Protein AF-A0A9D7QRZ8-F1 (afdb_monomer)

Sequence (439 aa):
MIDFINKTLSKLFGNKADRDLKELVPVVSQIKEAEVTITQLNDDQLREKTSEFKKRIQDYIVATVEERISINDQIEKNPTMEMGTKEDLYRRIDELQKEENSKIEEILNEILPEAFGVVRETARRFSANSEIRVKATQHDRDLSVKKSYIKISGDDAIYSNTWMAAGNSVTWNMIHYDVQLIGGSVLHQGKIAEMATGEGKTLVATLPIYLNALAGKGVHIVTVNDYLAKRDSEWNGTIFEFLGLTVDCIDKHQPNSDERKKAYLSDITYGTNNEFGFDYLRDNMARSPLDMVQRGHHFAIVDEVDSALIDDARTPLIISGPTPKGDSHEFFALKPRIENLVSTQRNYINTVIADAKKKIAEGKENEAGLPLLRAFRGLPRNKALIKFLSEQGVRALLQKPKITICRISNVKCIKLMLNFILLLMRRITLLNLQKKVSI

Nearest PDB structures (foldseek):
  5eul-assembly1_A  TM=9.173E-01  e=1.049E-13  Bacillus subtilis subsp. subtilis str. 168
  2fsi-assembly1_A  TM=9.180E-01  e=9.998E-14  Escherichia coli
  3jv2-assembly2_B  TM=8.687E-01  e=3.440E-14  Bacillus subtilis
  3iqm-assembly1_A-2  TM=8.598E-01  e=3.122E-14  Bacillus subtilis subsp. subtilis str. 168
  3jv2-assembly1_A  TM=9.123E-01  e=2.637E-13  Bacillus subtilis

Foldseek 3Di:
DVVVVVVVCCVVPNDPVVVLVVVCVVLLVLLVVLLVVLLPDALQRLLCVLVVLLVLLCVQLVVLVVLLVVLVVVCVVCVPDDPVVNVVSVVSNVVSVVVSLVSLLVSLSVCLSNLLSSLLSLLVPQQVDQKGKYFDDPLLVVVVVPFVQWDDDPRIIIGGQWGDFLRDIDGRNDGDDSLLSSQLVCQLVVHDRDDDPPNCPLSSVLSSLSSQLSNQQEEEEAEADPSCLRRSQVNSVSSSSSSVFFTDELSVDDQLDPVLLVQQSTSYYTYHPLSVVVLVVVCVVDPDVVSRRHRDCSYYDYDPCCCNVPVVVVDDRDDDDDDPPPPPPVCVVCVVVVVVVQVVLVVLLVVLVVVLVVCVVVVNLQVSQVSLLLSVPTPPNDPVSVVVCPDPPNVVSVVVVVVVVVVCVVDDPPPPDCVPRVCVVVVVVVVVVVVPPPD

Radius of gyration: 35.28 Å; Cα contacts (8 Å, |Δi|>4): 492; chains: 1; bounding box: 88×49×89 Å

Solvent-accessible surface area (backbone atoms only — not comparable to full-atom values): 24247 Å² total; per-residue (Å²): 108,68,68,58,51,51,56,48,50,34,70,74,66,44,50,71,65,58,45,56,48,59,67,42,53,60,53,56,51,45,20,56,57,37,30,68,59,54,73,70,47,53,67,53,56,54,34,47,46,46,58,53,51,34,46,54,51,46,68,73,41,42,70,50,52,51,52,42,50,53,52,51,51,52,52,69,77,39,82,84,57,55,67,69,61,53,52,52,51,53,52,50,41,57,50,38,53,52,51,43,53,53,52,49,53,56,52,46,64,70,45,42,29,52,50,41,26,48,50,39,50,49,33,41,49,35,42,74,32,71,61,48,73,32,72,50,49,71,67,54,57,65,43,35,79,78,35,90,38,37,46,78,60,88,68,28,30,36,39,45,25,49,43,68,27,76,88,38,83,45,67,50,74,53,64,77,48,73,71,32,54,47,38,16,53,36,45,62,71,76,44,85,60,91,71,64,92,86,71,42,68,78,63,24,47,52,40,35,49,54,54,56,23,51,73,68,61,23,30,40,40,31,27,91,38,57,67,58,16,47,25,48,40,44,56,57,29,54,65,40,43,68,42,74,43,45,66,30,37,41,80,80,37,59,86,90,34,73,63,29,26,50,22,48,69,20,30,31,24,22,20,26,59,66,59,59,52,50,49,54,57,48,40,76,66,44,93,45,83,83,64,38,42,76,83,76,86,73,44,74,50,62,51,63,47,62,55,56,67,55,62,49,59,74,56,81,92,77,92,82,77,86,61,98,54,75,83,66,57,63,61,71,72,45,45,64,59,51,50,50,50,49,49,54,35,42,55,50,36,52,51,29,46,50,51,19,53,52,27,47,75,72,69,38,50,87,68,15,13,54,35,41,42,50,36,71,72,41,59,67,83,54,68,70,56,58,58,52,48,70,42,88,70,48,52,59,39,38,48,58,48,52,51,53,51,58,61,47,70,77,53,92,63,72,79,70,78,50,62,68,65,59,42,54,74,51,42,62,68,46,58,69,56,63,77,63,79,82,120

Mean predicted aligned error: 11.56 Å

pLDDT: mean 87.03, std 16.07, range [33.66, 98.81]

Structure (mmCIF, N/CA/C/O backbone):
data_AF-A0A9D7QRZ8-F1
#
_entry.id   AF-A0A9D7QRZ8-F1
#
loop_
_atom_site.group_PDB
_atom_site.id
_atom_site.type_symbol
_atom_site.label_atom_id
_atom_site.label_alt_id
_atom_site.label_comp_id
_atom_site.label_asym_id
_atom_site.label_entity_id
_atom_site.label_seq_id
_atom_site.pdbx_PDB_ins_code
_atom_site.Cartn_x
_atom_site.Cartn_y
_atom_site.Cartn_z
_atom_site.occupancy
_atom_site.B_iso_or_equiv
_atom_site.auth_seq_id
_atom_site.auth_comp_id
_atom_site.auth_asym_id
_atom_site.auth_atom_id
_atom_site.pdbx_PDB_model_num
ATOM 1 N N . MET A 1 1 ? 43.562 -0.452 19.151 1.00 49.88 1 MET A N 1
ATOM 2 C CA . MET A 1 1 ? 43.448 1.023 19.260 1.00 49.88 1 MET A CA 1
ATOM 3 C C . MET A 1 1 ? 42.117 1.512 18.689 1.00 49.88 1 MET A C 1
ATOM 5 O O . MET A 1 1 ? 41.389 2.167 19.417 1.00 49.88 1 MET A O 1
ATOM 9 N N . ILE A 1 2 ? 41.737 1.097 17.472 1.00 54.72 2 ILE A N 1
ATOM 10 C CA . ILE A 1 2 ? 40.421 1.386 16.861 1.00 54.72 2 ILE A CA 1
ATOM 11 C C . ILE A 1 2 ? 39.247 0.830 17.693 1.00 54.72 2 ILE A C 1
ATOM 13 O O . ILE A 1 2 ? 38.326 1.575 17.995 1.00 54.72 2 ILE A O 1
ATOM 17 N N . ASP A 1 3 ? 39.323 -0.408 18.195 1.00 57.31 3 ASP A N 1
ATOM 18 C CA . ASP A 1 3 ? 38.268 -0.967 19.067 1.00 57.31 3 ASP A CA 1
ATOM 19 C C . ASP A 1 3 ? 38.146 -0.275 20.429 1.00 57.31 3 ASP A C 1
ATOM 21 O O . ASP A 1 3 ? 37.067 -0.221 21.017 1.00 57.31 3 ASP A O 1
ATOM 25 N N . PHE A 1 4 ? 39.251 0.276 20.939 1.00 62.41 4 PHE A N 1
ATOM 26 C CA . PHE A 1 4 ? 39.253 1.027 22.193 1.00 62.41 4 PHE A CA 1
ATOM 27 C C . PHE A 1 4 ? 38.623 2.410 21.996 1.00 62.41 4 PHE A C 1
ATOM 29 O O . PHE A 1 4 ? 37.826 2.834 22.828 1.00 62.41 4 PHE A O 1
ATOM 36 N N . ILE A 1 5 ? 38.913 3.062 20.863 1.00 59.03 5 ILE A N 1
ATOM 37 C CA . ILE A 1 5 ? 38.300 4.322 20.420 1.00 59.03 5 ILE A CA 1
ATOM 38 C C . ILE A 1 5 ? 36.802 4.122 20.140 1.00 59.03 5 ILE A C 1
ATOM 40 O O . ILE A 1 5 ? 35.990 4.894 20.636 1.00 59.03 5 ILE A O 1
ATOM 44 N N . ASN A 1 6 ? 36.406 3.036 19.469 1.00 57.19 6 ASN A N 1
ATOM 45 C CA . ASN A 1 6 ? 34.998 2.697 19.241 1.00 57.19 6 ASN A CA 1
ATOM 46 C C . ASN A 1 6 ? 34.245 2.418 20.550 1.00 57.19 6 ASN A C 1
ATOM 48 O O . ASN A 1 6 ? 33.148 2.934 20.725 1.00 57.19 6 ASN A O 1
ATOM 52 N N . LYS A 1 7 ? 34.837 1.678 21.502 1.00 62.00 7 LYS A N 1
ATOM 53 C CA . LYS A 1 7 ? 34.230 1.424 22.826 1.00 62.00 7 LYS A CA 1
ATOM 54 C C . LYS A 1 7 ? 34.138 2.665 23.718 1.00 62.00 7 LYS A C 1
ATOM 56 O O . LYS A 1 7 ? 33.252 2.735 24.567 1.00 62.00 7 LYS A O 1
ATOM 61 N N . THR A 1 8 ? 35.063 3.614 23.585 1.00 60.75 8 THR A N 1
ATOM 62 C CA . THR A 1 8 ? 35.040 4.872 24.354 1.00 60.75 8 THR A CA 1
ATOM 63 C C . THR A 1 8 ? 34.092 5.893 23.727 1.00 60.75 8 THR A C 1
ATOM 65 O O . THR A 1 8 ? 33.311 6.499 24.457 1.00 60.75 8 THR A O 1
ATOM 68 N N . LEU A 1 9 ? 34.045 6.002 22.394 1.00 54.31 9 LEU A N 1
ATOM 69 C CA . LEU A 1 9 ? 33.050 6.800 21.665 1.00 54.31 9 LEU A CA 1
ATOM 70 C C . LEU A 1 9 ? 31.625 6.263 21.848 1.00 54.31 9 LEU A C 1
ATOM 72 O O . LEU A 1 9 ? 30.719 7.052 22.097 1.00 54.31 9 LEU A O 1
ATOM 76 N N . SER A 1 10 ? 31.415 4.942 21.805 1.00 59.12 10 SER A N 1
ATOM 77 C CA . SER A 1 10 ? 30.096 4.338 22.051 1.00 59.12 10 SER A CA 1
ATOM 78 C C . SER A 1 10 ? 29.629 4.513 23.498 1.00 59.12 10 SER A C 1
ATOM 80 O O . SER A 1 10 ? 28.433 4.622 23.737 1.00 59.12 10 SER A O 1
ATOM 82 N N . LYS A 1 11 ? 30.549 4.576 24.473 1.00 61.84 11 LYS A N 1
ATOM 83 C CA . LYS A 1 11 ? 30.225 4.890 25.877 1.00 61.84 11 LYS A CA 1
ATOM 84 C C . LYS A 1 11 ? 29.908 6.370 26.113 1.00 61.84 11 LYS A C 1
ATOM 86 O O . LYS A 1 11 ? 29.128 6.665 27.009 1.00 61.84 11 LYS A O 1
ATOM 91 N N . LEU A 1 12 ? 30.505 7.283 25.342 1.00 57.53 12 LEU A N 1
ATOM 92 C CA . LEU A 1 12 ? 30.284 8.731 25.465 1.00 57.53 12 LEU A CA 1
ATOM 93 C C . LEU A 1 12 ? 29.065 9.230 24.668 1.00 57.53 12 LEU A C 1
ATOM 95 O O . LEU A 1 12 ? 28.397 10.155 25.117 1.00 57.53 12 LEU A O 1
ATOM 99 N N . PHE A 1 13 ? 28.749 8.615 23.522 1.00 59.28 13 PHE A N 1
ATOM 100 C CA . PHE A 1 13 ? 27.677 9.058 22.612 1.00 59.28 13 PHE A CA 1
ATOM 101 C C . PHE A 1 13 ? 26.525 8.054 22.435 1.00 59.28 13 PHE A C 1
ATOM 103 O O . PHE A 1 13 ? 25.577 8.341 21.702 1.00 59.28 13 PHE A O 1
ATOM 110 N N . GLY A 1 14 ? 26.581 6.891 23.093 1.00 66.00 14 GLY A N 1
ATOM 111 C CA . GLY A 1 14 ? 25.673 5.775 22.819 1.00 66.00 14 GLY A CA 1
ATOM 112 C C . GLY A 1 14 ? 25.933 5.142 21.448 1.00 66.00 14 GLY A C 1
ATOM 113 O O . GLY A 1 14 ? 26.560 5.736 20.552 1.00 66.00 14 GLY A O 1
ATOM 114 N N . ASN A 1 15 ? 25.458 3.915 21.256 1.00 79.06 15 ASN A N 1
ATOM 115 C CA . ASN A 1 15 ? 25.416 3.329 19.918 1.00 79.06 15 ASN A CA 1
ATOM 116 C C . ASN A 1 15 ? 24.326 4.041 19.071 1.00 79.06 15 ASN A C 1
ATOM 118 O O . ASN A 1 15 ? 23.598 4.905 19.565 1.00 79.06 15 ASN A O 1
ATOM 122 N N . LYS A 1 16 ? 24.252 3.753 17.764 1.00 77.25 16 LYS A N 1
ATOM 123 C CA . LYS A 1 16 ? 23.234 4.365 16.889 1.00 77.25 16 LYS A CA 1
ATOM 124 C C . LYS A 1 16 ? 21.811 4.049 17.375 1.00 77.25 16 LYS A C 1
ATOM 126 O O . LYS A 1 16 ? 20.995 4.955 17.433 1.00 77.25 16 LYS A O 1
ATOM 131 N N . ALA A 1 17 ? 21.557 2.812 17.801 1.00 75.19 17 ALA A N 1
ATOM 132 C CA . ALA A 1 17 ? 20.256 2.394 18.313 1.00 75.19 17 ALA A CA 1
ATOM 133 C C . ALA A 1 17 ? 19.849 3.156 19.589 1.00 75.19 17 ALA A C 1
ATOM 135 O O . ALA A 1 17 ? 18.695 3.541 19.717 1.00 75.19 17 ALA A O 1
ATOM 136 N N . ASP A 1 18 ? 20.785 3.463 20.493 1.00 77.62 18 ASP A N 1
ATOM 137 C CA . ASP A 1 18 ? 20.524 4.249 21.706 1.00 77.62 18 ASP A CA 1
ATOM 138 C C . ASP A 1 18 ? 20.130 5.694 21.366 1.00 77.62 18 ASP A C 1
ATOM 140 O O . ASP A 1 18 ? 19.349 6.319 22.085 1.00 77.62 18 ASP A O 1
ATOM 144 N N . ARG A 1 19 ? 20.698 6.250 20.288 1.00 78.56 19 ARG A N 1
ATOM 145 C CA . ARG A 1 19 ? 20.349 7.583 19.778 1.00 78.56 19 ARG A CA 1
ATOM 146 C C . ARG A 1 19 ? 18.992 7.573 19.085 1.00 78.56 19 ARG A C 1
ATOM 148 O O . ARG A 1 19 ? 18.148 8.382 19.452 1.00 78.56 19 ARG A O 1
ATOM 155 N N . ASP A 1 20 ? 18.765 6.616 18.192 1.00 77.50 20 ASP A N 1
ATOM 156 C CA . ASP A 1 20 ? 17.484 6.439 17.503 1.00 77.50 20 ASP A CA 1
ATOM 157 C C . ASP A 1 20 ? 16.350 6.205 18.525 1.00 77.50 20 ASP A C 1
ATOM 159 O O . ASP A 1 20 ? 15.280 6.801 18.430 1.00 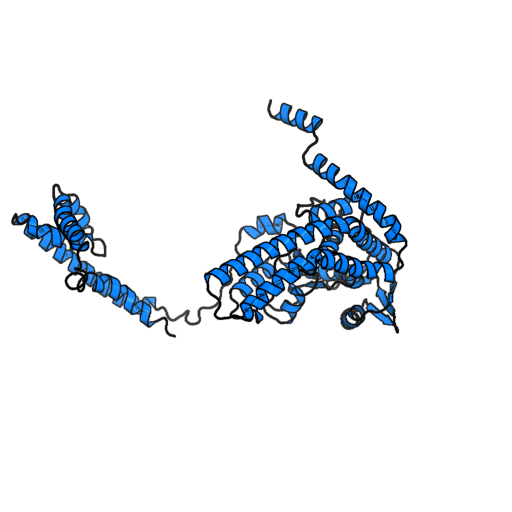77.50 20 ASP A O 1
ATOM 163 N N . LEU A 1 21 ? 16.595 5.423 19.584 1.00 79.81 21 LEU A N 1
ATOM 164 C CA . LEU A 1 21 ? 15.631 5.211 20.666 1.00 79.81 21 LEU A CA 1
ATOM 165 C C . LEU A 1 21 ? 15.331 6.504 21.435 1.00 79.81 21 LEU A C 1
ATOM 167 O O . LEU A 1 21 ? 14.174 6.769 21.757 1.00 79.81 21 LEU A O 1
ATOM 171 N N . LYS A 1 22 ? 16.346 7.335 21.712 1.00 82.56 22 LYS A N 1
ATOM 172 C CA . LYS A 1 22 ? 16.151 8.641 22.367 1.00 82.56 22 LYS A CA 1
ATOM 173 C C . LYS A 1 22 ? 15.291 9.591 21.538 1.00 82.56 22 LYS A C 1
ATOM 175 O O . LYS A 1 22 ? 14.561 10.376 22.133 1.00 82.56 22 LYS A O 1
ATOM 180 N N . GLU A 1 23 ? 15.353 9.517 20.212 1.00 81.75 23 GLU A N 1
ATOM 181 C CA . GLU A 1 23 ? 14.479 10.291 19.319 1.00 81.75 23 GLU A CA 1
ATOM 182 C C . GLU A 1 23 ? 13.026 9.789 19.343 1.00 81.75 23 GLU A C 1
ATOM 184 O O . GLU A 1 23 ? 12.099 10.571 19.144 1.00 81.75 23 GLU A O 1
ATOM 189 N N . LEU A 1 24 ? 12.806 8.507 19.652 1.00 82.12 24 LEU A N 1
ATOM 190 C CA . LEU A 1 24 ? 11.477 7.881 19.682 1.00 82.12 24 LEU A CA 1
ATOM 191 C C . LEU A 1 24 ? 10.769 8.003 21.043 1.00 82.12 24 LEU A C 1
ATOM 193 O O . LEU A 1 24 ? 9.540 7.969 21.101 1.00 82.12 24 LEU A O 1
ATOM 197 N N . VAL A 1 25 ? 11.507 8.189 22.143 1.00 81.19 25 VAL A N 1
ATOM 198 C CA . VAL A 1 25 ? 10.930 8.392 23.490 1.00 81.19 25 VAL A CA 1
ATOM 199 C C . VAL A 1 25 ? 9.961 9.593 23.554 1.00 81.19 25 VAL A C 1
ATOM 201 O O . VAL A 1 25 ? 8.872 9.438 24.124 1.00 81.19 25 VAL A O 1
ATOM 204 N N . PRO A 1 26 ? 10.279 10.766 22.967 1.00 88.44 26 PRO A N 1
ATOM 205 C CA . PRO A 1 26 ? 9.335 11.877 22.869 1.00 88.44 26 PRO A CA 1
ATOM 206 C C . PRO A 1 26 ? 8.051 11.510 22.118 1.00 88.44 26 PRO A C 1
ATOM 208 O O . PRO A 1 26 ? 6.970 11.869 22.574 1.00 88.44 26 PRO A O 1
ATOM 211 N N . VAL A 1 27 ? 8.151 10.736 21.032 1.00 87.06 27 VAL A N 1
ATOM 212 C CA . VAL A 1 27 ? 6.989 10.317 20.227 1.00 87.06 27 VAL A CA 1
ATOM 213 C C . VAL A 1 27 ? 6.033 9.454 21.052 1.00 87.06 27 VAL A C 1
ATOM 215 O O . VAL A 1 27 ? 4.829 9.693 21.060 1.00 87.06 27 VAL A O 1
ATOM 218 N N . VAL A 1 28 ? 6.554 8.496 21.825 1.00 90.81 28 VAL A N 1
ATOM 219 C CA . VAL A 1 28 ? 5.721 7.683 22.735 1.00 90.81 28 VAL A CA 1
ATOM 220 C C . VAL A 1 28 ? 5.051 8.546 23.801 1.00 90.81 28 VAL A C 1
ATOM 222 O O . VAL A 1 28 ? 3.898 8.306 24.155 1.00 90.81 28 VAL A O 1
ATOM 225 N N . SER A 1 29 ? 5.753 9.559 24.309 1.00 93.19 29 SER A N 1
ATOM 226 C CA . SER A 1 29 ? 5.186 10.493 25.289 1.00 93.19 29 SER A CA 1
ATOM 227 C C . SER A 1 29 ? 4.024 11.292 24.693 1.00 93.19 29 SER A C 1
ATOM 229 O O . SER A 1 29 ? 2.978 11.390 25.327 1.00 93.19 29 SER A O 1
ATOM 231 N N . GLN A 1 30 ? 4.168 11.774 23.456 1.00 95.38 30 GLN A N 1
ATOM 232 C CA . GLN A 1 30 ? 3.105 12.471 22.724 1.00 95.38 30 GLN A CA 1
ATOM 233 C C . GLN A 1 30 ? 1.898 11.565 22.455 1.00 95.38 30 GLN A C 1
ATOM 235 O O . GLN A 1 30 ? 0.763 12.000 22.625 1.00 95.38 30 GLN A O 1
ATOM 240 N N . ILE A 1 31 ? 2.120 10.296 22.083 1.00 95.50 31 ILE A N 1
ATOM 241 C CA . ILE A 1 31 ? 1.030 9.320 21.904 1.00 95.50 31 ILE A CA 1
ATOM 242 C C . ILE A 1 31 ? 0.253 9.158 23.216 1.00 95.50 31 ILE A C 1
ATOM 244 O O . ILE A 1 31 ? -0.971 9.261 23.228 1.00 95.50 31 ILE A O 1
ATOM 248 N N . LYS A 1 32 ? 0.954 8.969 24.339 1.00 94.25 32 LYS A N 1
ATOM 249 C CA . LYS A 1 32 ? 0.325 8.837 25.664 1.00 94.25 32 LYS A CA 1
ATOM 250 C C . LYS A 1 32 ? -0.429 10.092 26.097 1.00 94.25 32 LYS A C 1
ATOM 252 O O . LYS A 1 32 ? -1.440 9.990 26.784 1.00 94.25 32 LYS A O 1
ATOM 257 N N . GLU A 1 33 ? 0.055 11.269 25.719 1.00 96.12 33 GLU A N 1
ATOM 258 C CA . GLU A 1 33 ? -0.650 12.525 25.968 1.00 96.12 33 GLU A CA 1
ATOM 259 C C . GLU A 1 33 ? -1.946 12.600 25.150 1.00 96.12 33 GLU A C 1
ATOM 261 O O . GLU A 1 33 ? -3.006 12.884 25.706 1.00 96.12 33 GLU A O 1
ATOM 266 N N . ALA A 1 34 ? -1.898 12.243 23.862 1.00 95.50 34 ALA A N 1
ATOM 267 C CA . ALA A 1 34 ? -3.085 12.173 23.011 1.00 95.50 34 ALA A CA 1
ATOM 268 C C . ALA A 1 34 ? -4.111 11.138 23.519 1.00 95.50 34 ALA A C 1
ATOM 270 O O . ALA A 1 34 ? -5.321 11.382 23.469 1.00 95.50 34 ALA A O 1
ATOM 271 N N . GLU A 1 35 ? -3.652 10.010 24.073 1.00 94.00 35 GLU A N 1
ATOM 272 C CA . GLU A 1 35 ? -4.504 8.957 24.645 1.00 94.00 35 GLU A CA 1
ATOM 273 C C . GLU A 1 35 ? -5.428 9.457 25.763 1.00 94.00 35 GLU A C 1
ATOM 275 O O . GLU A 1 35 ? -6.544 8.947 25.901 1.00 94.00 35 GLU A O 1
ATOM 280 N N . VAL A 1 36 ? -5.024 10.477 26.529 1.00 94.94 36 VAL A N 1
ATOM 281 C CA . VAL A 1 36 ? -5.867 11.071 27.584 1.00 94.94 36 VAL A CA 1
ATOM 282 C C . VAL A 1 36 ? -7.197 11.562 27.014 1.00 94.94 36 VAL A C 1
ATOM 284 O O . VAL A 1 36 ? -8.238 11.404 27.652 1.00 94.94 36 VAL A O 1
ATOM 287 N N . THR A 1 37 ? -7.172 12.115 25.803 1.00 96.25 37 THR A N 1
ATOM 288 C CA . THR A 1 37 ? -8.359 12.615 25.105 1.00 96.25 37 THR A CA 1
ATOM 289 C C . 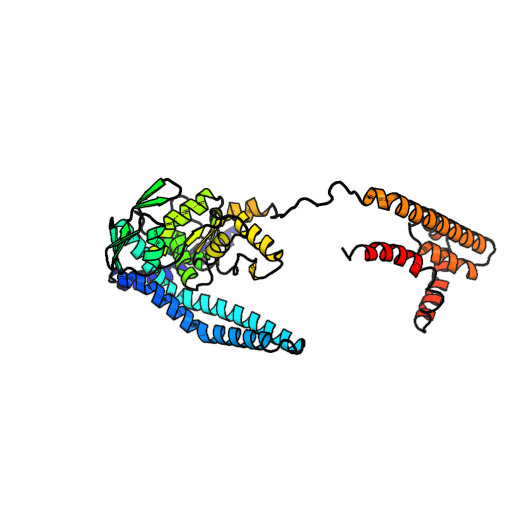THR A 1 37 ? -9.063 11.493 24.343 1.00 96.25 37 THR A C 1
ATOM 291 O O . THR A 1 37 ? -10.285 11.377 24.407 1.00 96.25 37 THR A O 1
ATOM 294 N N . ILE A 1 38 ? -8.308 10.622 23.661 1.00 97.62 38 ILE A N 1
ATOM 295 C CA . ILE A 1 38 ? -8.868 9.525 22.848 1.00 97.62 38 ILE A CA 1
ATOM 296 C C . ILE A 1 38 ? -9.668 8.525 23.696 1.00 97.62 38 ILE A C 1
ATOM 298 O O . ILE A 1 38 ? -10.736 8.074 23.282 1.00 97.62 38 ILE A O 1
ATOM 302 N N . THR A 1 39 ? -9.203 8.211 24.905 1.00 95.75 39 THR A N 1
ATOM 303 C CA . THR A 1 39 ? -9.886 7.271 25.813 1.00 95.75 39 THR A CA 1
ATOM 304 C C . THR A 1 39 ? -11.238 7.776 26.324 1.00 95.75 39 THR A C 1
ATOM 306 O O . THR A 1 39 ? -12.046 6.974 26.791 1.00 95.75 39 THR A O 1
ATOM 309 N N . GLN A 1 40 ? -11.511 9.081 26.221 1.00 97.25 40 GLN A N 1
ATOM 310 C CA . GLN A 1 40 ? -12.782 9.692 26.629 1.00 97.25 40 GLN A CA 1
ATOM 311 C C . GLN A 1 40 ? -13.846 9.659 25.525 1.00 97.25 40 GLN A C 1
ATOM 313 O O . GLN A 1 40 ? -15.020 9.904 25.803 1.00 97.25 40 GLN A O 1
ATOM 318 N N . LEU A 1 41 ? -13.456 9.371 24.280 1.00 98.06 41 LEU A N 1
ATOM 319 C CA . LEU A 1 41 ? -14.376 9.305 23.146 1.00 98.06 41 LEU A CA 1
ATOM 320 C C . LEU A 1 41 ? -15.305 8.095 23.279 1.00 98.06 41 LEU A C 1
ATOM 322 O O . LEU A 1 41 ? -14.877 7.024 23.703 1.00 98.06 41 LEU A O 1
ATOM 326 N N . ASN A 1 42 ? -16.561 8.212 22.856 1.00 97.94 42 ASN A N 1
ATOM 327 C CA . ASN A 1 42 ? -17.413 7.035 22.651 1.00 97.94 42 ASN A CA 1
ATOM 328 C C . ASN A 1 42 ? -17.041 6.292 21.347 1.00 97.94 42 ASN A C 1
ATOM 330 O O . ASN A 1 42 ? -16.096 6.675 20.656 1.00 97.94 42 ASN A O 1
ATOM 334 N N . ASP A 1 43 ? -17.707 5.177 21.034 1.00 97.81 43 ASP A N 1
ATOM 335 C CA . ASP A 1 43 ? -17.359 4.354 19.862 1.00 97.81 43 ASP A CA 1
ATOM 336 C C . ASP A 1 43 ? -17.581 5.085 18.532 1.00 97.81 43 ASP A C 1
ATOM 338 O O . ASP A 1 43 ? -16.748 4.983 17.633 1.00 97.81 43 ASP A O 1
ATOM 342 N N . ASP A 1 44 ? -18.642 5.884 18.425 1.00 97.94 44 ASP A N 1
ATOM 343 C CA . ASP A 1 44 ? -18.926 6.684 17.230 1.00 97.94 44 ASP A CA 1
ATOM 344 C C . ASP A 1 44 ? -17.892 7.801 17.035 1.00 97.94 44 ASP A C 1
ATOM 346 O O . ASP A 1 44 ? -17.345 7.967 15.946 1.00 97.94 44 ASP A O 1
ATOM 350 N N . GLN A 1 45 ? -17.559 8.517 18.109 1.00 98.25 45 GLN A N 1
ATOM 351 C CA . GLN A 1 45 ? -16.554 9.582 18.103 1.00 98.25 45 GLN A CA 1
ATOM 352 C C . GLN A 1 45 ? -15.156 9.050 17.773 1.00 98.25 45 GLN A C 1
ATOM 354 O O . GLN A 1 45 ? -14.395 9.711 17.069 1.00 98.25 45 GLN A O 1
ATOM 359 N N . LEU A 1 46 ? -14.814 7.848 18.252 1.00 98.19 46 LEU A N 1
ATOM 360 C CA . LEU A 1 46 ? -13.543 7.203 17.926 1.00 98.19 46 LEU A CA 1
ATOM 361 C C . LEU A 1 46 ? -13.436 6.922 16.420 1.00 98.19 46 LEU A C 1
ATOM 363 O O . LEU A 1 46 ? -12.391 7.177 15.826 1.00 98.19 46 LEU A O 1
ATOM 367 N N . ARG A 1 47 ? -14.522 6.451 15.791 1.00 96.50 47 ARG A N 1
ATOM 368 C CA . ARG A 1 47 ? -14.583 6.228 14.335 1.00 96.50 47 ARG A CA 1
ATOM 369 C C . ARG A 1 47 ? -14.542 7.534 13.545 1.00 96.50 47 ARG A C 1
ATOM 371 O O . ARG A 1 47 ? -13.926 7.596 12.482 1.00 96.50 47 ARG A O 1
ATOM 378 N N . GLU A 1 48 ? -15.177 8.586 14.055 1.00 97.56 48 GLU A N 1
ATOM 379 C CA . GLU A 1 48 ? -15.223 9.895 13.398 1.00 97.56 48 GLU A CA 1
ATOM 380 C C . GLU A 1 48 ? -13.829 10.528 13.247 1.00 97.56 48 GLU A C 1
ATOM 382 O O . GLU A 1 48 ? -13.583 11.236 12.263 1.00 97.56 48 GLU A O 1
ATOM 387 N N . LYS A 1 49 ? -12.873 10.179 14.125 1.00 98.50 49 LYS A N 1
ATOM 388 C CA . LYS A 1 49 ? -11.466 10.599 13.999 1.00 98.50 49 LYS A CA 1
ATOM 389 C C . LYS A 1 49 ? -10.860 10.248 12.639 1.00 98.50 49 LYS A C 1
ATOM 391 O O . LYS A 1 49 ? -10.104 11.055 12.109 1.00 98.50 49 LYS A O 1
ATOM 396 N N . THR A 1 50 ? -11.217 9.117 12.020 1.00 98.38 50 THR A N 1
ATOM 397 C CA . THR A 1 50 ? -10.742 8.778 10.665 1.00 98.38 50 THR A CA 1
ATOM 398 C C . THR A 1 50 ? -11.139 9.851 9.649 1.00 98.38 50 THR A C 1
ATOM 400 O O . THR A 1 50 ? -10.318 10.275 8.834 1.00 98.38 50 THR A O 1
ATOM 403 N N . SER A 1 51 ? -12.391 10.317 9.698 1.00 97.50 51 SER A N 1
ATOM 404 C CA . SER A 1 51 ? -12.899 11.345 8.780 1.00 97.50 51 SER A CA 1
ATOM 405 C C . SER A 1 51 ? -12.268 12.707 9.064 1.00 97.50 51 SER A C 1
ATOM 407 O O . SER A 1 51 ? -11.907 13.424 8.131 1.00 97.50 51 SER A O 1
ATOM 409 N N . GLU A 1 52 ? -12.073 13.037 10.342 1.00 98.44 52 GLU A N 1
ATOM 410 C CA . GLU A 1 52 ? -11.354 14.239 10.768 1.00 98.44 52 GLU A CA 1
ATOM 411 C C . GLU A 1 52 ? -9.913 14.255 10.232 1.00 98.44 52 GLU A C 1
ATOM 413 O O . GLU A 1 52 ? -9.495 15.240 9.623 1.00 98.44 52 GLU A O 1
ATOM 418 N N . PHE A 1 53 ? -9.165 13.158 10.392 1.00 98.75 53 PHE A N 1
ATOM 419 C CA . PHE A 1 53 ? -7.788 13.063 9.906 1.00 98.75 53 PHE A CA 1
ATOM 420 C C . PHE A 1 53 ? -7.712 13.133 8.381 1.00 98.75 53 PHE A C 1
ATOM 422 O O . PHE A 1 53 ? -6.908 13.900 7.851 1.00 98.75 53 PHE A O 1
ATOM 429 N N . LYS A 1 54 ? -8.579 12.400 7.665 1.00 98.56 54 LYS A N 1
ATOM 430 C CA . LYS A 1 54 ? -8.663 12.476 6.195 1.00 98.56 54 LYS A CA 1
ATOM 431 C C . LYS A 1 54 ? -8.918 13.914 5.735 1.00 98.56 54 LYS A C 1
ATOM 433 O O . LYS A 1 54 ? -8.275 14.369 4.792 1.00 98.56 54 LYS A O 1
ATOM 438 N N . LYS A 1 55 ? -9.796 14.649 6.426 1.00 98.44 55 LYS A N 1
ATOM 439 C CA . LYS A 1 55 ? -10.066 16.059 6.129 1.00 98.44 55 LYS A CA 1
ATOM 440 C C . LYS A 1 55 ? -8.849 16.951 6.388 1.00 98.44 55 LYS A C 1
ATOM 442 O O . LYS A 1 55 ? -8.487 17.715 5.503 1.00 98.44 55 LYS A O 1
ATOM 447 N N . ARG A 1 56 ? -8.181 16.823 7.542 1.00 98.62 56 ARG A N 1
ATOM 448 C CA . ARG A 1 56 ? -6.949 17.580 7.855 1.00 98.62 56 ARG A CA 1
ATOM 449 C C . ARG A 1 56 ? -5.881 17.390 6.778 1.00 98.62 56 ARG A C 1
ATOM 451 O O . ARG A 1 56 ? -5.286 18.367 6.337 1.00 98.62 56 ARG A O 1
ATOM 458 N N . ILE A 1 57 ? -5.681 16.152 6.322 1.00 98.50 57 ILE A N 1
ATOM 459 C CA . ILE A 1 57 ? -4.732 15.837 5.246 1.00 98.50 57 ILE A CA 1
ATOM 460 C C . ILE A 1 57 ? -5.163 16.501 3.935 1.00 98.50 57 ILE A C 1
ATOM 462 O O . ILE A 1 57 ? -4.344 17.150 3.291 1.00 98.50 57 ILE A O 1
ATOM 466 N N . GLN A 1 58 ? -6.437 16.371 3.546 1.00 97.75 58 GLN A N 1
ATOM 467 C CA . GLN A 1 58 ? -6.966 16.984 2.322 1.00 97.75 58 GLN A CA 1
ATOM 468 C C . GLN A 1 58 ? -6.812 18.505 2.331 1.00 97.75 58 GLN A C 1
ATOM 470 O O . GLN A 1 58 ? -6.280 19.055 1.370 1.00 97.75 58 GLN A O 1
ATOM 475 N N . ASP A 1 59 ? -7.205 19.162 3.421 1.00 98.19 59 ASP A N 1
ATOM 476 C CA . ASP A 1 59 ? -7.085 20.612 3.594 1.00 98.19 59 ASP A CA 1
ATOM 477 C C . ASP A 1 59 ? -5.614 21.061 3.506 1.00 98.19 59 ASP A C 1
ATOM 479 O O . ASP A 1 59 ? -5.317 22.113 2.940 1.00 98.19 59 ASP A O 1
ATOM 483 N N . TYR A 1 60 ? -4.676 20.245 4.000 1.00 98.06 60 TYR A N 1
ATOM 484 C CA . TYR A 1 60 ? -3.241 20.536 3.952 1.00 98.06 60 TYR A CA 1
ATOM 485 C C . TYR A 1 60 ? -2.645 20.451 2.534 1.00 98.06 60 TYR A C 1
ATOM 487 O O . TYR A 1 60 ? -1.750 21.223 2.181 1.00 98.06 60 TYR A O 1
ATOM 495 N N . ILE A 1 61 ? -3.148 19.539 1.694 1.00 97.56 61 ILE A N 1
ATOM 496 C CA . ILE A 1 61 ? -2.610 19.292 0.341 1.00 97.56 61 ILE A CA 1
ATOM 497 C C . ILE A 1 61 ? -3.432 19.924 -0.788 1.00 97.56 61 ILE A C 1
ATOM 499 O O . ILE A 1 61 ? -2.984 19.906 -1.938 1.00 97.56 61 ILE A O 1
ATOM 503 N N . VAL A 1 62 ? -4.614 20.479 -0.491 1.00 97.25 62 VAL A N 1
ATOM 504 C CA . VAL A 1 62 ? -5.612 20.900 -1.492 1.00 97.25 62 VAL A CA 1
ATOM 505 C C . VAL A 1 62 ? -5.025 21.810 -2.568 1.00 97.25 62 VAL A C 1
ATOM 507 O O . VAL A 1 62 ? -5.195 21.531 -3.750 1.00 97.25 62 VAL A O 1
ATOM 510 N N . ALA A 1 63 ? -4.236 22.818 -2.186 1.00 97.06 63 ALA A N 1
ATOM 511 C CA . ALA A 1 63 ? -3.651 23.769 -3.131 1.00 97.06 63 ALA A CA 1
ATOM 512 C C . ALA A 1 63 ? -2.709 23.091 -4.145 1.00 97.06 63 ALA A C 1
ATOM 514 O O . ALA A 1 63 ? -2.770 23.368 -5.342 1.00 97.06 63 ALA A O 1
ATOM 515 N N . THR A 1 64 ? -1.869 22.161 -3.681 1.00 96.75 64 THR A N 1
ATOM 516 C CA . THR A 1 64 ? -0.937 21.406 -4.536 1.00 96.75 64 THR A CA 1
ATOM 517 C C . THR A 1 64 ? -1.696 20.459 -5.468 1.00 96.75 64 THR A C 1
ATOM 519 O O . THR A 1 64 ? -1.355 20.318 -6.646 1.00 96.75 64 THR A O 1
ATOM 522 N N . VAL A 1 65 ? -2.756 19.822 -4.962 1.00 95.12 65 VAL A N 1
ATOM 523 C CA . VAL A 1 65 ? -3.597 18.909 -5.745 1.00 95.12 65 VAL A CA 1
ATOM 524 C C . VAL A 1 65 ? -4.383 19.661 -6.821 1.00 95.12 65 VAL A C 1
ATOM 526 O O . VAL A 1 65 ? -4.404 19.212 -7.969 1.00 95.12 65 VAL A O 1
ATOM 529 N N . GLU A 1 66 ? -4.989 20.800 -6.485 1.00 96.88 66 GLU A N 1
ATOM 530 C CA . GLU A 1 66 ? -5.740 21.644 -7.421 1.00 96.88 66 GLU A CA 1
ATOM 531 C C . GLU A 1 66 ? -4.849 22.204 -8.533 1.00 96.88 66 GLU A C 1
ATOM 533 O O . GLU A 1 66 ? -5.247 22.178 -9.700 1.00 96.88 66 GLU A O 1
ATOM 538 N N . GLU A 1 67 ? -3.622 22.635 -8.214 1.00 97.06 67 GLU A N 1
ATOM 539 C CA . GLU A 1 67 ? -2.661 23.079 -9.230 1.00 97.06 67 GLU A CA 1
ATOM 540 C C . GLU A 1 67 ? -2.343 21.947 -10.216 1.00 97.06 67 GLU A C 1
ATOM 542 O O . GLU A 1 67 ? -2.412 22.138 -11.433 1.00 97.06 67 GLU A O 1
ATOM 547 N N . ARG A 1 68 ? -2.075 20.735 -9.714 1.00 95.88 68 ARG A N 1
ATOM 548 C CA . ARG A 1 68 ? -1.793 19.577 -10.573 1.00 95.88 68 ARG A CA 1
ATOM 549 C C . ARG A 1 68 ? -2.983 19.221 -11.466 1.00 95.88 68 ARG A C 1
ATOM 551 O O . ARG A 1 68 ? -2.789 18.935 -12.647 1.00 95.88 68 ARG A O 1
ATOM 558 N N . ILE A 1 69 ? -4.199 19.215 -10.916 1.00 95.00 69 ILE A N 1
ATOM 559 C CA . ILE A 1 69 ? -5.423 18.936 -11.685 1.00 95.00 69 ILE A CA 1
ATOM 560 C C . ILE A 1 69 ? -5.606 19.995 -12.775 1.00 95.00 69 ILE A C 1
ATOM 562 O O . ILE A 1 69 ? -5.838 19.643 -13.928 1.00 95.00 69 ILE A O 1
ATOM 566 N N . SER A 1 70 ? -5.414 21.274 -12.443 1.00 96.25 70 SER A N 1
ATOM 567 C CA . SER A 1 70 ? -5.489 22.377 -13.405 1.00 96.25 70 SER A CA 1
ATOM 568 C C . SER A 1 70 ? -4.499 22.211 -14.561 1.00 96.25 70 SER A C 1
ATOM 570 O O . SER A 1 70 ? -4.860 22.433 -15.717 1.00 96.25 70 SER A O 1
ATOM 572 N N . ILE A 1 71 ? -3.263 21.785 -14.284 1.00 94.69 71 ILE A N 1
ATOM 573 C CA . ILE A 1 71 ? -2.260 21.549 -15.331 1.00 94.69 71 ILE A CA 1
ATOM 574 C C . ILE A 1 71 ? -2.651 20.359 -16.221 1.00 94.69 71 ILE A C 1
ATOM 576 O O . ILE A 1 71 ? -2.562 20.467 -17.445 1.00 94.69 71 ILE A O 1
ATOM 580 N N . ASN A 1 72 ? -3.129 19.252 -15.644 1.00 92.12 72 ASN A N 1
ATOM 581 C CA . ASN A 1 72 ? -3.625 18.114 -16.429 1.00 92.12 72 ASN A CA 1
ATOM 582 C C . ASN A 1 72 ? -4.784 18.524 -17.350 1.00 92.12 72 ASN A C 1
ATOM 584 O O . ASN A 1 72 ? -4.753 18.242 -18.548 1.00 92.12 72 ASN A O 1
ATOM 588 N N . ASP A 1 73 ? -5.747 19.279 -16.822 1.00 93.62 73 ASP A N 1
ATOM 589 C CA . ASP A 1 73 ? -6.869 19.827 -17.584 1.00 93.62 73 ASP A CA 1
ATOM 590 C C . ASP A 1 73 ? -6.403 20.701 -18.760 1.00 93.62 73 ASP A C 1
ATOM 592 O O . ASP A 1 73 ? -6.989 20.656 -19.845 1.00 93.62 73 ASP A O 1
ATOM 596 N N . GLN A 1 74 ? -5.350 21.503 -18.568 1.00 92.69 74 GLN A N 1
ATOM 597 C CA . GLN A 1 74 ? -4.768 22.331 -19.631 1.00 92.69 74 GLN A CA 1
ATOM 598 C C . GLN A 1 74 ? -4.159 21.480 -20.752 1.00 92.69 74 GLN A C 1
ATOM 600 O O . GLN A 1 74 ? -4.311 21.821 -21.929 1.00 92.69 74 GLN A O 1
ATOM 605 N N . ILE A 1 75 ? -3.496 20.374 -20.404 1.00 90.81 75 ILE A N 1
ATOM 606 C CA . ILE A 1 75 ? -2.899 19.446 -21.373 1.00 90.81 75 ILE A CA 1
ATOM 607 C C . ILE A 1 75 ? -3.992 18.713 -22.162 1.00 90.81 75 ILE A C 1
ATOM 609 O O . ILE A 1 75 ? -3.896 18.608 -23.387 1.00 90.81 75 ILE A O 1
ATOM 613 N N . GLU A 1 76 ? -5.036 18.228 -21.489 1.00 89.62 76 GLU A N 1
ATOM 614 C CA . GLU A 1 76 ? -6.132 17.488 -22.128 1.00 89.62 76 GLU A CA 1
ATOM 615 C C . GLU A 1 76 ? -6.977 18.374 -23.051 1.00 89.62 76 GLU A C 1
ATOM 617 O O . GLU A 1 76 ? -7.319 17.969 -24.166 1.00 89.62 76 GLU A O 1
ATOM 622 N N . LYS A 1 77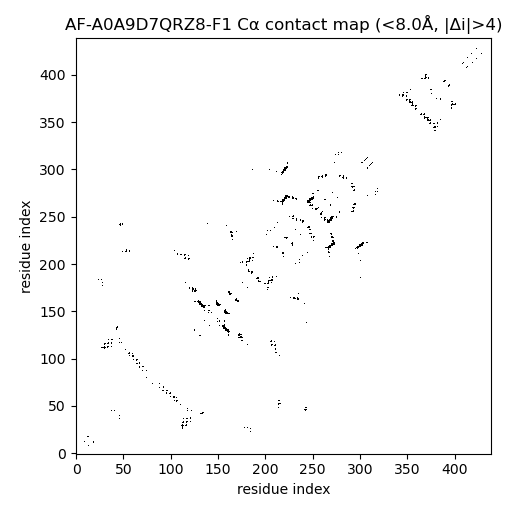 ? -7.275 19.611 -22.631 1.00 93.00 77 LYS A N 1
ATOM 623 C CA . LYS A 1 77 ? -8.094 20.557 -23.412 1.00 93.00 77 LYS A CA 1
ATOM 624 C C . LYS A 1 77 ? -7.357 21.163 -24.606 1.00 93.00 77 LYS A C 1
ATOM 626 O O . LYS A 1 77 ? -8.011 21.721 -25.487 1.00 93.00 77 LYS A O 1
ATOM 631 N N . ASN A 1 78 ? -6.028 21.050 -24.679 1.00 90.38 78 ASN A N 1
ATOM 632 C CA . ASN A 1 78 ? -5.238 21.560 -25.801 1.00 90.38 78 ASN A CA 1
ATOM 633 C C . ASN A 1 78 ? -4.318 20.485 -26.422 1.00 90.38 78 ASN A C 1
ATOM 635 O O . ASN A 1 78 ? -3.098 20.512 -26.234 1.00 90.38 78 ASN A O 1
ATOM 639 N N . PRO A 1 79 ? -4.867 19.571 -27.246 1.00 82.00 79 PRO A N 1
ATOM 640 C CA . PRO A 1 79 ? -4.088 18.510 -27.891 1.00 82.00 79 PRO A CA 1
ATOM 641 C C . PRO A 1 79 ? -3.014 19.017 -28.866 1.00 82.00 79 PRO A C 1
ATOM 643 O O . PRO A 1 79 ? -2.068 18.291 -29.167 1.00 82.00 79 PRO A O 1
ATOM 646 N N . THR A 1 80 ? -3.157 20.247 -29.369 1.00 87.75 80 THR A N 1
ATOM 647 C CA . THR A 1 80 ? -2.246 20.897 -30.328 1.00 87.75 80 THR A CA 1
ATOM 648 C C . THR A 1 80 ? -1.168 21.760 -29.666 1.00 87.75 80 THR A C 1
ATOM 650 O O . THR A 1 80 ? -0.479 22.505 -30.362 1.00 87.75 80 THR A O 1
ATOM 653 N N . MET A 1 81 ? -1.036 21.695 -28.337 1.00 87.56 81 MET A N 1
ATOM 654 C CA . MET A 1 81 ? -0.034 22.443 -27.575 1.00 87.56 81 MET A CA 1
ATOM 655 C C . MET A 1 81 ? 1.388 22.186 -28.096 1.00 87.56 81 MET A C 1
ATOM 657 O O . MET A 1 81 ? 1.736 21.062 -28.469 1.00 87.56 81 MET A O 1
ATOM 661 N N . GLU A 1 82 ? 2.217 23.234 -28.105 1.00 91.00 82 GLU A N 1
ATOM 662 C CA . GLU A 1 82 ? 3.628 23.125 -28.469 1.00 91.00 82 GLU A CA 1
ATOM 663 C C . GLU A 1 82 ? 4.342 22.111 -27.562 1.00 91.00 82 GLU A C 1
ATOM 665 O O . GLU A 1 82 ? 4.165 22.118 -26.343 1.00 91.00 82 GLU A O 1
ATOM 670 N N . MET A 1 83 ? 5.173 21.250 -28.160 1.00 86.81 83 MET A N 1
ATOM 671 C CA . MET A 1 83 ? 5.873 20.190 -27.426 1.00 86.81 83 MET A CA 1
ATOM 672 C C . MET A 1 83 ? 6.715 20.729 -26.262 1.00 86.81 83 MET A C 1
ATOM 674 O O . MET A 1 83 ? 6.670 20.139 -25.191 1.00 86.81 83 MET A O 1
ATOM 678 N N . GLY A 1 84 ? 7.412 21.861 -26.429 1.00 89.44 84 GLY A N 1
ATOM 679 C CA . GLY A 1 84 ? 8.219 22.456 -25.355 1.00 89.44 84 GLY A CA 1
ATOM 680 C C . GLY A 1 84 ? 7.378 22.872 -24.144 1.00 89.44 84 GLY A C 1
ATOM 681 O O . GLY A 1 84 ? 7.683 22.498 -23.017 1.00 89.44 84 GLY A O 1
ATOM 682 N N . THR A 1 85 ? 6.252 23.552 -24.377 1.00 90.06 85 THR A N 1
ATOM 683 C CA . THR A 1 85 ? 5.311 23.917 -23.305 1.00 90.06 85 THR A CA 1
ATOM 684 C C . THR A 1 85 ? 4.724 22.681 -22.628 1.00 90.06 85 THR A C 1
ATOM 686 O O . THR A 1 85 ? 4.593 22.642 -21.409 1.00 90.06 85 THR A O 1
ATOM 689 N N . LYS A 1 86 ? 4.400 21.642 -23.404 1.00 90.31 86 LYS A N 1
ATOM 690 C CA . LYS A 1 86 ? 3.873 20.385 -22.866 1.00 90.31 86 LYS A CA 1
ATOM 691 C C . LYS A 1 86 ? 4.895 19.668 -21.976 1.00 90.31 86 LYS A C 1
ATOM 693 O O . LYS A 1 86 ? 4.522 19.154 -20.925 1.00 90.31 86 LYS A O 1
ATOM 698 N N . GLU A 1 87 ? 6.168 19.657 -22.367 1.00 92.25 87 GLU A N 1
ATOM 699 C CA . GLU A 1 87 ? 7.268 19.132 -21.547 1.00 92.25 87 GLU A CA 1
ATOM 700 C C . GLU A 1 87 ? 7.425 19.914 -20.232 1.00 92.25 87 GLU A C 1
ATOM 702 O O . GLU A 1 87 ? 7.580 19.303 -19.173 1.00 92.25 87 GLU A O 1
ATOM 707 N N . ASP A 1 88 ? 7.320 21.245 -20.267 1.00 94.50 88 ASP A N 1
ATOM 708 C CA . ASP A 1 88 ? 7.376 22.088 -19.065 1.00 94.50 88 ASP A CA 1
ATOM 709 C C . ASP A 1 88 ? 6.220 21.814 -18.095 1.00 94.50 88 ASP A C 1
ATOM 711 O O . ASP A 1 88 ? 6.439 21.714 -16.885 1.00 94.50 88 ASP A O 1
ATOM 715 N N . LEU A 1 89 ? 5.002 21.629 -18.608 1.00 94.38 89 LEU A N 1
ATOM 716 C CA . LEU A 1 89 ? 3.839 21.298 -17.783 1.00 94.38 89 LEU A CA 1
ATOM 717 C C . LEU A 1 89 ? 3.964 19.915 -17.132 1.00 94.38 89 LEU A C 1
ATOM 719 O O . LEU A 1 89 ? 3.672 19.778 -15.944 1.00 94.38 89 LEU A O 1
ATOM 723 N N . TYR A 1 90 ? 4.446 18.901 -17.859 1.00 93.69 90 TYR A N 1
ATOM 724 C CA . TYR A 1 90 ? 4.704 17.584 -17.263 1.00 93.69 90 TYR A CA 1
ATOM 725 C C . TYR A 1 90 ? 5.786 17.639 -16.185 1.00 93.69 90 TYR A C 1
ATOM 727 O O . TYR A 1 90 ? 5.624 17.041 -15.125 1.00 93.69 90 TYR A O 1
ATOM 735 N N . ARG A 1 91 ? 6.846 18.425 -16.398 1.00 95.69 91 ARG A N 1
ATOM 736 C CA . ARG A 1 91 ? 7.873 18.658 -15.374 1.00 95.69 91 ARG A CA 1
ATOM 737 C C . ARG A 1 91 ? 7.274 19.268 -14.105 1.00 95.69 91 ARG A C 1
ATOM 739 O O . ARG A 1 91 ? 7.597 18.826 -13.005 1.00 95.69 91 ARG A O 1
ATOM 746 N N . ARG A 1 92 ? 6.372 20.246 -14.249 1.00 96.62 92 ARG A N 1
ATOM 747 C CA . ARG A 1 92 ? 5.673 20.856 -13.111 1.00 96.62 92 ARG A CA 1
ATOM 748 C C . ARG A 1 92 ? 4.755 19.859 -12.400 1.00 96.62 92 ARG A C 1
ATOM 750 O O . ARG A 1 92 ? 4.699 19.874 -11.175 1.00 96.62 92 ARG A O 1
ATOM 757 N N . ILE A 1 93 ? 4.075 18.972 -13.131 1.00 95.88 93 ILE A N 1
ATOM 758 C CA . ILE A 1 93 ? 3.282 17.882 -12.534 1.00 95.88 93 ILE A CA 1
ATOM 759 C C . ILE A 1 93 ? 4.166 16.982 -11.662 1.00 95.88 93 ILE A C 1
ATOM 761 O O . ILE A 1 93 ? 3.782 16.683 -10.530 1.00 95.88 93 ILE A O 1
ATOM 765 N N . ASP A 1 94 ? 5.345 16.591 -12.147 1.00 95.44 94 ASP A N 1
ATOM 766 C CA . ASP A 1 94 ? 6.280 15.749 -11.388 1.00 95.44 94 ASP A CA 1
ATOM 767 C C . ASP A 1 94 ? 6.799 16.457 -10.122 1.00 95.44 94 ASP A C 1
ATOM 769 O O . ASP A 1 94 ? 6.964 15.833 -9.071 1.00 95.44 94 ASP A O 1
ATOM 773 N N . GLU A 1 95 ? 7.053 17.767 -10.195 1.00 97.12 95 GLU A N 1
ATOM 774 C CA . GLU A 1 95 ? 7.421 18.590 -9.034 1.00 97.12 95 GLU A CA 1
ATOM 775 C C . GLU A 1 95 ? 6.288 18.661 -8.005 1.00 97.12 95 GLU A C 1
ATOM 777 O O . GLU A 1 95 ? 6.523 18.422 -6.821 1.00 97.12 95 GLU A O 1
ATOM 782 N N . LEU A 1 96 ? 5.055 18.914 -8.452 1.00 97.44 96 LEU A N 1
ATOM 783 C CA . LEU A 1 96 ? 3.871 18.969 -7.591 1.00 97.44 96 LEU A CA 1
ATOM 784 C C . LEU A 1 96 ? 3.568 17.623 -6.933 1.00 97.44 96 LEU A C 1
ATOM 786 O O . LEU A 1 96 ? 3.150 17.585 -5.782 1.00 97.44 96 LEU A O 1
ATOM 790 N N . GLN A 1 97 ? 3.798 16.508 -7.629 1.00 95.12 97 GLN A N 1
ATOM 791 C CA . GLN A 1 97 ? 3.669 15.173 -7.038 1.00 95.12 97 GLN A CA 1
ATOM 792 C C . GLN A 1 97 ? 4.670 14.951 -5.899 1.00 95.12 97 GLN A C 1
ATOM 794 O O . GLN A 1 97 ? 4.314 14.368 -4.876 1.00 95.12 97 GLN A O 1
ATOM 799 N N . LYS A 1 98 ? 5.915 15.419 -6.052 1.00 96.12 98 LYS A N 1
ATOM 800 C CA . LYS A 1 98 ? 6.918 15.352 -4.979 1.00 96.12 98 LYS A CA 1
ATOM 801 C C . LYS A 1 98 ? 6.540 16.256 -3.811 1.00 96.12 98 LYS A C 1
ATOM 803 O O . LYS A 1 98 ? 6.616 15.809 -2.673 1.00 96.12 98 LYS A O 1
ATOM 808 N N . GLU A 1 99 ? 6.095 17.478 -4.096 1.00 97.38 99 GLU A N 1
ATOM 809 C CA . GLU A 1 99 ? 5.621 18.420 -3.078 1.00 97.38 99 GLU A CA 1
ATOM 810 C C . GLU A 1 99 ? 4.429 17.851 -2.295 1.00 97.38 99 GLU A C 1
ATOM 812 O O . GLU A 1 99 ? 4.418 17.917 -1.069 1.00 97.38 99 GLU A O 1
ATOM 817 N N . GLU A 1 100 ? 3.457 17.237 -2.977 1.00 96.94 100 GLU A N 1
ATOM 818 C CA . GLU A 1 100 ? 2.323 16.571 -2.329 1.00 96.94 100 GLU A CA 1
ATOM 819 C C . GLU A 1 100 ? 2.794 15.452 -1.398 1.00 96.94 100 GLU A C 1
ATOM 821 O O . GLU A 1 100 ? 2.348 15.397 -0.258 1.00 96.94 100 GLU A O 1
ATOM 826 N N . ASN A 1 101 ? 3.710 14.587 -1.845 1.00 95.50 101 ASN A N 1
ATOM 827 C CA . ASN A 1 101 ? 4.222 13.501 -1.006 1.00 95.50 101 ASN A CA 1
ATOM 828 C C . ASN A 1 101 ? 4.941 14.030 0.244 1.00 95.50 101 ASN A C 1
ATOM 830 O O . ASN A 1 101 ? 4.708 13.508 1.331 1.00 95.50 101 ASN A O 1
ATOM 834 N N . SER A 1 102 ? 5.759 15.080 0.114 1.00 97.06 102 SER A N 1
ATOM 835 C CA . SER A 1 102 ? 6.415 15.715 1.265 1.00 97.06 102 SER A CA 1
ATOM 836 C C . SER A 1 102 ? 5.405 16.337 2.228 1.00 97.06 102 SER A C 1
ATOM 838 O O . SER A 1 102 ? 5.497 16.122 3.432 1.00 97.06 102 SER A O 1
ATOM 840 N N . LYS A 1 103 ? 4.385 17.034 1.714 1.00 98.06 103 LYS A N 1
ATOM 841 C CA . LYS A 1 103 ? 3.311 17.588 2.550 1.00 98.06 103 LYS A CA 1
ATOM 842 C C . LYS A 1 103 ? 2.507 16.506 3.264 1.00 98.06 103 LYS A C 1
ATOM 844 O O . LYS A 1 103 ? 2.151 16.694 4.421 1.00 98.06 103 LYS A O 1
ATOM 849 N N . ILE A 1 104 ? 2.230 15.382 2.596 1.00 98.06 104 ILE A N 1
ATOM 850 C CA . ILE A 1 104 ? 1.584 14.216 3.213 1.00 98.06 104 ILE A CA 1
ATOM 851 C C . ILE A 1 104 ? 2.444 13.696 4.370 1.00 98.06 104 ILE A C 1
ATOM 853 O O . ILE A 1 104 ? 1.921 13.478 5.456 1.00 98.06 104 ILE A O 1
ATOM 857 N N . GLU A 1 105 ? 3.751 13.530 4.177 1.00 97.00 105 GLU A N 1
ATOM 858 C CA . GLU A 1 105 ? 4.654 13.079 5.242 1.00 97.00 105 GLU A CA 1
ATOM 859 C C . GLU A 1 105 ? 4.665 14.043 6.442 1.00 97.00 105 GLU A C 1
ATOM 861 O O . GLU A 1 105 ? 4.586 13.605 7.591 1.00 97.00 105 GLU A O 1
ATOM 866 N N . GLU A 1 106 ? 4.696 15.355 6.200 1.00 97.94 106 GLU A N 1
ATOM 867 C CA . GLU A 1 106 ? 4.649 16.377 7.255 1.00 97.94 106 GLU A CA 1
ATOM 868 C C . GLU A 1 106 ? 3.364 16.283 8.093 1.00 97.94 106 GLU A C 1
ATOM 870 O O . GLU A 1 106 ? 3.433 16.173 9.321 1.00 97.94 106 GLU A O 1
ATOM 875 N N . ILE A 1 107 ? 2.191 16.254 7.449 1.00 98.38 107 ILE A N 1
ATOM 876 C CA . ILE A 1 107 ? 0.909 16.192 8.168 1.00 98.38 107 ILE A CA 1
ATOM 877 C C . ILE A 1 107 ? 0.675 14.829 8.835 1.00 98.38 107 ILE A C 1
ATOM 879 O O . ILE A 1 107 ? 0.072 14.764 9.907 1.00 98.38 107 ILE A O 1
ATOM 883 N N . LEU A 1 108 ? 1.171 13.730 8.255 1.00 98.25 108 LEU A N 1
ATOM 884 C CA . LEU A 1 108 ? 1.088 12.413 8.890 1.00 98.25 108 LEU A CA 1
ATOM 885 C C . LEU A 1 108 ? 1.911 12.364 10.182 1.00 98.25 108 LEU A C 1
ATOM 887 O O . LEU A 1 108 ? 1.432 11.808 11.167 1.00 98.25 108 LEU A O 1
ATOM 891 N N . ASN A 1 109 ? 3.088 12.996 10.222 1.00 97.00 109 ASN A N 1
ATOM 892 C CA . ASN A 1 109 ? 3.877 13.104 11.452 1.00 97.00 109 ASN A CA 1
ATOM 893 C C . ASN A 1 109 ? 3.159 13.924 12.537 1.00 97.00 109 ASN A C 1
ATOM 895 O O . ASN A 1 109 ? 3.247 13.583 13.716 1.00 97.00 109 ASN A O 1
ATOM 899 N N . GLU A 1 110 ? 2.422 14.972 12.156 1.00 97.25 110 GLU A N 1
ATOM 900 C CA . GLU A 1 110 ? 1.598 15.754 13.089 1.00 97.25 110 GLU A CA 1
ATOM 901 C C . GLU A 1 110 ? 0.428 14.928 13.653 1.00 97.25 110 GLU A C 1
ATOM 903 O O . GLU A 1 110 ? 0.143 14.980 14.849 1.00 97.25 110 GLU A O 1
ATOM 908 N N . ILE A 1 111 ? -0.239 14.141 12.804 1.00 98.06 111 ILE A N 1
ATOM 909 C CA . ILE A 1 111 ? -1.403 13.315 13.169 1.00 98.06 111 ILE A CA 1
ATOM 910 C C . ILE A 1 111 ? -0.999 12.042 13.933 1.00 98.06 111 ILE A C 1
ATOM 912 O O . ILE A 1 111 ? -1.814 11.484 14.676 1.00 98.06 111 ILE A O 1
ATOM 916 N N . LEU A 1 112 ? 0.242 11.573 13.773 1.00 98.25 112 LEU A N 1
ATOM 917 C CA . LEU A 1 112 ? 0.731 10.289 14.284 1.00 98.25 112 LEU A CA 1
ATOM 918 C C . LEU A 1 112 ? 0.356 10.016 15.749 1.00 98.25 112 LEU A C 1
ATOM 920 O O . LEU A 1 112 ? -0.176 8.929 15.999 1.00 98.25 112 LEU A O 1
ATOM 924 N N . PRO A 1 113 ? 0.558 10.941 16.714 1.00 97.94 113 PRO A N 1
ATOM 925 C CA . PRO A 1 113 ? 0.226 10.678 18.111 1.00 97.94 113 PRO A CA 1
ATOM 926 C C . PRO A 1 113 ? -1.250 10.330 18.331 1.00 97.94 113 PRO A C 1
ATOM 928 O O . PRO A 1 113 ? -1.569 9.356 19.016 1.00 97.94 113 PRO A O 1
ATOM 931 N N . GLU A 1 114 ? -2.152 11.085 17.702 1.00 98.38 114 GLU A N 1
ATOM 932 C CA . GLU A 1 114 ? -3.594 10.861 17.802 1.00 98.38 114 GLU A CA 1
ATOM 933 C C . GLU A 1 114 ? -4.014 9.586 17.064 1.00 98.38 114 GLU A C 1
ATOM 935 O O . GLU A 1 114 ? -4.788 8.789 17.596 1.00 98.38 114 GLU A O 1
ATOM 940 N N . ALA A 1 115 ? -3.491 9.358 15.856 1.00 98.56 115 ALA A N 1
ATOM 941 C CA . ALA A 1 115 ? -3.827 8.187 15.050 1.00 98.56 115 ALA A CA 1
ATOM 942 C C . ALA A 1 115 ? -3.388 6.875 15.714 1.00 98.56 115 ALA A C 1
ATOM 944 O O . ALA A 1 115 ? -4.146 5.903 15.718 1.00 98.56 115 ALA A O 1
ATOM 945 N N . PHE A 1 116 ? -2.199 6.842 16.321 1.00 98.56 116 PHE A N 1
ATOM 946 C CA . PHE A 1 116 ? -1.735 5.671 17.071 1.00 98.56 116 PHE A CA 1
ATOM 947 C C . PHE A 1 116 ? -2.593 5.445 18.319 1.00 98.56 116 PHE A C 1
ATOM 949 O O . PHE A 1 116 ? -2.964 4.302 18.600 1.00 98.56 116 PHE A O 1
ATOM 956 N N . GLY A 1 117 ? -2.979 6.522 19.013 1.00 98.19 117 GLY A N 1
ATOM 957 C CA . GLY A 1 117 ? -3.936 6.462 20.116 1.00 98.19 117 GLY A CA 1
ATOM 958 C C . GLY A 1 117 ? -5.277 5.851 19.695 1.00 98.19 117 GLY A C 1
ATOM 959 O O . GLY A 1 117 ? -5.787 4.971 20.385 1.00 98.19 117 GLY A O 1
ATOM 960 N N . VAL A 1 118 ? -5.821 6.239 18.533 1.00 98.69 118 VAL A N 1
ATOM 961 C CA . VAL A 1 118 ? -7.079 5.689 17.986 1.00 98.69 118 VAL A CA 1
ATOM 962 C C . VAL A 1 118 ? -6.979 4.185 17.725 1.00 98.69 118 VAL A C 1
ATOM 964 O O . VAL A 1 118 ? -7.871 3.429 18.116 1.00 98.69 118 VAL A O 1
ATOM 967 N N . VAL A 1 119 ? -5.892 3.723 17.103 1.00 98.44 119 VAL A N 1
ATOM 968 C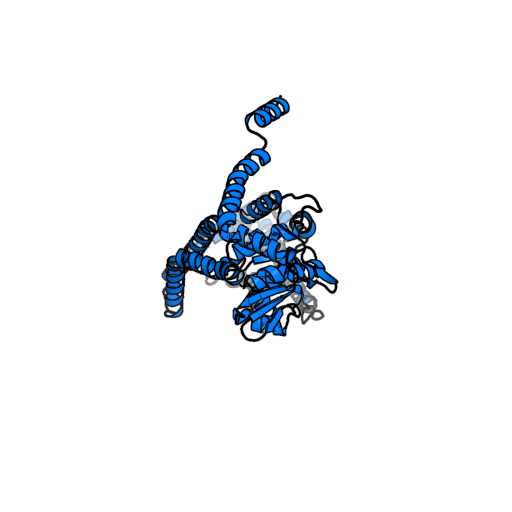 CA . VAL A 1 119 ? -5.686 2.291 16.819 1.00 98.44 119 VAL A CA 1
ATOM 969 C C . VAL A 1 119 ? -5.526 1.490 18.109 1.00 98.44 119 VAL A C 1
ATOM 971 O O . VAL A 1 119 ? -6.154 0.439 18.259 1.00 98.44 119 VAL A O 1
ATOM 974 N N . ARG A 1 120 ? -4.728 1.986 19.062 1.00 98.06 120 ARG A N 1
ATOM 975 C CA . ARG A 1 120 ? -4.528 1.323 20.357 1.00 98.06 120 ARG A CA 1
ATOM 976 C C . ARG A 1 120 ? -5.828 1.246 21.153 1.00 98.06 120 ARG A C 1
ATOM 978 O O . ARG A 1 120 ? -6.144 0.199 21.718 1.00 98.06 120 ARG A O 1
ATOM 985 N N . GLU A 1 121 ? -6.594 2.331 21.176 1.00 98.31 121 GLU A N 1
ATOM 986 C CA . GLU A 1 121 ? -7.889 2.389 21.848 1.00 98.31 121 GLU A CA 1
ATOM 987 C C . GLU A 1 121 ? -8.904 1.443 21.194 1.00 98.31 121 GLU A C 1
ATOM 989 O O . GLU A 1 121 ? -9.604 0.712 21.893 1.00 98.31 121 GLU A O 1
ATOM 994 N N . THR A 1 122 ? -8.923 1.366 19.862 1.00 98.31 122 THR A N 1
ATOM 995 C CA . THR A 1 122 ? -9.743 0.393 19.123 1.00 98.31 122 THR A CA 1
ATOM 996 C C . THR A 1 122 ? -9.381 -1.037 19.523 1.00 98.31 122 THR A C 1
ATOM 998 O O . THR A 1 122 ? -10.257 -1.815 19.907 1.00 98.31 122 THR A O 1
ATOM 1001 N N . ALA A 1 123 ? -8.087 -1.373 19.531 1.00 97.88 123 ALA A N 1
ATOM 1002 C CA . ALA A 1 123 ? -7.605 -2.686 19.953 1.00 97.88 123 ALA A CA 1
ATOM 1003 C C . ALA A 1 123 ? -8.021 -3.016 21.400 1.00 97.88 123 ALA A C 1
ATOM 1005 O O . ALA A 1 123 ? -8.489 -4.124 21.682 1.00 97.88 123 ALA A O 1
ATOM 1006 N N . ARG A 1 124 ? -7.939 -2.036 22.311 1.00 97.94 124 ARG A N 1
ATOM 1007 C CA . ARG A 1 124 ? -8.404 -2.167 23.700 1.00 97.94 124 ARG A CA 1
ATOM 1008 C C . ARG A 1 124 ? -9.901 -2.448 23.787 1.00 97.94 124 ARG A C 1
ATOM 1010 O O . ARG A 1 124 ? -10.297 -3.326 24.553 1.00 97.94 124 ARG A O 1
ATOM 1017 N N . ARG A 1 125 ? -10.738 -1.751 23.014 1.00 98.06 125 ARG A N 1
ATOM 1018 C CA . ARG A 1 125 ? -12.199 -1.948 23.033 1.00 98.06 125 ARG A CA 1
ATOM 1019 C C . ARG A 1 125 ? -12.608 -3.315 22.511 1.00 98.06 125 ARG A C 1
ATOM 1021 O O . ARG A 1 125 ? -13.433 -3.961 23.155 1.00 98.06 125 ARG A O 1
ATOM 1028 N N . PHE A 1 126 ? -11.995 -3.781 21.426 1.00 97.81 126 PHE A N 1
ATOM 1029 C CA . PHE A 1 126 ? -12.215 -5.135 20.905 1.00 97.81 126 PHE A CA 1
ATOM 1030 C C . PHE A 1 126 ? -11.738 -6.216 21.885 1.00 97.81 126 PHE A C 1
ATOM 1032 O O . PHE A 1 126 ? -12.370 -7.262 22.010 1.00 97.81 126 PHE A O 1
ATOM 1039 N N . SER A 1 127 ? -10.656 -5.957 22.626 1.00 97.38 127 SER A N 1
ATOM 1040 C CA . SER A 1 127 ? -10.171 -6.884 23.653 1.00 97.38 127 SER A CA 1
ATOM 1041 C C . SER A 1 127 ? -11.053 -6.920 24.904 1.00 97.38 127 SER A C 1
ATOM 1043 O O . SER A 1 127 ? -11.078 -7.941 25.589 1.00 97.38 127 SER A O 1
ATOM 1045 N N . ALA A 1 128 ? -11.721 -5.816 25.247 1.00 97.19 128 ALA A N 1
ATOM 1046 C CA . ALA A 1 128 ? -12.508 -5.694 26.473 1.00 97.19 128 ALA A CA 1
ATOM 1047 C C . ALA A 1 128 ? -13.988 -6.071 26.297 1.00 97.19 128 ALA A C 1
ATOM 1049 O O . ALA A 1 128 ? -14.642 -6.423 27.277 1.00 97.19 128 ALA A O 1
ATOM 1050 N N . ASN A 1 129 ? -14.518 -5.999 25.073 1.00 97.31 129 ASN A N 1
ATOM 1051 C CA . ASN A 1 129 ? -15.937 -6.199 24.786 1.00 97.31 129 ASN A CA 1
ATOM 1052 C C . ASN A 1 129 ? -16.133 -7.306 23.747 1.00 97.31 129 ASN A C 1
ATOM 1054 O O . ASN A 1 129 ? -15.400 -7.374 22.767 1.00 97.31 129 ASN A O 1
ATOM 1058 N N . SER A 1 130 ? -17.156 -8.147 23.926 1.00 96.62 130 SER A N 1
ATOM 1059 C CA . SER A 1 130 ? -17.518 -9.182 22.945 1.00 96.62 130 SER A CA 1
ATOM 1060 C C . SER A 1 130 ? -18.175 -8.611 21.687 1.00 96.62 130 SER A C 1
ATOM 1062 O O . SER A 1 130 ? -18.075 -9.190 20.605 1.00 96.62 130 SER A O 1
ATOM 1064 N N . GLU A 1 131 ? -18.871 -7.486 21.844 1.00 97.12 131 GLU A N 1
ATOM 1065 C CA . GLU A 1 131 ? -19.535 -6.754 20.775 1.00 97.12 131 GLU A CA 1
ATOM 1066 C C . GLU A 1 131 ? -19.366 -5.249 21.002 1.00 97.12 131 GLU A C 1
ATOM 1068 O O . GLU A 1 131 ? -19.404 -4.780 22.141 1.00 97.12 131 GLU A O 1
ATOM 1073 N N . ILE A 1 132 ? -19.202 -4.498 19.917 1.00 97.69 132 ILE A N 1
ATOM 1074 C CA . ILE A 1 132 ? -19.130 -3.035 19.907 1.00 97.69 132 ILE A CA 1
ATOM 1075 C C . ILE A 1 132 ? -20.274 -2.522 19.038 1.00 97.69 132 ILE A C 1
ATOM 1077 O O . ILE A 1 132 ? -20.475 -3.008 17.923 1.00 97.69 132 ILE A O 1
ATOM 1081 N N . ARG A 1 133 ? -21.040 -1.555 19.547 1.00 97.69 133 ARG A N 1
ATOM 1082 C CA . ARG A 1 133 ? -22.213 -0.993 18.868 1.00 97.69 133 ARG A CA 1
ATOM 1083 C C . ARG A 1 133 ? -21.943 0.454 18.480 1.00 97.69 133 ARG A C 1
ATOM 1085 O O . ARG A 1 133 ? -21.637 1.271 19.337 1.00 97.69 133 ARG A O 1
ATOM 1092 N N . VAL A 1 134 ? -22.124 0.752 17.202 1.00 97.62 134 VAL A N 1
ATOM 1093 C CA . VAL A 1 134 ? -21.894 2.070 16.593 1.00 97.62 134 VAL A CA 1
ATOM 1094 C C . VAL A 1 134 ? -23.015 2.401 15.622 1.00 97.62 134 VAL A C 1
ATOM 1096 O O . VAL A 1 134 ? -23.759 1.515 15.203 1.00 97.62 134 VAL A O 1
ATOM 1099 N N . LYS A 1 135 ? -23.143 3.660 15.220 1.00 97.75 135 LYS A N 1
ATOM 1100 C CA . LYS A 1 135 ? -24.048 4.076 14.152 1.00 97.75 135 LYS A CA 1
ATOM 1101 C C . LYS A 1 135 ? -23.615 3.488 12.816 1.00 97.75 135 LYS A C 1
ATOM 1103 O O . LYS A 1 135 ? -22.448 3.544 12.433 1.00 97.75 135 LYS A O 1
ATOM 1108 N N . ALA A 1 136 ? -24.579 2.898 12.113 1.00 97.38 136 ALA A N 1
ATOM 1109 C CA . ALA A 1 136 ? -24.346 2.238 10.840 1.00 97.38 136 ALA A CA 1
ATOM 1110 C C . ALA A 1 136 ? -24.115 3.266 9.728 1.00 97.38 136 ALA A C 1
ATOM 1112 O O . ALA A 1 136 ? -25.019 4.008 9.335 1.00 97.38 136 ALA A O 1
ATOM 1113 N N . THR A 1 137 ? -22.915 3.246 9.166 1.00 96.25 137 THR A N 1
ATOM 1114 C CA . THR A 1 137 ? -22.547 3.954 7.938 1.00 96.25 137 THR A CA 1
ATOM 1115 C C . THR A 1 137 ? -22.892 3.116 6.701 1.00 96.25 137 THR A C 1
ATOM 1117 O O . THR A 1 137 ? -23.214 1.930 6.804 1.00 96.25 137 THR A O 1
ATOM 1120 N N . GLN A 1 138 ? -22.805 3.703 5.501 1.00 95.56 138 GLN A N 1
ATOM 1121 C CA . GLN A 1 138 ? -22.955 2.926 4.263 1.00 95.56 138 GLN A CA 1
ATOM 1122 C C . GLN A 1 138 ? -21.869 1.845 4.137 1.00 95.56 138 GLN A C 1
ATOM 1124 O O . GLN A 1 138 ? -22.167 0.725 3.735 1.00 95.56 138 GLN A O 1
ATOM 1129 N N . HIS A 1 139 ? -20.644 2.153 4.572 1.00 95.25 139 HIS A N 1
ATOM 1130 C CA . HIS A 1 139 ? -19.533 1.204 4.610 1.00 95.25 139 HIS A CA 1
ATOM 1131 C C . HIS A 1 139 ? -19.867 -0.039 5.450 1.00 95.25 139 HIS A C 1
ATOM 1133 O O . HIS A 1 139 ? -19.671 -1.164 4.994 1.00 95.25 139 HIS A O 1
ATOM 1139 N N . ASP A 1 140 ? -20.467 0.150 6.630 1.00 96.94 140 ASP A N 1
ATOM 1140 C CA . ASP A 1 140 ? -20.888 -0.961 7.496 1.00 96.94 140 ASP A CA 1
ATOM 1141 C C . ASP A 1 140 ? -21.942 -1.843 6.817 1.00 96.94 140 ASP A C 1
ATOM 1143 O O . ASP A 1 140 ? -21.896 -3.072 6.905 1.00 96.94 140 ASP A O 1
ATOM 1147 N N . ARG A 1 141 ? -22.896 -1.219 6.115 1.00 96.56 141 ARG A N 1
ATOM 1148 C CA . ARG A 1 141 ? -23.954 -1.932 5.386 1.00 96.56 141 ARG A CA 1
ATOM 1149 C C . ARG A 1 141 ? -23.358 -2.771 4.261 1.00 96.56 141 ARG A C 1
ATOM 1151 O O . ARG A 1 141 ? -23.691 -3.951 4.162 1.00 96.56 141 ARG A O 1
ATOM 1158 N N . ASP A 1 142 ? -22.436 -2.208 3.487 1.00 95.75 142 ASP A N 1
ATOM 1159 C CA . ASP A 1 142 ? -21.767 -2.905 2.385 1.00 95.75 142 ASP A CA 1
ATOM 1160 C C . ASP A 1 142 ? -20.920 -4.085 2.888 1.00 95.75 142 ASP A C 1
ATOM 1162 O O . ASP A 1 142 ? -20.938 -5.171 2.296 1.00 95.75 142 ASP A O 1
ATOM 1166 N N . LEU A 1 143 ? -20.210 -3.904 4.006 1.00 95.62 143 LEU A N 1
ATOM 1167 C CA . LEU A 1 143 ? -19.413 -4.966 4.615 1.00 95.62 143 LEU A CA 1
ATOM 1168 C C . LEU A 1 143 ? -20.275 -6.061 5.245 1.00 95.62 143 LEU A C 1
ATOM 1170 O O . LEU A 1 143 ? -19.935 -7.235 5.103 1.00 95.62 143 LEU A O 1
ATOM 1174 N N . SER A 1 144 ? -21.406 -5.723 5.871 1.00 96.19 144 SER A N 1
ATOM 1175 C CA . SER A 1 144 ? -22.291 -6.698 6.535 1.00 96.19 144 SER A CA 1
ATOM 1176 C C . SER A 1 144 ? -22.830 -7.788 5.600 1.00 96.19 144 SER A C 1
ATOM 1178 O O . SER A 1 144 ? -23.143 -8.890 6.044 1.00 96.19 144 SER A O 1
ATOM 1180 N N . VAL A 1 145 ? -22.878 -7.521 4.289 1.00 95.69 145 VAL A N 1
ATOM 1181 C CA . VAL A 1 145 ? -23.259 -8.513 3.269 1.00 95.69 145 VAL A CA 1
ATOM 1182 C C . VAL A 1 145 ? -22.192 -9.601 3.112 1.00 95.69 145 VAL A C 1
ATOM 1184 O O . VAL A 1 145 ? -22.510 -10.748 2.804 1.00 95.69 145 VAL A O 1
ATOM 1187 N N . LYS A 1 146 ? -20.918 -9.247 3.302 1.00 91.94 146 LYS A N 1
ATOM 1188 C CA . LYS A 1 146 ? -19.762 -10.118 3.039 1.00 91.94 146 LYS A CA 1
ATOM 1189 C C . LYS A 1 146 ? -19.113 -10.652 4.315 1.00 91.94 146 LYS A C 1
ATOM 1191 O O . LYS A 1 146 ? -18.430 -11.672 4.266 1.00 91.94 146 LYS A O 1
ATOM 1196 N N . LYS A 1 147 ? -19.273 -9.951 5.438 1.00 93.81 147 LYS A N 1
ATOM 1197 C CA . LYS A 1 147 ? -18.526 -10.165 6.680 1.00 93.81 147 LYS A CA 1
ATOM 1198 C C . LYS A 1 147 ? -19.477 -10.531 7.815 1.00 93.81 147 LYS A C 1
ATOM 1200 O O . LYS A 1 147 ? -20.235 -9.701 8.304 1.00 93.81 147 LYS A O 1
ATOM 1205 N N . SER A 1 148 ? -19.403 -11.775 8.280 1.00 92.62 148 SER A N 1
ATOM 1206 C CA . SER A 1 148 ? -20.324 -12.318 9.291 1.00 92.62 148 SER A CA 1
ATOM 1207 C C . SER A 1 148 ? -20.180 -11.707 10.691 1.00 92.62 148 SER A C 1
ATOM 1209 O O . SER A 1 148 ? -21.064 -11.892 11.526 1.00 92.62 148 SER A O 1
ATOM 1211 N N . TYR A 1 149 ? -19.072 -11.015 10.971 1.00 94.25 149 TYR A N 1
ATOM 1212 C CA . TYR A 1 149 ? -18.821 -10.342 12.250 1.00 94.25 149 TYR A CA 1
ATOM 1213 C C . TYR A 1 149 ? -19.473 -8.960 12.356 1.00 94.25 149 TYR A C 1
ATOM 1215 O O . TYR A 1 149 ? -19.404 -8.354 13.422 1.00 94.25 149 TYR A O 1
ATOM 1223 N N . ILE A 1 150 ? -20.120 -8.479 11.290 1.00 96.94 150 ILE A N 1
ATOM 1224 C CA . ILE A 1 150 ? -20.854 -7.213 11.275 1.00 96.94 150 ILE A CA 1
ATOM 1225 C C . ILE A 1 150 ? -22.337 -7.526 11.112 1.00 96.94 150 ILE A C 1
ATOM 1227 O O . ILE A 1 150 ? -22.751 -8.152 10.137 1.00 96.94 150 ILE A O 1
ATOM 1231 N N . LYS A 1 151 ? -23.156 -7.069 12.058 1.00 97.38 151 LYS A N 1
ATOM 1232 C CA . LYS A 1 151 ? -24.617 -7.189 11.994 1.00 97.38 151 LYS A CA 1
ATOM 1233 C C . LYS A 1 151 ? -25.251 -5.809 12.012 1.00 97.38 151 LYS A C 1
ATOM 1235 O O . LYS A 1 151 ? -24.927 -4.993 12.868 1.00 97.38 151 LYS A O 1
ATOM 1240 N N . ILE A 1 152 ? -26.193 -5.569 11.106 1.00 97.81 152 ILE A N 1
ATOM 1241 C CA . ILE A 1 152 ? -26.980 -4.333 11.089 1.00 97.81 152 ILE A CA 1
ATOM 1242 C C . ILE A 1 152 ? -28.277 -4.553 11.869 1.00 97.81 152 ILE A C 1
ATOM 1244 O O . ILE A 1 152 ? -29.034 -5.480 11.579 1.00 97.81 152 ILE A O 1
ATOM 1248 N N . SER A 1 153 ? -28.535 -3.696 12.855 1.00 96.19 153 SER A N 1
ATOM 1249 C CA . SER A 1 153 ? -29.733 -3.714 13.698 1.00 96.19 153 SER A CA 1
ATOM 1250 C C . SER A 1 153 ? -30.362 -2.322 13.722 1.00 96.19 153 SER A C 1
ATOM 1252 O O . SER A 1 153 ? -30.053 -1.507 14.590 1.00 96.19 153 SER A O 1
ATOM 1254 N N . GLY A 1 154 ? -31.270 -2.056 12.779 1.00 94.75 154 GLY A N 1
ATOM 1255 C CA . GLY A 1 154 ? -31.867 -0.730 12.600 1.00 94.75 154 GLY A CA 1
ATOM 1256 C C . GLY A 1 154 ? -30.832 0.279 12.096 1.00 94.75 154 GLY A C 1
ATOM 1257 O O . GLY A 1 154 ? -30.271 0.100 11.011 1.00 94.75 154 GLY A O 1
ATOM 1258 N N . ASP A 1 155 ? -30.574 1.310 12.901 1.00 95.50 155 ASP A N 1
ATOM 1259 C CA . ASP A 1 155 ? -29.593 2.366 12.613 1.00 95.50 155 ASP A CA 1
ATOM 1260 C C . ASP A 1 155 ? -28.200 2.086 13.190 1.00 95.50 155 ASP A C 1
ATOM 1262 O O . ASP A 1 155 ? -27.288 2.895 13.020 1.00 95.50 155 ASP A O 1
ATOM 1266 N N . ASP A 1 156 ? -28.020 0.944 13.856 1.00 97.75 156 ASP A N 1
ATOM 1267 C CA . ASP A 1 156 ? -26.751 0.566 14.467 1.00 97.75 156 ASP A CA 1
ATOM 1268 C C . ASP A 1 156 ? -26.074 -0.579 13.695 1.00 97.75 156 ASP A C 1
ATOM 1270 O O . ASP A 1 156 ? -26.730 -1.492 13.180 1.00 97.75 156 ASP A O 1
ATOM 1274 N N . ALA A 1 157 ? -24.745 -0.551 13.661 1.00 97.81 157 ALA A N 1
ATOM 1275 C CA . ALA A 1 157 ? -23.879 -1.655 13.282 1.00 97.81 157 ALA A CA 1
ATOM 1276 C C . ALA A 1 157 ? -23.249 -2.256 14.546 1.00 97.81 157 ALA A C 1
ATOM 1278 O O . ALA A 1 157 ? -22.774 -1.541 15.430 1.00 97.81 157 ALA A O 1
ATOM 1279 N N . ILE A 1 158 ? -23.268 -3.582 14.633 1.00 98.00 158 ILE A N 1
ATOM 1280 C CA . ILE A 1 158 ? -22.737 -4.354 15.755 1.00 98.00 158 ILE A CA 1
ATOM 1281 C C . ILE A 1 158 ? -21.552 -5.162 15.238 1.00 98.00 158 ILE A C 1
ATOM 1283 O O . ILE A 1 158 ? -21.726 -6.037 14.387 1.00 98.00 158 ILE A O 1
ATOM 1287 N N . TYR A 1 159 ? -20.368 -4.861 15.758 1.00 97.94 159 TYR A N 1
ATOM 1288 C CA . TYR A 1 159 ? -19.116 -5.543 15.450 1.00 97.94 159 TYR A CA 1
ATOM 1289 C C . TYR A 1 159 ? -18.812 -6.580 16.526 1.00 97.94 159 TYR A C 1
ATOM 1291 O O . TYR A 1 159 ? -18.725 -6.235 17.701 1.00 97.94 159 TYR A O 1
ATOM 1299 N N . SER A 1 160 ? -18.627 -7.841 16.140 1.00 97.50 160 SER A N 1
ATOM 1300 C CA . SER A 1 160 ? -18.151 -8.884 17.052 1.00 97.50 160 SER A CA 1
ATOM 1301 C C . SER A 1 160 ? -16.635 -8.827 17.205 1.00 97.50 160 SER A C 1
ATOM 1303 O O . SER A 1 160 ? -15.915 -8.589 16.235 1.00 97.50 160 SER A O 1
ATOM 1305 N N . ASN A 1 161 ? -16.135 -9.128 18.403 1.00 97.31 161 ASN A N 1
ATOM 1306 C CA . ASN A 1 161 ? -14.701 -9.282 18.631 1.00 97.31 161 ASN A CA 1
ATOM 1307 C C . ASN A 1 161 ? -14.127 -10.633 18.175 1.00 97.31 161 ASN A C 1
ATOM 1309 O O . ASN A 1 161 ? -12.937 -10.886 18.364 1.00 97.31 161 ASN A O 1
ATOM 1313 N N . THR A 1 162 ? -14.968 -11.511 17.626 1.00 97.56 162 THR A N 1
ATOM 1314 C CA . THR A 1 162 ? -14.579 -12.840 17.159 1.00 97.56 162 THR A CA 1
ATOM 1315 C C . THR A 1 162 ? -15.014 -13.043 15.713 1.00 97.56 162 THR A C 1
ATOM 1317 O O . THR A 1 162 ? -16.168 -12.799 15.359 1.00 97.56 162 THR A O 1
ATOM 1320 N N . TRP A 1 163 ? -14.096 -13.504 14.865 1.00 96.25 163 TRP A N 1
ATOM 1321 C CA . TRP A 1 163 ? -14.351 -13.747 13.444 1.00 96.25 163 TRP A CA 1
ATOM 1322 C C . TRP A 1 163 ? -13.465 -14.851 12.875 1.00 96.25 163 TRP A C 1
ATOM 1324 O O . TRP A 1 163 ? -12.559 -15.354 13.532 1.00 96.25 163 TRP A O 1
ATOM 1334 N N . MET A 1 164 ? -13.744 -15.244 11.634 1.00 95.31 164 MET A N 1
ATOM 1335 C CA . MET A 1 164 ? -12.928 -16.206 10.900 1.00 95.31 164 MET A CA 1
ATOM 1336 C C . MET A 1 164 ? -11.782 -15.486 10.182 1.00 95.31 164 MET A C 1
ATOM 1338 O O . MET A 1 164 ? -12.037 -14.555 9.421 1.00 95.31 164 MET A O 1
ATOM 1342 N N . ALA A 1 165 ? -10.549 -15.949 10.381 1.00 93.69 165 ALA A N 1
ATOM 1343 C CA . ALA A 1 165 ? -9.364 -15.531 9.636 1.00 93.69 165 ALA A CA 1
ATOM 1344 C C . ALA A 1 165 ? -8.626 -16.767 9.099 1.00 93.69 165 ALA A C 1
ATOM 1346 O O . ALA A 1 165 ? -8.246 -17.663 9.858 1.00 93.69 165 ALA A O 1
ATOM 1347 N N . ALA A 1 166 ? -8.473 -16.845 7.777 1.00 91.06 166 ALA A N 1
ATOM 1348 C CA . ALA A 1 166 ? -7.921 -17.981 7.039 1.00 91.06 166 ALA A CA 1
ATOM 1349 C C . ALA A 1 166 ? -8.493 -19.345 7.481 1.00 91.06 166 ALA A C 1
ATOM 1351 O O . ALA A 1 166 ? -7.772 -20.333 7.610 1.00 91.06 166 ALA A O 1
ATOM 1352 N N . GLY A 1 167 ? -9.805 -19.393 7.740 1.00 91.19 167 GLY A N 1
ATOM 1353 C CA . GLY A 1 167 ? -10.512 -20.614 8.140 1.00 91.19 167 GLY A CA 1
ATOM 1354 C C . GLY A 1 167 ? -10.439 -20.963 9.630 1.00 91.19 167 GLY A C 1
ATOM 1355 O O . GLY A 1 167 ? -11.045 -21.954 10.030 1.00 91.19 167 GLY A O 1
ATOM 1356 N N . ASN A 1 168 ? -9.788 -20.146 10.463 1.00 93.62 168 ASN A N 1
ATOM 1357 C CA . ASN A 1 168 ? -9.749 -20.325 11.915 1.00 93.62 168 ASN A CA 1
ATOM 1358 C C . ASN A 1 168 ? -10.544 -19.232 12.631 1.00 93.62 168 ASN A C 1
ATOM 1360 O O . ASN A 1 168 ? -10.491 -18.071 12.237 1.00 93.62 168 ASN A O 1
ATOM 1364 N N . SER A 1 169 ? -11.252 -19.594 13.702 1.00 95.75 169 SER A N 1
ATOM 1365 C CA . SER A 1 169 ? -11.903 -18.609 14.569 1.00 95.75 169 SER A CA 1
ATOM 1366 C C . SER A 1 169 ? -10.850 -17.901 15.416 1.00 95.75 169 SER A C 1
ATOM 1368 O O . SER A 1 169 ? -10.091 -18.552 16.134 1.00 95.75 169 SER A O 1
ATOM 1370 N N . VAL A 1 170 ? -10.832 -16.575 15.357 1.00 95.75 170 VAL A N 1
ATOM 1371 C CA . VAL A 1 170 ? -9.919 -15.712 16.104 1.00 95.75 170 VAL A CA 1
ATOM 1372 C C . VAL A 1 170 ? -10.738 -14.731 16.927 1.00 95.75 170 VAL A C 1
ATOM 1374 O O . VAL A 1 170 ? -11.637 -14.078 16.404 1.00 95.75 170 VAL A O 1
ATOM 1377 N N . THR A 1 171 ? -10.418 -14.628 18.214 1.00 97.00 171 THR A N 1
ATOM 1378 C CA . THR A 1 171 ? -10.959 -13.607 19.118 1.00 97.00 171 THR A CA 1
ATOM 1379 C C . THR A 1 171 ? -9.882 -12.563 19.361 1.00 97.00 171 THR A C 1
ATOM 1381 O O . THR A 1 171 ? -8.770 -12.906 19.763 1.00 97.00 171 THR A O 1
ATOM 1384 N N . TRP A 1 172 ? -10.196 -11.292 19.125 1.00 97.25 172 TRP A N 1
ATOM 1385 C CA . TRP A 1 172 ? -9.265 -10.203 19.393 1.00 97.25 172 TRP A CA 1
ATOM 1386 C C . TRP A 1 172 ? -9.058 -10.026 20.898 1.00 97.25 172 TRP A C 1
ATOM 1388 O O . TRP A 1 172 ? -9.996 -9.741 21.637 1.00 97.25 172 TRP A O 1
ATOM 1398 N N . ASN A 1 173 ? -7.817 -10.178 21.354 1.00 95.88 173 ASN A N 1
ATOM 1399 C CA . ASN A 1 173 ? -7.433 -10.094 22.765 1.00 95.88 173 ASN A CA 1
ATOM 1400 C C . ASN A 1 173 ? -6.081 -9.382 22.957 1.00 95.88 173 ASN A C 1
ATOM 1402 O O . ASN A 1 173 ? -5.317 -9.708 23.865 1.00 95.88 173 ASN A O 1
ATOM 1406 N N . MET A 1 174 ? -5.763 -8.448 22.058 1.00 95.38 174 MET A N 1
ATOM 1407 C CA . MET A 1 174 ? -4.459 -7.793 21.984 1.00 95.38 174 MET A CA 1
ATOM 1408 C C . MET A 1 174 ? -4.574 -6.284 22.210 1.00 95.38 174 MET A C 1
ATOM 1410 O O . MET A 1 174 ? -5.507 -5.643 21.725 1.00 95.38 174 MET A O 1
ATOM 1414 N N . ILE A 1 175 ? -3.593 -5.715 22.914 1.00 96.19 175 ILE A N 1
ATOM 1415 C CA . ILE A 1 175 ? -3.448 -4.276 23.174 1.00 96.19 175 ILE A CA 1
ATOM 1416 C C . ILE A 1 175 ? -1.982 -3.915 22.963 1.00 96.19 175 ILE A C 1
ATOM 1418 O O . ILE A 1 175 ? -1.106 -4.645 23.427 1.00 96.19 175 ILE A O 1
ATOM 1422 N N . HIS A 1 176 ? -1.708 -2.790 22.297 1.00 97.31 176 HIS A N 1
ATOM 1423 C CA . HIS A 1 176 ? -0.330 -2.389 22.033 1.00 97.31 176 HIS A CA 1
ATOM 1424 C C . HIS A 1 176 ? 0.442 -2.038 23.316 1.00 97.31 176 HIS A C 1
ATOM 1426 O O . HIS A 1 176 ? -0.012 -1.235 24.142 1.00 97.31 176 HIS A O 1
ATOM 1432 N N . TYR A 1 177 ? 1.645 -2.593 23.447 1.00 95.25 177 TYR A N 1
ATOM 1433 C CA . TYR A 1 177 ? 2.662 -2.187 24.416 1.00 95.25 177 TYR A CA 1
ATOM 1434 C C . TYR A 1 177 ? 3.446 -0.968 23.923 1.00 95.25 177 TYR A C 1
ATOM 1436 O O . TYR A 1 177 ? 3.537 -0.704 22.726 1.00 95.25 177 TYR A O 1
ATOM 1444 N N . ASP A 1 178 ? 4.101 -0.260 24.839 1.00 93.25 178 ASP A N 1
ATOM 1445 C CA . ASP A 1 178 ? 4.878 0.937 24.497 1.00 93.25 178 ASP A CA 1
ATOM 1446 C C . ASP A 1 178 ? 6.013 0.640 23.501 1.00 93.25 178 ASP A C 1
ATOM 1448 O O . ASP A 1 178 ? 6.260 1.423 22.588 1.00 93.25 178 ASP A O 1
ATOM 1452 N N . VAL A 1 179 ? 6.659 -0.527 23.611 1.00 91.88 179 VAL A N 1
ATOM 1453 C CA . VAL A 1 179 ? 7.687 -0.969 22.649 1.00 91.88 179 VAL A CA 1
ATOM 1454 C C . VAL A 1 179 ? 7.121 -1.181 21.242 1.00 91.88 179 VAL A C 1
ATOM 1456 O O . VAL A 1 179 ? 7.822 -0.980 20.253 1.00 91.88 179 VAL A O 1
ATOM 1459 N N . GLN A 1 180 ? 5.837 -1.526 21.137 1.00 95.56 180 GLN A N 1
ATOM 1460 C CA . GLN A 1 180 ? 5.155 -1.690 19.857 1.00 95.56 180 GLN A CA 1
ATOM 1461 C C . GLN A 1 180 ? 4.789 -0.334 19.245 1.00 95.56 180 GLN A C 1
ATOM 1463 O O . GLN A 1 180 ? 4.861 -0.190 18.029 1.00 95.56 180 GLN A O 1
ATOM 1468 N N . LEU A 1 181 ? 4.488 0.681 20.068 1.00 95.62 181 LEU A N 1
ATOM 1469 C CA . LEU A 1 181 ? 4.340 2.064 19.598 1.00 95.62 181 LEU A CA 1
ATOM 1470 C C . LEU A 1 181 ? 5.652 2.581 18.990 1.00 95.62 181 LEU A C 1
ATOM 1472 O O . LEU A 1 181 ? 5.637 3.177 17.917 1.00 95.62 181 LEU A O 1
ATOM 1476 N N . ILE A 1 182 ? 6.790 2.281 19.628 1.00 93.12 182 ILE A N 1
ATOM 1477 C CA . ILE A 1 182 ? 8.124 2.593 19.088 1.00 93.12 182 ILE A CA 1
ATOM 1478 C C . ILE A 1 182 ? 8.322 1.899 17.737 1.00 93.12 182 ILE A C 1
ATOM 1480 O O . ILE A 1 182 ? 8.679 2.560 16.763 1.00 93.12 182 ILE A O 1
ATOM 1484 N N . GLY A 1 183 ? 8.052 0.591 17.659 1.00 94.69 183 GLY A N 1
ATOM 1485 C CA . GLY A 1 183 ? 8.160 -0.172 16.412 1.00 94.69 183 GLY A CA 1
ATOM 1486 C C . GLY A 1 183 ? 7.293 0.402 15.287 1.00 94.69 183 GLY A C 1
ATOM 1487 O O . GLY A 1 183 ? 7.769 0.562 14.164 1.00 94.69 183 GLY A O 1
ATOM 1488 N N . GLY A 1 184 ? 6.056 0.799 15.595 1.00 96.56 184 GLY A N 1
ATOM 1489 C CA . GLY A 1 184 ? 5.151 1.438 14.638 1.00 96.56 184 GLY A CA 1
ATOM 1490 C C . GLY A 1 184 ? 5.692 2.769 14.111 1.00 96.56 184 GLY A C 1
ATOM 1491 O O . GLY A 1 184 ? 5.650 3.013 12.904 1.00 96.56 184 GLY A O 1
ATOM 1492 N N . SER A 1 185 ? 6.264 3.601 14.986 1.00 95.38 185 SER A N 1
ATOM 1493 C CA . SER A 1 185 ? 6.879 4.878 14.598 1.00 95.38 185 SER A CA 1
ATOM 1494 C C . SER A 1 185 ? 8.122 4.677 13.728 1.00 95.38 185 SER A C 1
ATOM 1496 O O . SER A 1 185 ? 8.323 5.414 12.766 1.00 95.38 185 SER A O 1
ATOM 1498 N N . VAL A 1 186 ? 8.935 3.653 14.011 1.00 94.94 186 VAL A N 1
ATOM 1499 C CA . VAL A 1 186 ? 10.095 3.284 13.176 1.00 94.94 186 VAL A CA 1
ATOM 1500 C C . VAL A 1 186 ? 9.654 2.881 11.768 1.00 94.94 186 VAL A C 1
ATOM 1502 O O . VAL A 1 186 ? 10.244 3.342 10.791 1.00 94.94 186 VAL A O 1
ATOM 1505 N N . LEU A 1 187 ? 8.601 2.067 11.652 1.00 96.56 187 LEU A N 1
ATOM 1506 C CA . LEU A 1 187 ? 8.052 1.661 10.356 1.00 96.56 187 LEU A CA 1
ATOM 1507 C C . LEU A 1 187 ? 7.494 2.855 9.570 1.00 96.56 187 LEU A C 1
ATOM 1509 O O . LEU A 1 187 ? 7.736 2.949 8.369 1.00 96.56 187 LEU A O 1
ATOM 1513 N N . HIS A 1 188 ? 6.796 3.789 10.227 1.00 96.69 188 HIS A N 1
ATOM 1514 C CA . HIS A 1 188 ? 6.313 5.011 9.570 1.00 96.69 188 HIS A CA 1
ATOM 1515 C C . HIS A 1 188 ? 7.463 5.863 9.008 1.00 96.69 188 HIS A C 1
ATOM 1517 O O . HIS A 1 188 ? 7.355 6.370 7.899 1.00 96.69 188 HIS A O 1
ATOM 1523 N N . GLN A 1 189 ? 8.604 5.927 9.703 1.00 94.00 189 GLN A N 1
ATOM 1524 C CA . GLN A 1 189 ? 9.818 6.617 9.237 1.00 94.00 189 GLN A CA 1
ATOM 1525 C C . GLN A 1 189 ? 10.539 5.912 8.066 1.00 94.00 189 GLN A C 1
ATOM 1527 O O . GLN A 1 189 ? 11.654 6.301 7.712 1.00 94.00 189 GLN A O 1
ATOM 1532 N N . GLY A 1 190 ? 9.979 4.834 7.505 1.00 94.38 190 GLY A N 1
ATOM 1533 C CA . GLY A 1 190 ? 10.602 4.070 6.420 1.00 94.38 190 GLY A CA 1
ATOM 1534 C C . GLY A 1 190 ? 11.847 3.285 6.851 1.00 94.38 190 GLY A C 1
ATOM 1535 O O . GLY A 1 190 ? 12.710 2.980 6.024 1.00 94.38 190 GLY A O 1
ATOM 1536 N N . LYS A 1 191 ? 11.976 2.978 8.147 1.00 94.00 191 LYS A N 1
ATOM 1537 C CA . LYS A 1 191 ? 13.094 2.213 8.719 1.00 94.00 191 LYS A CA 1
ATOM 1538 C C . LYS A 1 191 ? 12.677 0.768 9.014 1.00 94.00 191 LYS A C 1
ATOM 1540 O O . LYS A 1 191 ? 11.497 0.439 9.098 1.00 94.00 191 LYS A O 1
ATOM 1545 N N . ILE A 1 192 ? 13.670 -0.098 9.219 1.00 94.19 192 ILE A N 1
ATOM 1546 C CA . ILE A 1 192 ? 13.457 -1.490 9.638 1.00 94.19 192 ILE A CA 1
ATOM 1547 C C . ILE A 1 192 ? 13.298 -1.528 11.161 1.00 94.19 192 ILE A C 1
ATOM 1549 O O . ILE A 1 192 ? 14.206 -1.124 11.888 1.00 94.19 192 ILE A O 1
ATOM 1553 N N . ALA A 1 193 ? 12.161 -2.035 11.636 1.00 92.88 193 ALA A N 1
ATOM 1554 C CA . ALA A 1 193 ? 11.932 -2.315 13.048 1.00 92.88 193 ALA A CA 1
ATOM 1555 C C . ALA A 1 193 ? 12.320 -3.770 13.362 1.00 92.88 193 ALA A C 1
ATOM 1557 O O . ALA A 1 193 ? 11.579 -4.701 13.051 1.00 92.88 193 ALA A O 1
ATOM 1558 N N . GLU A 1 194 ? 13.491 -3.973 13.971 1.00 91.44 194 GLU A N 1
ATOM 1559 C CA . GLU A 1 194 ? 13.917 -5.295 14.440 1.00 91.44 194 GLU A CA 1
ATOM 1560 C C . GLU A 1 194 ? 13.193 -5.640 15.748 1.00 91.44 194 GLU A C 1
ATOM 1562 O O . GLU A 1 194 ? 13.371 -4.978 16.771 1.00 91.44 194 GLU A O 1
ATOM 1567 N N . MET A 1 195 ? 12.358 -6.678 15.710 1.00 89.56 195 MET A N 1
ATOM 1568 C CA . MET A 1 195 ? 11.585 -7.151 16.858 1.00 89.56 195 MET A CA 1
ATOM 1569 C C . MET A 1 195 ? 11.689 -8.670 16.951 1.00 89.56 195 MET A C 1
ATOM 1571 O O . MET A 1 195 ? 11.583 -9.367 15.937 1.00 89.56 195 MET A O 1
ATOM 1575 N N . ALA A 1 196 ? 11.877 -9.186 18.165 1.00 88.69 196 ALA A N 1
ATOM 1576 C CA . ALA A 1 196 ? 11.957 -10.622 18.390 1.00 88.69 196 ALA A CA 1
ATOM 1577 C C . ALA A 1 196 ? 10.625 -11.320 18.053 1.00 88.69 196 ALA A C 1
ATOM 1579 O O . ALA A 1 196 ? 9.539 -10.738 18.138 1.00 88.69 196 ALA A O 1
ATOM 1580 N N . THR A 1 197 ? 10.694 -12.594 17.668 1.00 85.50 197 THR A N 1
ATOM 1581 C CA . THR A 1 197 ? 9.495 -13.406 17.435 1.00 85.50 197 THR A CA 1
ATOM 1582 C C . THR A 1 197 ? 8.651 -13.466 18.706 1.00 85.50 197 THR A C 1
ATOM 1584 O O . THR A 1 197 ? 9.161 -13.779 19.777 1.00 85.50 197 THR A O 1
ATOM 1587 N N . GLY A 1 198 ? 7.354 -13.186 18.580 1.00 85.31 198 GLY A N 1
ATOM 1588 C CA . GLY A 1 198 ? 6.432 -13.115 19.718 1.00 85.31 198 GLY A CA 1
ATOM 1589 C C . GLY A 1 198 ? 6.178 -11.699 20.244 1.00 85.31 198 GLY A C 1
ATOM 1590 O O . GLY A 1 198 ? 5.175 -11.498 20.917 1.00 85.31 198 GLY A O 1
ATOM 1591 N N . GLU A 1 199 ? 6.968 -10.697 19.843 1.00 89.56 199 GLU A N 1
ATOM 1592 C CA . GLU A 1 199 ? 6.748 -9.282 20.209 1.00 89.56 199 GLU A CA 1
ATOM 1593 C C . GLU A 1 199 ? 5.555 -8.633 19.475 1.00 89.56 199 GLU A C 1
ATOM 1595 O O . GLU A 1 199 ? 5.288 -7.443 19.623 1.00 89.56 199 GLU A O 1
ATOM 1600 N N . GLY A 1 200 ? 4.819 -9.400 18.663 1.00 90.75 200 GLY A N 1
ATOM 1601 C CA . GLY A 1 200 ? 3.603 -8.942 17.991 1.00 90.75 200 GLY A CA 1
ATOM 1602 C C . GLY A 1 200 ? 3.837 -8.075 16.750 1.00 90.75 200 GLY A C 1
ATOM 1603 O O . GLY A 1 200 ? 3.114 -7.101 16.571 1.00 90.75 200 GLY A O 1
ATOM 1604 N N . LYS A 1 201 ? 4.789 -8.432 15.868 1.00 92.12 201 LYS A N 1
ATOM 1605 C CA . LYS A 1 201 ? 5.061 -7.730 14.587 1.00 92.12 201 LYS A CA 1
ATOM 1606 C C . LYS A 1 201 ? 3.777 -7.393 13.803 1.00 92.12 201 LYS A C 1
ATOM 1608 O O . LYS A 1 201 ? 3.579 -6.258 13.379 1.00 92.12 201 LYS A O 1
ATOM 1613 N N . THR A 1 202 ? 2.868 -8.362 13.687 1.00 91.75 202 THR A N 1
ATOM 1614 C CA . THR A 1 202 ? 1.578 -8.217 12.993 1.00 91.75 202 THR A CA 1
ATOM 1615 C C . THR A 1 202 ? 0.675 -7.156 13.630 1.00 91.75 202 THR A C 1
ATOM 1617 O O . THR A 1 202 ? -0.014 -6.437 12.913 1.00 91.75 202 THR A O 1
ATOM 1620 N N . LEU A 1 203 ? 0.694 -7.023 14.961 1.00 95.50 203 LEU A N 1
ATOM 1621 C CA . LEU A 1 203 ? -0.046 -5.992 15.696 1.00 95.50 203 LEU A CA 1
ATOM 1622 C C . LEU A 1 203 ? 0.647 -4.627 15.592 1.00 95.50 203 LEU A C 1
ATOM 1624 O O . LEU A 1 203 ? -0.012 -3.609 15.424 1.00 95.50 203 LEU A O 1
ATOM 1628 N N . VAL A 1 204 ? 1.978 -4.593 15.658 1.00 96.88 204 VAL A N 1
ATOM 1629 C CA . VAL A 1 204 ? 2.781 -3.367 15.513 1.00 96.88 204 VAL A CA 1
ATOM 1630 C C . VAL A 1 204 ? 2.496 -2.691 14.180 1.00 96.88 204 VAL A C 1
ATOM 1632 O O . VAL A 1 204 ? 2.293 -1.480 14.140 1.00 96.88 204 VAL A O 1
ATOM 1635 N N . ALA A 1 205 ? 2.430 -3.478 13.103 1.00 97.00 205 ALA A N 1
ATOM 1636 C CA . ALA A 1 205 ? 2.168 -2.972 11.765 1.00 97.00 205 ALA A CA 1
ATOM 1637 C C . ALA A 1 205 ? 0.826 -2.228 11.672 1.00 97.00 205 ALA A C 1
ATOM 1639 O O . ALA A 1 205 ? 0.706 -1.317 10.859 1.00 97.00 205 ALA A O 1
ATOM 1640 N N . THR A 1 206 ? -0.171 -2.527 12.514 1.00 98.25 206 THR A N 1
ATOM 1641 C CA . THR A 1 206 ? -1.486 -1.878 12.397 1.00 98.25 206 THR A CA 1
ATOM 1642 C C . THR A 1 206 ? -1.436 -0.367 12.610 1.00 98.25 206 THR A C 1
ATOM 1644 O O . THR A 1 206 ? -2.239 0.356 12.025 1.00 98.25 206 THR A O 1
ATOM 1647 N N . LEU A 1 207 ? -0.472 0.117 13.396 1.00 98.50 207 LEU A N 1
ATOM 1648 C CA . LEU A 1 207 ? -0.279 1.537 13.689 1.00 98.50 207 LEU A CA 1
ATOM 1649 C C . LEU A 1 207 ? 0.129 2.337 12.430 1.00 98.50 207 LEU A C 1
ATOM 1651 O O . LEU A 1 207 ? -0.644 3.200 12.002 1.00 98.50 207 LEU A O 1
ATOM 1655 N N . PRO A 1 208 ? 1.277 2.054 11.773 1.00 98.31 208 PRO A N 1
ATOM 1656 C CA . PRO A 1 208 ? 1.673 2.753 10.554 1.00 98.31 208 PRO A CA 1
ATOM 1657 C C . PRO A 1 208 ? 0.772 2.421 9.361 1.00 98.31 208 PRO A C 1
ATOM 1659 O O . PRO A 1 208 ? 0.649 3.260 8.471 1.00 98.31 208 PRO A O 1
ATOM 1662 N N . ILE A 1 209 ? 0.135 1.240 9.320 1.00 98.62 209 ILE A N 1
ATOM 1663 C CA . ILE A 1 209 ? -0.842 0.912 8.270 1.00 98.62 209 ILE A CA 1
ATOM 1664 C C . ILE A 1 209 ? -1.995 1.907 8.308 1.00 98.62 209 ILE A C 1
ATOM 1666 O O . ILE A 1 209 ? -2.274 2.551 7.300 1.00 98.62 209 ILE A O 1
ATOM 1670 N N . TYR A 1 210 ? -2.639 2.044 9.472 1.00 98.81 210 TYR A N 1
ATOM 1671 C CA . TYR A 1 210 ? -3.760 2.960 9.640 1.00 98.81 210 TYR A CA 1
ATOM 1672 C C . TYR A 1 210 ? -3.346 4.389 9.297 1.00 98.81 210 TYR A C 1
ATOM 1674 O O . TYR A 1 210 ? -3.988 5.010 8.458 1.00 98.81 210 TYR A O 1
ATOM 1682 N N . LEU A 1 211 ? -2.241 4.876 9.877 1.00 98.75 211 LEU A N 1
ATOM 1683 C CA . LEU A 1 211 ? -1.759 6.240 9.661 1.00 98.75 211 LEU A CA 1
ATOM 1684 C C . LEU A 1 211 ? -1.550 6.553 8.172 1.00 98.75 211 LEU A C 1
ATOM 1686 O O . LEU A 1 211 ? -2.120 7.513 7.661 1.00 98.75 211 LEU A O 1
ATOM 1690 N N . ASN A 1 212 ? -0.781 5.729 7.456 1.00 98.62 212 ASN A N 1
ATOM 1691 C CA . ASN A 1 212 ? -0.470 5.988 6.047 1.00 98.62 212 ASN A CA 1
ATOM 1692 C C . ASN A 1 212 ? -1.679 5.763 5.120 1.00 98.62 212 ASN A C 1
ATOM 1694 O O . ASN A 1 212 ? -1.781 6.396 4.069 1.00 98.62 212 ASN A O 1
ATOM 1698 N N . ALA A 1 213 ? -2.634 4.913 5.507 1.00 98.56 213 ALA A N 1
ATOM 1699 C CA . ALA A 1 213 ? -3.870 4.719 4.753 1.00 98.56 213 ALA A CA 1
ATOM 1700 C C . ALA A 1 213 ? -4.765 5.974 4.748 1.00 98.56 213 ALA A C 1
ATOM 1702 O O . ALA A 1 213 ? -5.519 6.186 3.794 1.00 98.56 213 ALA A O 1
ATOM 1703 N N . LEU A 1 214 ? -4.645 6.857 5.750 1.00 98.56 214 LEU A N 1
ATOM 1704 C CA . LEU A 1 214 ? -5.401 8.117 5.820 1.00 98.56 214 LEU A CA 1
ATOM 1705 C C . LEU A 1 214 ? -5.088 9.070 4.657 1.00 98.56 214 LEU A C 1
ATOM 1707 O O . LEU A 1 214 ? -5.941 9.879 4.297 1.00 98.56 214 LEU A O 1
ATOM 1711 N N . ALA A 1 215 ? -3.921 8.942 4.015 1.00 97.31 215 ALA A N 1
ATOM 1712 C CA . ALA A 1 215 ? -3.571 9.725 2.830 1.00 97.31 215 ALA A CA 1
ATOM 1713 C C . ALA A 1 215 ? -4.407 9.362 1.584 1.00 97.31 215 ALA A C 1
ATOM 1715 O O . ALA A 1 215 ? -4.398 10.094 0.593 1.00 97.31 215 ALA A O 1
ATOM 1716 N N . GLY A 1 216 ? -5.114 8.222 1.590 1.00 96.44 216 GLY A N 1
ATOM 1717 C CA . GLY A 1 216 ? -5.959 7.782 0.473 1.00 96.44 216 GLY A CA 1
ATOM 1718 C C . GLY A 1 216 ? -5.185 7.364 -0.785 1.00 96.44 216 GLY A C 1
ATOM 1719 O O . GLY A 1 216 ? -5.773 7.226 -1.857 1.00 96.44 216 GLY A O 1
ATOM 1720 N N . LYS A 1 217 ? -3.867 7.163 -0.672 1.00 96.25 217 LYS A N 1
ATOM 1721 C CA . LYS A 1 217 ? -2.984 6.727 -1.770 1.00 96.25 217 LYS A CA 1
ATOM 1722 C C . LYS A 1 217 ? -2.764 5.210 -1.823 1.00 96.25 217 LYS A C 1
ATOM 1724 O O . LYS A 1 217 ? -2.183 4.722 -2.788 1.00 96.25 217 LYS A O 1
ATOM 1729 N N . GLY A 1 218 ? -3.268 4.481 -0.827 1.00 96.94 218 GLY A N 1
ATOM 1730 C CA . GLY A 1 218 ? -3.105 3.036 -0.683 1.00 96.94 218 GLY A CA 1
ATOM 1731 C C . GLY A 1 218 ? -1.842 2.648 0.087 1.00 96.94 218 GLY A C 1
ATOM 1732 O O . GLY A 1 218 ? -0.799 3.293 -0.038 1.00 96.94 218 GLY A O 1
ATOM 1733 N N . VAL A 1 219 ? -1.940 1.572 0.868 1.00 98.38 219 VAL A N 1
ATOM 1734 C CA . VAL A 1 219 ? -0.814 0.956 1.584 1.00 98.38 219 VAL A CA 1
ATOM 1735 C C . VAL A 1 219 ? -0.682 -0.507 1.175 1.00 98.38 219 VAL A C 1
ATOM 1737 O O . VAL A 1 219 ? -1.656 -1.256 1.242 1.00 98.38 219 VAL A O 1
ATOM 1740 N N . HIS A 1 220 ? 0.520 -0.929 0.781 1.00 98.56 220 HIS A N 1
ATOM 1741 C CA . HIS A 1 220 ? 0.805 -2.310 0.388 1.00 98.56 220 HIS A CA 1
ATOM 1742 C C . HIS A 1 220 ? 1.472 -3.088 1.526 1.00 98.56 220 HIS A C 1
ATOM 1744 O O . HIS A 1 220 ? 2.550 -2.718 1.989 1.00 98.56 220 HIS A O 1
ATOM 1750 N N . ILE A 1 221 ? 0.860 -4.188 1.963 1.00 97.94 221 ILE A N 1
ATOM 1751 C CA . ILE A 1 221 ? 1.445 -5.091 2.961 1.00 97.94 221 ILE A CA 1
ATOM 1752 C C . ILE A 1 221 ? 1.950 -6.327 2.253 1.00 97.94 221 ILE A C 1
ATOM 1754 O O . ILE A 1 221 ? 1.161 -7.121 1.739 1.00 97.94 221 ILE A O 1
ATOM 1758 N N . VAL A 1 222 ? 3.270 -6.454 2.213 1.00 97.25 222 VAL A N 1
ATOM 1759 C CA . VAL A 1 222 ? 3.966 -7.535 1.530 1.00 97.25 222 VAL A CA 1
ATOM 1760 C C . VAL A 1 222 ? 4.278 -8.623 2.543 1.00 97.25 222 VAL A C 1
ATOM 1762 O O . VAL A 1 222 ? 4.993 -8.377 3.511 1.00 97.25 222 VAL A O 1
ATOM 1765 N N . THR A 1 223 ? 3.757 -9.821 2.314 1.00 94.88 223 THR A N 1
ATOM 1766 C CA . THR A 1 223 ? 4.077 -11.013 3.106 1.00 94.88 223 THR A CA 1
ATOM 1767 C C . THR A 1 223 ? 4.817 -12.042 2.251 1.00 94.88 223 THR A C 1
ATOM 1769 O O . THR A 1 223 ? 4.885 -11.939 1.023 1.00 94.88 223 THR A O 1
ATOM 1772 N N . VAL A 1 224 ? 5.373 -13.065 2.903 1.00 89.38 224 VAL A N 1
ATOM 1773 C CA . VAL A 1 224 ? 6.154 -14.118 2.232 1.00 89.38 224 VAL A CA 1
ATOM 1774 C C . VAL A 1 224 ? 5.301 -15.167 1.512 1.00 89.38 224 VAL A C 1
ATOM 1776 O O . VAL A 1 224 ? 5.805 -15.878 0.649 1.00 89.38 224 VAL A O 1
ATOM 1779 N N . ASN A 1 225 ? 4.021 -15.319 1.868 1.00 92.94 225 ASN A N 1
ATOM 1780 C CA . ASN A 1 225 ? 3.128 -16.278 1.213 1.00 92.94 225 ASN A CA 1
ATOM 1781 C C . ASN A 1 225 ? 1.653 -15.864 1.279 1.00 92.94 225 ASN A C 1
ATOM 1783 O O . ASN A 1 225 ? 1.238 -15.045 2.105 1.00 92.94 225 ASN A O 1
ATOM 1787 N N . ASP A 1 226 ? 0.858 -16.471 0.400 1.00 94.12 226 ASP A N 1
ATOM 1788 C CA . ASP A 1 226 ? -0.545 -16.126 0.193 1.00 94.12 226 ASP A CA 1
ATOM 1789 C C . ASP A 1 226 ? -1.419 -16.443 1.416 1.00 94.12 226 ASP A C 1
ATOM 1791 O O . ASP A 1 226 ? -2.346 -15.694 1.721 1.00 94.12 226 ASP A O 1
ATOM 1795 N N . TYR A 1 227 ? -1.114 -17.515 2.153 1.00 94.75 227 TYR A N 1
ATOM 1796 C CA . TYR A 1 227 ? -1.804 -17.853 3.395 1.00 94.75 227 TYR A CA 1
ATOM 1797 C C . TYR A 1 227 ? -1.643 -16.747 4.440 1.00 94.75 227 TYR A C 1
ATOM 1799 O O . TYR A 1 227 ? -2.641 -16.315 5.015 1.00 94.75 227 TYR A O 1
ATOM 1807 N N . LEU A 1 228 ? -0.421 -16.253 4.663 1.00 94.50 228 LEU A N 1
ATOM 1808 C CA . LEU A 1 228 ? -0.155 -15.156 5.596 1.00 94.50 228 LEU A CA 1
ATOM 1809 C C . LEU A 1 228 ? -0.809 -13.857 5.121 1.00 94.50 228 LEU A C 1
ATOM 1811 O O . LEU A 1 228 ? -1.443 -13.184 5.928 1.00 94.50 228 LEU A O 1
ATOM 1815 N N . ALA A 1 229 ? -0.745 -13.546 3.819 1.00 95.75 229 ALA A N 1
ATOM 1816 C CA . ALA A 1 229 ? -1.436 -12.380 3.257 1.00 95.75 229 ALA A CA 1
ATOM 1817 C C . ALA A 1 229 ? -2.948 -12.434 3.536 1.00 95.75 229 ALA A C 1
ATOM 1819 O O . ALA A 1 229 ? -3.531 -11.478 4.052 1.00 95.75 229 ALA A O 1
ATOM 1820 N N . LYS A 1 230 ? -3.586 -13.576 3.251 1.00 95.88 230 LYS A N 1
ATOM 1821 C CA . LYS A 1 230 ? -5.023 -13.790 3.471 1.00 95.88 230 LYS A CA 1
ATOM 1822 C C . LYS A 1 230 ? -5.367 -13.735 4.956 1.00 95.88 230 LYS A C 1
ATOM 1824 O O . LYS A 1 230 ? -6.263 -12.978 5.328 1.00 95.88 230 LYS A O 1
ATOM 1829 N N . ARG A 1 231 ? -4.630 -14.471 5.794 1.00 95.88 231 ARG A N 1
ATOM 1830 C CA . ARG A 1 231 ? -4.812 -14.513 7.250 1.00 95.88 231 ARG A CA 1
ATOM 1831 C C . ARG A 1 231 ? -4.725 -13.122 7.853 1.00 95.88 231 ARG A C 1
ATOM 1833 O O . ARG A 1 231 ? -5.641 -12.733 8.564 1.00 95.88 231 ARG A O 1
ATOM 1840 N N . ASP A 1 232 ? -3.674 -12.369 7.555 1.00 95.62 232 ASP A N 1
ATOM 1841 C CA . ASP A 1 232 ? -3.436 -11.075 8.195 1.00 95.62 232 ASP A CA 1
ATOM 1842 C C . ASP A 1 232 ? -4.392 -10.001 7.665 1.00 95.62 232 ASP A C 1
ATOM 1844 O O . ASP A 1 232 ? -4.864 -9.177 8.449 1.00 95.62 232 ASP A O 1
ATOM 1848 N N . SER A 1 233 ? -4.782 -10.075 6.383 1.00 96.19 233 SER A N 1
ATOM 1849 C CA . SER A 1 233 ? -5.839 -9.221 5.820 1.00 96.19 233 SER A CA 1
ATOM 1850 C C . SER A 1 233 ? -7.196 -9.427 6.495 1.00 96.19 233 SER A C 1
ATOM 1852 O O . SER A 1 233 ? -7.968 -8.485 6.623 1.00 96.19 233 SER A O 1
ATOM 1854 N N . GLU A 1 234 ? -7.507 -10.650 6.930 1.00 95.50 234 GLU A N 1
ATOM 1855 C CA . GLU A 1 234 ? -8.772 -10.983 7.597 1.00 95.50 234 GLU A CA 1
ATOM 1856 C C . GLU A 1 234 ? -8.690 -10.772 9.104 1.00 95.50 234 GLU A C 1
ATOM 1858 O O . GLU A 1 234 ? -9.666 -10.373 9.731 1.00 95.50 234 GLU A O 1
ATOM 1863 N N . TRP A 1 235 ? -7.525 -11.020 9.693 1.00 95.44 235 TRP A N 1
ATOM 1864 C CA . TRP A 1 235 ? -7.305 -10.846 11.115 1.00 95.44 235 TRP A CA 1
ATOM 1865 C C . TRP A 1 235 ? -7.233 -9.363 11.476 1.00 95.44 235 TRP A C 1
ATOM 1867 O O . TRP A 1 235 ? -8.064 -8.887 12.236 1.00 95.44 235 TRP A O 1
ATOM 1877 N N . ASN A 1 236 ? -6.313 -8.600 10.893 1.00 94.94 236 ASN A N 1
ATOM 1878 C CA . ASN A 1 236 ? -6.190 -7.174 11.197 1.00 94.94 236 ASN A CA 1
ATOM 1879 C C . ASN A 1 236 ? -7.176 -6.310 10.400 1.00 94.94 236 ASN A C 1
ATOM 1881 O O . ASN A 1 236 ? -7.434 -5.175 10.786 1.00 94.94 236 ASN A O 1
ATOM 1885 N N . GLY A 1 237 ? -7.754 -6.825 9.311 1.00 95.31 237 GLY A N 1
ATOM 1886 C CA . GLY A 1 237 ? -8.712 -6.081 8.489 1.00 95.31 237 GLY A CA 1
ATOM 1887 C C . GLY A 1 237 ? -9.874 -5.499 9.286 1.00 95.31 237 GLY A C 1
ATOM 1888 O O . GLY A 1 237 ? -10.236 -4.342 9.094 1.00 95.31 237 GLY A O 1
ATOM 1889 N N . THR A 1 238 ? -10.397 -6.266 10.243 1.00 94.31 238 THR A N 1
ATOM 1890 C CA . THR A 1 238 ? -11.576 -5.903 11.038 1.00 94.31 238 THR A CA 1
ATOM 1891 C C . THR A 1 238 ? -11.402 -4.604 11.824 1.00 94.31 238 THR A C 1
ATOM 1893 O O . THR A 1 238 ? -12.343 -3.816 11.900 1.00 94.31 238 THR A O 1
ATOM 1896 N N . ILE A 1 239 ? -10.215 -4.336 12.383 1.00 96.25 239 ILE A N 1
ATOM 1897 C CA . ILE A 1 239 ? -9.985 -3.086 13.128 1.00 96.25 239 ILE A CA 1
ATOM 1898 C C . ILE A 1 239 ? -9.936 -1.869 12.194 1.00 96.25 239 ILE A C 1
ATOM 1900 O O . ILE A 1 239 ? -10.392 -0.792 12.570 1.00 96.25 239 ILE A O 1
ATOM 1904 N N . PHE A 1 240 ? -9.440 -2.033 10.965 1.00 98.31 240 PHE A N 1
ATOM 1905 C CA . PHE A 1 240 ? -9.414 -0.966 9.965 1.00 98.31 240 PHE A CA 1
ATOM 1906 C C . PHE A 1 240 ? -10.809 -0.704 9.393 1.00 98.31 240 PHE A C 1
ATOM 1908 O O . PHE A 1 240 ? -11.211 0.449 9.276 1.00 98.31 240 PHE A O 1
ATOM 1915 N N . GLU A 1 241 ? -11.561 -1.766 9.105 1.00 97.88 241 GLU A N 1
ATOM 1916 C CA . GLU A 1 241 ? -12.956 -1.702 8.657 1.00 97.88 241 GLU A CA 1
ATOM 1917 C C . GLU A 1 241 ? -13.854 -1.036 9.709 1.00 97.88 241 GLU A C 1
ATOM 1919 O O . GLU A 1 241 ? -14.639 -0.145 9.385 1.00 97.88 241 GLU A O 1
ATOM 1924 N N . PHE A 1 242 ? -13.668 -1.368 10.993 1.00 98.12 242 PHE A N 1
ATOM 1925 C CA . PHE A 1 242 ? -14.335 -0.660 12.088 1.00 98.12 242 PHE A CA 1
ATOM 1926 C C . PHE A 1 242 ? -14.028 0.844 12.056 1.00 98.12 242 PHE A C 1
ATOM 1928 O O . PHE A 1 242 ? -14.935 1.668 12.171 1.00 98.12 242 PHE A O 1
ATOM 1935 N N . LEU A 1 243 ? -12.768 1.216 11.817 1.00 98.25 243 LEU A N 1
ATOM 1936 C CA . LEU A 1 243 ? -12.332 2.606 11.658 1.00 98.25 243 LEU A CA 1
ATOM 1937 C C . LEU A 1 243 ? -12.710 3.227 10.299 1.00 98.25 243 LEU A C 1
ATOM 1939 O O . LEU A 1 243 ? -12.361 4.377 10.044 1.00 98.25 243 LEU A O 1
ATOM 1943 N N . GLY A 1 244 ? -13.450 2.523 9.438 1.00 97.12 244 GLY A N 1
ATOM 1944 C CA . GLY A 1 244 ? -13.971 3.052 8.175 1.00 97.12 244 GLY A CA 1
ATOM 1945 C C . GLY A 1 244 ? -12.984 3.010 7.006 1.00 97.12 244 GLY A C 1
ATOM 1946 O O . GLY A 1 244 ? -13.156 3.752 6.036 1.00 97.12 244 GLY A O 1
ATOM 1947 N N . LEU A 1 245 ? -11.940 2.184 7.094 1.00 98.31 245 LEU A N 1
ATOM 1948 C CA . LEU A 1 245 ? -11.011 1.910 5.999 1.00 98.31 245 LEU A CA 1
ATOM 1949 C C . LEU A 1 245 ? -11.364 0.602 5.287 1.00 98.31 245 LEU A C 1
ATOM 1951 O O . LEU A 1 245 ? -11.840 -0.360 5.880 1.00 98.31 245 LEU A O 1
ATOM 1955 N N . THR A 1 246 ? -11.074 0.546 3.997 1.00 97.88 246 THR A N 1
ATOM 1956 C CA . THR A 1 246 ? -11.259 -0.645 3.165 1.00 97.88 246 THR A CA 1
ATOM 1957 C C . THR A 1 246 ? -9.988 -1.487 3.112 1.00 97.88 246 THR A C 1
ATOM 1959 O O . THR A 1 246 ? -8.883 -0.965 2.949 1.00 97.88 246 THR A O 1
ATOM 1962 N N . VAL A 1 247 ? -10.146 -2.807 3.231 1.00 98.12 247 VAL A N 1
ATOM 1963 C CA . VAL A 1 247 ? -9.040 -3.772 3.238 1.00 98.12 247 VAL A CA 1
ATOM 1964 C C . VAL A 1 247 ? -9.336 -4.889 2.254 1.00 98.12 247 VAL A C 1
ATOM 1966 O O . VAL A 1 247 ? -10.433 -5.449 2.256 1.00 98.12 247 VAL A O 1
ATOM 1969 N N . ASP A 1 248 ? -8.358 -5.242 1.427 1.00 97.50 248 ASP A N 1
ATOM 1970 C CA . ASP A 1 248 ? -8.455 -6.418 0.565 1.00 97.50 248 ASP A CA 1
ATOM 1971 C C . ASP A 1 248 ? -7.096 -7.109 0.390 1.00 97.50 248 ASP A C 1
ATOM 1973 O O . ASP A 1 248 ? -6.049 -6.571 0.755 1.00 97.50 248 ASP A O 1
ATOM 1977 N N . CYS A 1 249 ? -7.113 -8.326 -0.149 1.00 97.62 249 CYS A N 1
ATOM 1978 C CA . CYS A 1 249 ? -5.927 -9.118 -0.435 1.00 97.62 249 CYS A CA 1
ATOM 1979 C C . CYS A 1 249 ? -5.911 -9.536 -1.903 1.00 97.62 249 CYS A C 1
ATOM 1981 O O . CYS A 1 249 ? -6.825 -10.211 -2.379 1.00 97.62 249 CYS A O 1
ATOM 1983 N N . ILE A 1 250 ? -4.851 -9.166 -2.618 1.00 97.81 250 ILE A N 1
ATOM 1984 C CA . ILE A 1 250 ? -4.745 -9.413 -4.057 1.00 97.81 250 ILE A CA 1
ATOM 1985 C C . ILE A 1 250 ? -4.667 -10.906 -4.386 1.00 97.81 250 ILE A C 1
ATOM 1987 O O . ILE A 1 250 ? -5.270 -11.331 -5.370 1.00 97.81 250 ILE A O 1
ATOM 1991 N N . ASP A 1 251 ? -4.055 -11.723 -3.523 1.00 96.31 251 ASP A N 1
ATOM 1992 C CA . ASP A 1 251 ? -3.967 -13.186 -3.663 1.00 96.31 251 ASP A CA 1
ATOM 1993 C C . ASP A 1 251 ? -5.333 -13.910 -3.586 1.00 96.31 251 ASP A C 1
ATOM 1995 O O . ASP A 1 251 ? -5.403 -15.134 -3.745 1.00 96.31 251 ASP A O 1
ATOM 1999 N N . LYS A 1 252 ? -6.435 -13.193 -3.315 1.00 94.81 252 LYS A N 1
ATOM 2000 C CA . LYS A 1 252 ? -7.814 -13.716 -3.404 1.00 94.81 252 LYS A CA 1
ATOM 2001 C C . LYS A 1 252 ? -8.407 -13.594 -4.809 1.00 94.81 252 LYS A C 1
ATOM 2003 O O . LYS A 1 252 ? -9.408 -14.248 -5.098 1.00 94.81 252 LYS A O 1
ATOM 2008 N N . HIS A 1 253 ? -7.797 -12.785 -5.672 1.00 96.62 253 HIS A N 1
ATOM 2009 C CA . HIS A 1 253 ? -8.375 -12.352 -6.941 1.00 96.62 253 HIS A CA 1
ATOM 2010 C C . HIS A 1 253 ? -7.506 -12.763 -8.122 1.00 96.62 253 HIS A C 1
ATOM 2012 O O . HIS A 1 253 ? -6.278 -12.786 -8.038 1.00 96.62 253 HIS A O 1
ATOM 2018 N N . GLN A 1 254 ? -8.147 -13.057 -9.253 1.00 95.38 254 GLN A N 1
ATOM 2019 C CA . GLN A 1 254 ? -7.419 -13.422 -10.464 1.00 95.38 254 GLN A CA 1
ATOM 2020 C C . GLN A 1 254 ? -6.618 -12.225 -11.014 1.00 95.38 254 GLN A C 1
ATOM 2022 O O . GLN A 1 254 ? -7.128 -11.102 -11.019 1.00 95.38 254 GLN A O 1
ATOM 2027 N N . PRO A 1 255 ? -5.397 -12.448 -11.530 1.00 93.38 255 PRO A N 1
ATOM 2028 C CA . PRO A 1 255 ? -4.629 -11.452 -12.278 1.00 93.38 255 PRO A CA 1
ATOM 2029 C C . PRO A 1 255 ? -5.449 -10.711 -13.349 1.00 93.38 255 PRO A C 1
ATOM 2031 O O . PRO A 1 255 ? -6.210 -11.342 -14.079 1.00 93.38 255 PRO A O 1
ATOM 2034 N N . ASN A 1 256 ? -5.256 -9.391 -13.483 1.00 89.56 256 ASN A N 1
ATOM 2035 C CA . ASN A 1 256 ? -5.930 -8.521 -14.470 1.00 89.56 256 ASN A CA 1
ATOM 2036 C C . ASN A 1 256 ? -7.477 -8.527 -14.417 1.00 89.56 256 ASN A C 1
ATOM 2038 O O . ASN A 1 256 ? -8.123 -8.199 -15.409 1.00 89.56 256 ASN A O 1
ATOM 2042 N N . SER A 1 257 ? -8.080 -8.915 -13.290 1.00 94.75 257 SER A N 1
ATOM 2043 C CA . SER A 1 257 ? -9.535 -8.855 -13.093 1.00 94.75 257 SER A CA 1
ATOM 2044 C C . SER A 1 257 ? -9.992 -7.513 -12.510 1.00 94.75 257 SER A C 1
ATOM 2046 O O . SER A 1 257 ? -9.213 -6.786 -11.885 1.00 94.75 257 SER A O 1
ATOM 2048 N N . ASP A 1 258 ? -11.283 -7.204 -12.650 1.00 95.25 258 ASP A N 1
ATOM 2049 C CA . ASP A 1 258 ? -11.887 -6.031 -12.009 1.00 95.25 258 ASP A CA 1
ATOM 2050 C C . ASP A 1 258 ? -11.827 -6.130 -10.478 1.00 95.25 258 ASP A C 1
ATOM 2052 O O . ASP A 1 258 ? -11.679 -5.121 -9.788 1.00 95.25 258 ASP A O 1
ATOM 2056 N N . GLU A 1 259 ? -11.910 -7.340 -9.926 1.00 96.19 259 GLU A N 1
ATOM 2057 C CA . GLU A 1 259 ? -11.736 -7.604 -8.498 1.00 96.19 259 GLU A CA 1
ATOM 2058 C C . GLU A 1 259 ? -10.312 -7.273 -8.042 1.00 96.19 259 GLU A C 1
ATOM 2060 O O . GLU A 1 259 ? -10.136 -6.614 -7.018 1.00 96.19 259 GLU A O 1
ATOM 2065 N N . ARG A 1 260 ? -9.295 -7.636 -8.836 1.00 97.06 260 ARG A N 1
ATOM 2066 C CA . ARG A 1 260 ? -7.891 -7.281 -8.571 1.00 97.06 260 ARG A CA 1
ATOM 2067 C C . ARG A 1 260 ? -7.694 -5.769 -8.545 1.00 97.06 260 ARG A C 1
ATOM 2069 O O . ARG A 1 260 ? -7.044 -5.247 -7.643 1.00 97.06 260 ARG A O 1
ATOM 2076 N N . LYS A 1 261 ? -8.302 -5.057 -9.495 1.00 96.62 261 LYS A N 1
ATOM 2077 C CA . LYS A 1 261 ? -8.281 -3.590 -9.536 1.00 96.62 261 LYS A CA 1
ATOM 2078 C C . LYS A 1 261 ? -8.980 -2.979 -8.320 1.00 96.62 261 LYS A C 1
ATOM 2080 O O . LYS A 1 261 ? -8.448 -2.057 -7.710 1.00 96.62 261 LYS A O 1
ATOM 2085 N N . LYS A 1 262 ? -10.135 -3.517 -7.913 1.00 96.31 262 LYS A N 1
ATOM 2086 C CA . LYS A 1 262 ? -10.831 -3.099 -6.681 1.00 96.31 262 LYS A CA 1
ATOM 2087 C C . LYS A 1 262 ? -9.973 -3.324 -5.435 1.00 96.31 262 LYS A C 1
ATOM 2089 O O . LYS A 1 262 ? -9.943 -2.443 -4.584 1.00 96.31 262 LYS A O 1
ATOM 2094 N N . ALA A 1 263 ? -9.231 -4.428 -5.361 1.00 97.69 263 ALA A N 1
ATOM 2095 C CA . ALA A 1 263 ? -8.339 -4.707 -4.238 1.00 97.69 263 ALA A CA 1
ATOM 2096 C C . ALA A 1 263 ? -7.209 -3.672 -4.096 1.00 97.69 263 ALA A C 1
ATOM 2098 O O . ALA A 1 263 ? -6.862 -3.294 -2.979 1.00 97.69 263 ALA A O 1
ATOM 2099 N N . TYR A 1 264 ? -6.671 -3.166 -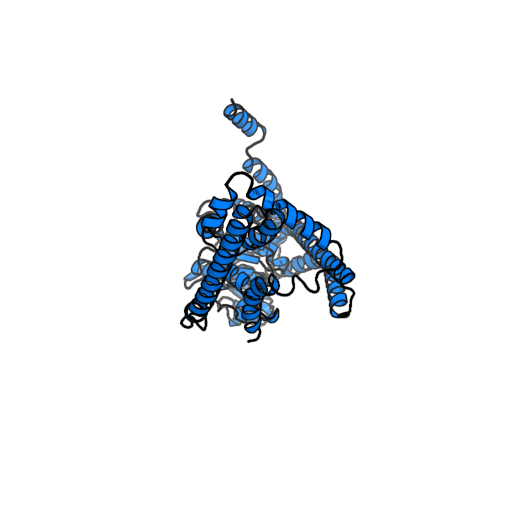5.211 1.00 98.06 264 TYR A N 1
ATOM 2100 C CA . TYR A 1 264 ? -5.718 -2.048 -5.210 1.00 98.06 264 TYR A CA 1
ATOM 2101 C C . TYR A 1 264 ? -6.357 -0.688 -4.910 1.00 98.06 264 TYR A C 1
ATOM 2103 O O . TYR A 1 264 ? -5.669 0.220 -4.444 1.00 98.06 264 TYR A O 1
ATOM 2111 N N . LEU A 1 265 ? -7.656 -0.521 -5.181 1.00 97.19 265 LEU A N 1
ATOM 2112 C CA . LEU A 1 265 ? -8.400 0.696 -4.843 1.00 97.19 265 LEU A CA 1
ATOM 2113 C C . LEU A 1 265 ? -8.736 0.790 -3.347 1.00 97.19 265 LEU A C 1
ATOM 2115 O O . LEU A 1 265 ? -8.962 1.903 -2.863 1.00 97.19 265 LEU A O 1
ATOM 2119 N N . SER A 1 266 ? -8.717 -0.330 -2.618 1.00 97.88 266 SER A N 1
ATOM 2120 C CA . SER A 1 266 ? -8.852 -0.359 -1.158 1.00 97.88 266 SER A CA 1
ATOM 2121 C C . SER A 1 266 ? -7.770 0.472 -0.467 1.00 97.88 266 SER A C 1
ATOM 2123 O O . SER A 1 266 ? -6.637 0.533 -0.940 1.00 97.88 266 SER A O 1
ATOM 2125 N N . ASP A 1 267 ? -8.092 1.109 0.661 1.00 98.38 267 ASP A N 1
ATOM 2126 C CA . ASP A 1 267 ? -7.138 1.905 1.450 1.00 98.38 267 ASP A CA 1
ATOM 2127 C C . ASP A 1 267 ? -5.902 1.067 1.840 1.00 98.38 267 ASP A C 1
ATOM 2129 O O . ASP A 1 267 ? -4.780 1.578 1.852 1.00 98.38 267 ASP A O 1
ATOM 2133 N N . ILE A 1 268 ? -6.102 -0.229 2.111 1.00 98.69 268 ILE A N 1
ATOM 2134 C CA . ILE A 1 268 ? -5.058 -1.185 2.489 1.00 98.69 268 ILE A CA 1
ATOM 2135 C C . ILE A 1 268 ? -5.147 -2.431 1.602 1.00 98.69 268 ILE A C 1
ATOM 2137 O O . ILE A 1 268 ? -6.203 -3.059 1.479 1.00 98.69 268 ILE A O 1
ATOM 2141 N N . THR A 1 269 ? -4.012 -2.827 1.034 1.00 98.62 269 THR A N 1
ATOM 2142 C CA . THR A 1 269 ? -3.894 -3.967 0.126 1.00 98.62 269 THR A CA 1
ATOM 2143 C C . THR A 1 269 ? -2.828 -4.931 0.639 1.00 98.62 269 THR A C 1
ATOM 2145 O O . THR A 1 269 ? -1.644 -4.602 0.681 1.00 98.62 269 THR A O 1
ATOM 2148 N N . TYR A 1 270 ? -3.233 -6.141 1.011 1.00 98.56 270 TYR A N 1
ATOM 2149 C CA . TYR A 1 270 ? -2.324 -7.231 1.373 1.00 98.56 270 TYR A CA 1
ATOM 2150 C C . TYR A 1 270 ? -1.949 -8.057 0.146 1.00 98.56 270 TYR A C 1
ATOM 2152 O O . TYR A 1 270 ? -2.797 -8.306 -0.713 1.00 98.56 270 TYR A O 1
ATOM 2160 N N . GLY A 1 271 ? -0.723 -8.564 0.101 1.00 97.75 271 GLY A N 1
ATOM 2161 C CA . GLY A 1 271 ? -0.340 -9.554 -0.893 1.00 97.75 271 GLY A CA 1
ATOM 2162 C C . GLY A 1 271 ? 1.083 -10.064 -0.768 1.00 97.75 271 GLY A C 1
ATOM 2163 O O . GLY A 1 271 ? 1.838 -9.645 0.107 1.00 97.75 271 GLY A O 1
ATOM 2164 N N . THR A 1 272 ? 1.462 -10.962 -1.668 1.00 96.25 272 THR A N 1
ATOM 2165 C CA . THR A 1 272 ? 2.842 -11.458 -1.755 1.00 96.25 272 THR A CA 1
ATOM 2166 C C . THR A 1 272 ? 3.730 -10.570 -2.624 1.00 96.25 272 THR A C 1
ATOM 2168 O O . THR A 1 272 ? 3.262 -9.884 -3.538 1.00 96.25 272 THR A O 1
ATOM 2171 N N . ASN A 1 273 ? 5.042 -10.603 -2.368 1.00 93.75 273 ASN A N 1
ATOM 2172 C CA . ASN A 1 273 ? 6.055 -9.894 -3.167 1.00 93.75 273 ASN A CA 1
ATOM 2173 C C . ASN A 1 273 ? 5.932 -10.201 -4.672 1.00 93.75 273 ASN A C 1
ATOM 2175 O O . ASN A 1 273 ? 5.962 -9.289 -5.502 1.00 93.75 273 ASN A O 1
ATOM 2179 N N . ASN A 1 274 ? 5.737 -11.477 -5.007 1.00 92.56 274 ASN A N 1
ATOM 2180 C CA . ASN A 1 274 ? 5.568 -11.961 -6.371 1.00 92.56 274 ASN A CA 1
ATOM 2181 C C . ASN A 1 274 ? 4.336 -11.346 -7.035 1.00 92.56 274 ASN A C 1
ATOM 2183 O O . ASN A 1 274 ? 4.432 -10.840 -8.151 1.00 92.56 274 ASN A O 1
ATOM 2187 N N . GLU A 1 275 ? 3.194 -11.349 -6.351 1.00 96.12 275 GLU A N 1
ATOM 2188 C CA . GLU A 1 275 ? 1.935 -10.851 -6.900 1.00 96.12 275 GLU A CA 1
ATOM 2189 C C . GLU A 1 275 ? 1.979 -9.339 -7.168 1.00 96.12 275 GLU A C 1
ATOM 2191 O O . GLU A 1 275 ? 1.622 -8.915 -8.272 1.00 96.12 275 GLU A O 1
ATOM 2196 N N . PHE A 1 276 ? 2.511 -8.536 -6.236 1.00 97.19 276 PHE A N 1
ATOM 2197 C CA . PHE A 1 276 ? 2.729 -7.100 -6.465 1.00 97.19 276 PHE A CA 1
ATOM 2198 C C . PHE A 1 276 ? 3.672 -6.838 -7.645 1.00 97.19 276 PHE A C 1
ATOM 2200 O O . PHE A 1 276 ? 3.395 -5.984 -8.491 1.00 97.19 276 PHE A O 1
ATOM 2207 N N . GLY A 1 277 ? 4.786 -7.569 -7.725 1.00 95.62 277 GLY A N 1
ATOM 2208 C CA . GLY A 1 277 ? 5.762 -7.385 -8.794 1.00 95.62 277 GLY A CA 1
ATOM 2209 C C . GLY A 1 277 ? 5.248 -7.834 -10.166 1.00 95.62 277 GLY A C 1
ATOM 2210 O O . GLY A 1 277 ? 5.490 -7.159 -11.167 1.00 95.62 277 GLY A O 1
ATOM 2211 N N . PHE A 1 278 ? 4.490 -8.931 -10.239 1.00 95.94 278 PHE A N 1
ATOM 2212 C CA . PHE A 1 278 ? 3.884 -9.383 -11.492 1.00 95.94 278 PHE A CA 1
ATOM 2213 C C . PHE A 1 278 ? 2.760 -8.468 -11.970 1.00 95.94 278 PHE A C 1
ATOM 2215 O O . PHE A 1 278 ? 2.642 -8.282 -13.181 1.00 95.94 278 PHE A O 1
ATOM 2222 N N . ASP A 1 279 ? 1.954 -7.895 -11.073 1.00 97.06 279 ASP A N 1
ATOM 2223 C CA . ASP A 1 279 ? 0.985 -6.858 -11.448 1.00 97.06 279 ASP A CA 1
ATOM 2224 C C . ASP A 1 279 ? 1.696 -5.634 -12.032 1.00 97.06 279 ASP A C 1
ATOM 2226 O O . ASP A 1 279 ? 1.332 -5.192 -13.117 1.00 97.06 279 ASP A O 1
ATOM 2230 N N . TYR A 1 280 ? 2.780 -5.166 -11.404 1.00 96.75 280 TYR A N 1
ATOM 2231 C CA . TYR A 1 280 ? 3.577 -4.059 -11.941 1.00 96.75 280 TYR A CA 1
ATOM 2232 C C . TYR A 1 280 ? 4.105 -4.362 -13.353 1.00 96.75 280 TYR A C 1
ATOM 2234 O O . TYR A 1 280 ? 3.981 -3.546 -14.269 1.00 96.75 280 TYR A O 1
ATOM 2242 N N . LEU A 1 281 ? 4.673 -5.552 -13.570 1.00 96.00 281 LEU A N 1
ATOM 2243 C CA . LEU A 1 281 ? 5.158 -5.953 -14.892 1.00 96.00 281 LEU A CA 1
ATOM 2244 C C . LEU A 1 281 ? 4.018 -6.071 -15.918 1.00 96.00 281 LEU A C 1
ATOM 2246 O O . LEU A 1 281 ? 4.206 -5.689 -17.074 1.00 96.00 281 LEU A O 1
ATOM 2250 N N . ARG A 1 282 ? 2.847 -6.586 -15.520 1.00 95.19 282 ARG A N 1
ATOM 2251 C CA . ARG A 1 282 ? 1.662 -6.690 -16.387 1.00 95.19 282 ARG A CA 1
ATOM 2252 C C . ARG A 1 282 ? 1.106 -5.320 -16.760 1.00 95.19 282 ARG A C 1
ATOM 2254 O O . ARG A 1 282 ? 0.831 -5.112 -17.940 1.00 95.19 282 ARG A O 1
ATOM 2261 N N . ASP A 1 283 ? 1.041 -4.386 -15.818 1.00 95.44 283 ASP A N 1
ATOM 2262 C CA . ASP A 1 283 ? 0.597 -3.010 -16.061 1.00 95.44 283 ASP A CA 1
ATOM 2263 C C . ASP A 1 283 ? 1.519 -2.294 -17.061 1.00 95.44 283 ASP A C 1
ATOM 2265 O O . ASP A 1 283 ? 1.046 -1.619 -17.972 1.00 95.44 283 ASP A O 1
ATOM 2269 N N . ASN A 1 284 ? 2.834 -2.536 -17.002 1.00 94.12 284 ASN A N 1
ATOM 2270 C CA . ASN A 1 284 ? 3.793 -1.996 -17.979 1.00 94.12 284 ASN A CA 1
ATOM 2271 C C . ASN A 1 284 ? 3.736 -2.669 -19.368 1.00 94.12 284 ASN A C 1
ATOM 2273 O O . ASN A 1 284 ? 4.388 -2.210 -20.308 1.00 94.12 284 ASN A O 1
ATOM 2277 N N . MET A 1 285 ? 2.968 -3.750 -19.520 1.00 91.62 285 MET A N 1
ATOM 2278 C CA . MET A 1 285 ? 2.662 -4.383 -20.810 1.00 91.62 285 MET A CA 1
ATOM 2279 C C . MET A 1 285 ? 1.218 -4.128 -21.267 1.00 91.62 285 MET A C 1
ATOM 2281 O O . MET A 1 285 ? 0.827 -4.596 -22.344 1.00 91.62 285 MET A O 1
ATOM 2285 N N . ALA A 1 286 ? 0.421 -3.417 -20.465 1.00 91.88 286 ALA A N 1
ATOM 2286 C CA . ALA A 1 286 ? -0.956 -3.083 -20.787 1.00 91.88 286 ALA A CA 1
ATOM 2287 C C . ALA A 1 286 ? -1.026 -2.196 -22.039 1.00 91.88 286 ALA A C 1
ATOM 2289 O O . ALA A 1 286 ? -0.172 -1.344 -22.287 1.00 91.88 286 ALA A O 1
ATOM 2290 N N . ARG A 1 287 ? -2.065 -2.401 -22.857 1.00 91.06 287 ARG A N 1
ATOM 2291 C CA . ARG A 1 287 ? -2.284 -1.604 -24.079 1.00 91.06 287 ARG A CA 1
ATOM 2292 C C . ARG A 1 287 ? -3.052 -0.319 -23.805 1.00 91.06 287 ARG A C 1
ATOM 2294 O O . ARG A 1 287 ? -2.958 0.620 -24.591 1.00 91.06 287 ARG A O 1
ATOM 2301 N N . SER A 1 288 ? -3.831 -0.306 -22.729 1.00 90.62 288 SER A N 1
ATOM 2302 C CA . SER A 1 288 ? -4.667 0.808 -22.313 1.00 90.62 288 SER A CA 1
ATOM 2303 C C . SER A 1 288 ? -4.456 1.091 -20.825 1.00 90.62 288 SER A C 1
ATOM 2305 O O . SER A 1 288 ? -4.351 0.143 -20.047 1.00 90.62 288 SER A O 1
ATOM 2307 N N . PRO A 1 289 ? -4.490 2.364 -20.392 1.00 88.38 289 PRO A N 1
ATOM 2308 C CA . PRO A 1 289 ? -4.496 2.710 -18.971 1.00 88.38 289 PRO A CA 1
ATOM 2309 C C . PRO A 1 289 ? -5.657 2.084 -18.185 1.00 88.38 289 PRO A C 1
ATOM 2311 O O . PRO A 1 289 ? -5.560 1.894 -16.977 1.00 88.38 289 PRO A O 1
ATOM 2314 N N . LEU A 1 290 ? -6.765 1.756 -18.861 1.00 89.62 290 LEU A N 1
ATOM 2315 C CA . LEU A 1 290 ? -7.919 1.110 -18.231 1.00 89.62 290 LEU A CA 1
ATOM 2316 C C . LEU A 1 290 ? -7.633 -0.334 -17.808 1.00 89.62 290 LEU A C 1
ATOM 2318 O O . LEU A 1 290 ? -8.241 -0.792 -16.842 1.00 89.62 290 LEU A O 1
ATOM 2322 N N . ASP A 1 291 ? -6.694 -1.003 -18.480 1.00 91.06 291 ASP A N 1
ATOM 2323 C CA . ASP A 1 291 ? -6.320 -2.392 -18.199 1.00 91.06 291 ASP A CA 1
ATOM 2324 C C . ASP A 1 291 ? -5.345 -2.499 -17.014 1.00 91.06 291 ASP A C 1
ATOM 2326 O O . ASP A 1 291 ? -5.092 -3.601 -16.533 1.00 91.06 291 ASP A O 1
ATOM 2330 N N . MET A 1 292 ? -4.796 -1.370 -16.545 1.00 94.56 292 MET A N 1
ATOM 2331 C CA . MET A 1 292 ? -3.915 -1.347 -15.380 1.00 94.56 292 MET A CA 1
ATOM 2332 C C . MET A 1 292 ? -4.703 -1.613 -14.096 1.00 94.56 292 MET A C 1
ATOM 2334 O O . MET A 1 292 ? -5.814 -1.085 -13.911 1.00 94.56 292 MET A O 1
ATOM 2338 N N . VAL A 1 293 ? -4.112 -2.407 -13.202 1.00 96.44 293 VAL A N 1
ATOM 2339 C CA . VAL A 1 293 ? -4.714 -2.760 -11.909 1.00 96.44 293 VAL A CA 1
ATOM 2340 C C . VAL A 1 293 ? -4.149 -1.946 -10.748 1.00 96.44 293 VAL A C 1
ATOM 2342 O O . VAL A 1 293 ? -4.902 -1.645 -9.822 1.00 96.44 293 VAL A O 1
ATOM 2345 N N . GLN A 1 294 ? -2.872 -1.558 -10.783 1.00 96.69 294 GLN A N 1
ATOM 2346 C CA . GLN A 1 294 ? -2.246 -0.757 -9.730 1.00 96.69 294 GLN A CA 1
ATOM 2347 C C . GLN A 1 294 ? -2.539 0.739 -9.900 1.00 96.69 294 GLN A C 1
ATOM 2349 O O . GLN A 1 294 ? -2.885 1.223 -10.978 1.00 96.69 294 GLN A O 1
ATOM 2354 N N . ARG A 1 295 ? -2.372 1.501 -8.812 1.00 92.56 295 ARG A N 1
ATOM 2355 C CA . ARG A 1 295 ? -2.598 2.960 -8.776 1.00 92.56 295 ARG A CA 1
ATOM 2356 C C . ARG A 1 295 ? -1.398 3.786 -8.290 1.00 92.56 295 ARG A C 1
ATOM 2358 O O . ARG A 1 295 ? -1.552 4.971 -8.009 1.00 92.56 295 ARG A O 1
ATOM 2365 N N . GLY A 1 296 ? -0.219 3.171 -8.183 1.00 91.44 296 GLY A N 1
ATOM 2366 C CA . GLY A 1 296 ? 1.015 3.785 -7.676 1.00 91.44 296 GLY A CA 1
ATOM 2367 C C . GLY A 1 296 ? 1.653 2.994 -6.528 1.00 91.44 296 GLY A C 1
ATOM 2368 O O . GLY A 1 296 ? 1.138 1.961 -6.111 1.00 91.44 296 GLY A O 1
ATOM 2369 N N . HIS A 1 297 ? 2.784 3.492 -6.018 1.00 95.75 297 HIS A N 1
ATOM 2370 C CA . HIS A 1 297 ? 3.561 2.858 -4.944 1.00 95.75 297 HIS A CA 1
ATOM 2371 C C . HIS A 1 297 ? 3.842 3.882 -3.838 1.00 95.75 297 HIS A C 1
ATOM 2373 O O . HIS A 1 297 ? 4.917 4.476 -3.798 1.00 95.75 297 HIS A O 1
ATOM 2379 N N . HIS A 1 298 ? 2.841 4.156 -2.998 1.00 95.56 298 HIS A N 1
ATOM 2380 C CA . HIS A 1 298 ? 2.929 5.214 -1.988 1.00 95.56 298 HIS A CA 1
ATOM 2381 C C . HIS A 1 298 ? 3.668 4.763 -0.725 1.00 95.56 298 HIS A C 1
ATOM 2383 O O . HIS A 1 298 ? 4.675 5.357 -0.355 1.00 95.56 298 HIS A O 1
ATOM 2389 N N . PHE A 1 299 ? 3.193 3.692 -0.089 1.00 98.00 299 PHE A N 1
ATOM 2390 C CA . PHE A 1 299 ? 3.802 3.148 1.119 1.00 98.00 299 PHE A CA 1
ATOM 2391 C C . PHE A 1 299 ? 3.687 1.625 1.128 1.00 98.00 299 PHE A C 1
ATOM 2393 O O . PHE A 1 299 ? 2.631 1.077 0.799 1.00 98.00 299 PHE A O 1
ATOM 2400 N N . ALA A 1 300 ? 4.773 0.943 1.492 1.00 97.88 300 ALA A N 1
ATOM 2401 C CA . ALA A 1 300 ? 4.808 -0.508 1.585 1.00 97.88 300 ALA A CA 1
ATOM 2402 C C . ALA A 1 300 ? 5.498 -0.956 2.874 1.00 97.88 300 ALA A C 1
ATOM 2404 O O . ALA A 1 300 ? 6.593 -0.490 3.189 1.00 97.88 300 ALA A O 1
ATOM 2405 N N . ILE A 1 301 ? 4.872 -1.887 3.590 1.00 97.75 301 ILE A N 1
ATOM 2406 C CA . ILE A 1 301 ? 5.490 -2.591 4.716 1.00 97.75 301 ILE A CA 1
ATOM 2407 C C . ILE A 1 301 ? 5.785 -4.010 4.253 1.00 97.75 301 ILE A C 1
ATOM 2409 O O . ILE A 1 301 ? 4.888 -4.707 3.780 1.00 97.75 301 ILE A O 1
ATOM 2413 N N . VAL A 1 302 ? 7.040 -4.425 4.393 1.00 96.81 302 VAL A N 1
ATOM 2414 C CA . VAL A 1 302 ? 7.492 -5.771 4.042 1.00 96.81 302 VAL A CA 1
ATOM 2415 C C . VAL A 1 302 ? 7.687 -6.570 5.322 1.00 96.81 302 VAL A C 1
ATOM 2417 O O . VAL A 1 302 ? 8.585 -6.265 6.108 1.00 96.81 302 VAL A O 1
ATOM 2420 N N . ASP A 1 303 ? 6.833 -7.567 5.532 1.00 94.00 303 ASP A N 1
ATOM 2421 C CA . ASP A 1 303 ? 7.013 -8.558 6.589 1.00 94.00 303 ASP A CA 1
ATOM 2422 C C . ASP A 1 303 ? 8.088 -9.574 6.184 1.00 94.00 303 ASP A C 1
ATOM 2424 O O . ASP A 1 303 ? 8.215 -9.914 5.006 1.00 94.00 303 ASP A O 1
ATOM 2428 N N . GLU A 1 304 ? 8.879 -10.025 7.159 1.00 90.75 304 GLU A N 1
ATOM 2429 C CA . GLU A 1 304 ? 10.090 -10.841 6.954 1.00 90.75 304 GLU A CA 1
ATOM 2430 C C . GLU A 1 304 ? 10.987 -10.287 5.823 1.00 90.75 304 GLU A C 1
ATOM 2432 O O . GLU A 1 304 ? 11.251 -10.911 4.790 1.00 90.75 304 GLU A O 1
ATOM 2437 N N . VAL A 1 305 ? 11.430 -9.040 6.023 1.00 92.44 305 VAL A N 1
ATOM 2438 C CA . VAL A 1 305 ? 12.193 -8.237 5.053 1.00 92.44 305 VAL A CA 1
ATOM 2439 C C . VAL A 1 305 ? 13.483 -8.903 4.566 1.00 92.44 305 VAL A C 1
ATOM 2441 O O . VAL A 1 305 ? 13.906 -8.668 3.436 1.00 92.44 305 VAL A O 1
ATOM 2444 N N . ASP A 1 306 ? 14.112 -9.733 5.392 1.00 92.31 306 ASP A N 1
ATOM 2445 C CA . ASP A 1 306 ? 15.294 -10.513 5.033 1.00 92.31 306 ASP A CA 1
ATOM 2446 C C . ASP A 1 306 ? 14.960 -11.559 3.962 1.00 92.31 306 ASP A C 1
ATOM 2448 O O . ASP A 1 306 ? 15.619 -11.620 2.923 1.00 92.31 306 ASP A O 1
ATOM 2452 N N . SER A 1 307 ? 13.870 -12.295 4.149 1.00 89.12 307 SER A N 1
ATOM 2453 C CA . SER A 1 307 ? 13.388 -13.274 3.176 1.00 89.12 307 SER A CA 1
ATOM 2454 C C . SER A 1 307 ? 13.036 -12.592 1.848 1.00 89.12 307 SER A C 1
ATOM 2456 O O . SER A 1 307 ? 13.497 -13.006 0.785 1.00 89.12 307 SER A O 1
ATOM 2458 N N . ALA A 1 308 ? 12.289 -11.485 1.897 1.00 88.50 308 ALA A N 1
ATOM 2459 C CA . ALA A 1 308 ? 11.803 -10.817 0.690 1.00 88.50 308 ALA A CA 1
ATOM 2460 C C . ALA A 1 308 ? 12.880 -10.000 -0.056 1.00 88.50 308 ALA A C 1
ATOM 2462 O O . ALA A 1 308 ? 12.970 -10.069 -1.283 1.00 88.50 308 ALA A O 1
ATOM 2463 N N . LEU A 1 309 ? 13.684 -9.196 0.651 1.00 92.44 309 LEU A N 1
ATOM 2464 C CA . LEU A 1 309 ? 14.621 -8.243 0.033 1.00 92.44 309 LEU A CA 1
ATOM 2465 C C . LEU A 1 309 ? 16.065 -8.753 -0.054 1.00 92.44 309 LEU A C 1
ATOM 2467 O O . LEU A 1 309 ? 16.881 -8.112 -0.720 1.00 92.44 309 LEU A O 1
ATOM 2471 N N . ILE A 1 310 ? 16.396 -9.881 0.581 1.00 92.69 310 ILE A N 1
ATOM 2472 C CA . ILE A 1 310 ? 17.729 -10.498 0.493 1.00 92.69 310 ILE A CA 1
ATOM 2473 C C . ILE A 1 310 ? 17.641 -11.844 -0.220 1.00 92.69 310 ILE A C 1
ATOM 2475 O O . ILE A 1 310 ? 18.306 -12.031 -1.243 1.00 92.69 310 ILE A O 1
ATOM 2479 N N . ASP A 1 311 ? 16.834 -12.776 0.287 1.00 90.69 311 ASP A N 1
ATOM 2480 C CA . ASP A 1 311 ? 16.812 -14.140 -0.245 1.00 90.69 311 ASP A CA 1
ATOM 2481 C C . ASP A 1 311 ? 16.094 -14.242 -1.592 1.00 90.69 311 ASP A C 1
ATOM 2483 O O . ASP A 1 311 ? 16.687 -14.756 -2.552 1.00 90.69 311 ASP A O 1
ATOM 2487 N N . ASP A 1 312 ? 14.868 -13.727 -1.678 1.00 88.38 312 ASP A N 1
ATOM 2488 C CA . ASP A 1 312 ? 14.038 -13.767 -2.888 1.00 88.38 312 ASP A CA 1
ATOM 2489 C C . ASP A 1 312 ? 14.546 -12.808 -3.970 1.00 88.38 312 ASP A C 1
ATOM 2491 O O . ASP A 1 312 ? 14.518 -13.131 -5.160 1.00 88.38 312 ASP A O 1
ATOM 2495 N N . ALA A 1 313 ? 15.122 -11.670 -3.569 1.00 90.81 313 ALA A N 1
ATOM 2496 C CA . ALA A 1 313 ? 15.663 -10.654 -4.475 1.00 90.81 313 ALA A CA 1
ATOM 2497 C C . ALA A 1 313 ? 16.806 -11.157 -5.384 1.00 90.81 313 ALA A C 1
ATOM 2499 O O . ALA A 1 313 ? 17.193 -10.480 -6.340 1.00 90.81 313 ALA A O 1
ATOM 2500 N N . ARG A 1 314 ? 17.346 -12.357 -5.125 1.00 93.06 314 ARG A N 1
ATOM 2501 C CA . ARG A 1 314 ? 18.337 -13.018 -5.992 1.00 93.06 314 ARG A CA 1
ATOM 2502 C C . ARG A 1 314 ? 17.758 -13.481 -7.327 1.00 93.06 314 ARG A C 1
ATOM 2504 O O . ARG A 1 314 ? 18.521 -13.646 -8.280 1.00 93.06 314 ARG A O 1
ATOM 2511 N N . THR A 1 315 ? 16.447 -13.709 -7.401 1.00 89.12 315 THR A N 1
ATOM 2512 C CA . THR A 1 315 ? 15.779 -14.203 -8.609 1.00 89.12 315 THR A CA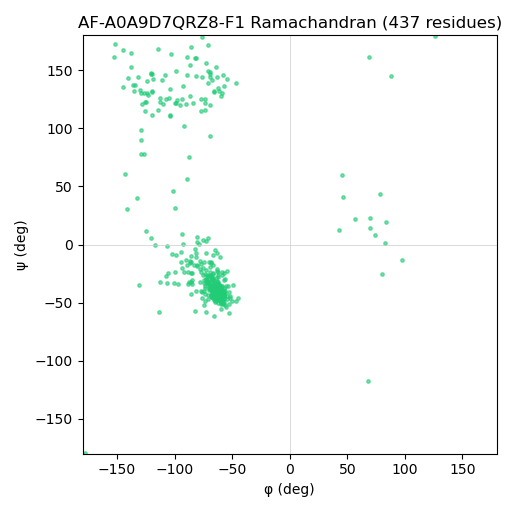 1
ATOM 2513 C C . THR A 1 315 ? 14.906 -13.098 -9.201 1.00 89.12 315 THR A C 1
ATOM 2515 O O . THR A 1 315 ? 13.997 -12.620 -8.529 1.00 89.12 315 THR A O 1
ATOM 2518 N N . PRO A 1 316 ? 15.138 -12.669 -10.454 1.00 93.06 316 PRO A N 1
ATOM 2519 C CA . PRO A 1 316 ? 14.293 -11.657 -11.073 1.00 93.06 316 PRO A CA 1
ATOM 2520 C C . PRO A 1 316 ? 12.893 -12.210 -11.367 1.00 93.06 316 PRO A C 1
ATOM 2522 O O . PRO A 1 316 ? 12.737 -13.367 -11.763 1.00 93.06 316 PRO A O 1
ATOM 2525 N N . LEU A 1 317 ? 11.883 -11.347 -11.265 1.00 92.69 317 LEU A N 1
ATOM 2526 C CA . LEU A 1 317 ? 10.531 -11.648 -11.727 1.00 92.69 317 LEU A CA 1
ATOM 2527 C C . LEU A 1 317 ? 10.488 -11.603 -13.259 1.00 92.69 317 LEU A C 1
ATOM 2529 O O . LEU A 1 317 ? 10.821 -10.588 -13.873 1.00 92.69 317 LEU A O 1
ATOM 2533 N N . ILE A 1 318 ? 10.092 -12.713 -13.886 1.00 92.38 318 ILE A N 1
ATOM 2534 C CA . ILE A 1 318 ? 10.072 -12.866 -15.346 1.00 92.38 318 ILE A CA 1
ATOM 2535 C C . ILE A 1 318 ? 8.676 -13.287 -15.791 1.00 92.38 318 ILE A C 1
ATOM 2537 O O . ILE A 1 318 ? 8.189 -14.348 -15.405 1.00 92.38 318 ILE A O 1
ATOM 2541 N N . ILE A 1 319 ? 8.068 -12.498 -16.679 1.00 87.81 319 ILE A N 1
ATOM 2542 C CA . ILE A 1 319 ? 6.885 -12.932 -17.424 1.00 87.81 319 ILE A CA 1
ATOM 2543 C C . ILE A 1 319 ? 7.355 -13.599 -18.713 1.00 87.81 319 ILE A C 1
ATOM 2545 O O . ILE A 1 319 ? 8.033 -12.990 -19.540 1.00 87.81 319 ILE A O 1
ATOM 2549 N N . SER A 1 320 ? 6.988 -14.866 -18.884 1.00 86.31 320 SER A N 1
ATOM 2550 C CA . SER A 1 320 ? 7.210 -15.615 -20.118 1.00 86.31 320 SER A CA 1
ATOM 2551 C C . SER A 1 320 ? 5.873 -16.076 -20.688 1.00 86.31 320 SER A C 1
ATOM 2553 O O . SER A 1 320 ? 4.923 -16.329 -19.950 1.00 86.31 320 SER A O 1
ATOM 2555 N N . GLY A 1 321 ? 5.786 -16.143 -22.014 1.00 80.44 321 GLY A N 1
ATOM 2556 C CA . GLY A 1 321 ? 4.585 -16.567 -22.723 1.00 80.44 321 GLY A CA 1
ATOM 2557 C C . GLY A 1 321 ? 4.939 -17.483 -23.892 1.00 80.44 321 GLY A C 1
ATOM 2558 O O . GLY A 1 321 ? 6.045 -17.385 -24.436 1.00 80.44 321 GLY A O 1
ATOM 2559 N N . PRO A 1 322 ? 4.027 -18.381 -24.291 1.00 78.25 322 PRO A N 1
ATOM 2560 C CA . PRO A 1 322 ? 4.249 -19.250 -25.435 1.00 78.25 322 PRO A CA 1
ATOM 2561 C C . PRO A 1 322 ? 4.397 -18.411 -26.708 1.00 78.25 322 PRO A C 1
ATOM 2563 O O . PRO A 1 322 ? 3.615 -17.495 -26.966 1.00 78.25 322 PRO A O 1
ATOM 2566 N N . THR A 1 323 ? 5.390 -18.729 -27.537 1.00 74.25 323 THR A N 1
ATOM 2567 C CA . THR A 1 323 ? 5.508 -18.104 -28.854 1.00 74.25 323 THR A CA 1
ATOM 2568 C C . THR A 1 323 ? 4.493 -18.751 -29.804 1.00 74.25 323 THR A C 1
ATOM 2570 O O . THR A 1 323 ? 4.528 -19.967 -29.997 1.00 74.25 323 THR A O 1
ATOM 2573 N N . PRO A 1 324 ? 3.607 -17.978 -30.467 1.00 67.19 324 PRO A N 1
ATOM 2574 C CA . PRO A 1 324 ? 2.547 -18.527 -31.327 1.00 67.19 324 PRO A CA 1
ATOM 2575 C C . PRO A 1 324 ? 3.065 -19.307 -32.551 1.00 67.19 324 PRO A C 1
ATOM 2577 O O . PRO A 1 324 ? 2.290 -19.909 -33.284 1.00 67.19 324 PRO A O 1
ATOM 2580 N N . LYS A 1 325 ? 4.381 -19.287 -32.791 1.00 65.25 325 LYS A N 1
ATOM 2581 C CA . LYS A 1 325 ? 5.081 -19.969 -33.884 1.00 65.25 325 LYS A CA 1
ATOM 2582 C C . LYS A 1 325 ? 6.324 -20.719 -33.386 1.00 65.25 325 LYS A C 1
ATOM 2584 O O . LYS A 1 325 ? 7.351 -20.689 -34.061 1.00 65.25 325 LYS A O 1
ATOM 2589 N N . GLY A 1 326 ? 6.246 -21.367 -32.221 1.00 57.66 326 GLY A N 1
ATOM 2590 C CA . GLY A 1 326 ? 7.359 -22.134 -31.638 1.00 57.66 326 GLY A CA 1
ATOM 2591 C C . GLY A 1 326 ? 8.019 -23.122 -32.613 1.00 57.66 326 GLY A C 1
ATOM 2592 O O . GLY A 1 326 ? 9.241 -23.228 -32.628 1.00 57.66 326 GLY A O 1
ATOM 2593 N N . ASP A 1 327 ? 7.228 -23.728 -33.508 1.00 60.56 327 ASP A N 1
ATOM 2594 C CA . ASP A 1 327 ? 7.699 -24.725 -34.484 1.00 60.56 327 ASP A CA 1
ATOM 2595 C C . ASP A 1 327 ? 8.179 -24.127 -35.823 1.00 60.56 327 ASP A C 1
ATOM 2597 O O . ASP A 1 327 ? 8.887 -24.772 -36.600 1.00 60.56 327 ASP A O 1
ATOM 2601 N N . SER A 1 328 ? 7.819 -22.874 -36.132 1.00 61.84 328 SER A N 1
ATOM 2602 C CA . SER A 1 328 ? 8.209 -22.211 -37.384 1.00 61.84 328 SER A CA 1
ATOM 2603 C C . SER A 1 328 ? 9.567 -21.532 -37.220 1.00 61.84 328 SER A C 1
ATOM 2605 O O . SER A 1 328 ? 9.685 -20.305 -37.139 1.00 61.84 328 SER A O 1
ATOM 2607 N N . HIS A 1 329 ? 10.622 -22.339 -37.222 1.00 68.06 329 HIS A N 1
ATOM 2608 C CA . HIS A 1 329 ? 11.999 -21.866 -37.157 1.00 68.06 329 HIS A CA 1
ATOM 2609 C C . HIS A 1 329 ? 12.406 -21.141 -38.451 1.00 68.06 329 HIS A C 1
ATOM 2611 O O . HIS A 1 329 ? 12.937 -21.739 -39.392 1.00 68.06 329 HIS A O 1
ATOM 2617 N N . GLU A 1 330 ? 12.247 -19.813 -38.477 1.00 75.56 330 GLU A N 1
ATOM 2618 C CA . GLU A 1 330 ? 12.739 -18.956 -39.571 1.00 75.56 330 GLU A CA 1
ATOM 2619 C C . GLU A 1 330 ? 14.236 -19.147 -39.847 1.00 75.56 330 GLU A C 1
ATOM 2621 O O . GLU A 1 330 ? 14.708 -18.906 -40.958 1.00 75.56 330 GLU A O 1
ATOM 2626 N N . PHE A 1 331 ? 14.972 -19.646 -38.851 1.00 80.38 331 PHE A N 1
ATOM 2627 C CA . PHE A 1 331 ? 16.357 -20.066 -38.978 1.00 80.38 331 PHE A CA 1
ATOM 2628 C C . PHE A 1 331 ? 16.580 -21.012 -40.167 1.00 80.38 331 PHE A C 1
ATOM 2630 O O . PHE A 1 331 ? 17.471 -20.751 -40.973 1.00 80.38 331 PHE A O 1
ATOM 2637 N N . PHE A 1 332 ? 15.766 -22.060 -40.343 1.00 83.12 332 PHE A N 1
ATOM 2638 C CA . PHE A 1 332 ? 15.967 -23.022 -41.436 1.00 83.12 332 PHE A CA 1
ATOM 2639 C C . PHE A 1 332 ? 15.645 -22.429 -42.808 1.00 83.12 332 PHE A C 1
ATOM 2641 O O . PHE A 1 332 ? 16.314 -22.752 -43.786 1.00 83.12 332 PHE A O 1
ATOM 2648 N N . ALA A 1 333 ? 14.679 -21.512 -42.883 1.00 84.12 333 ALA A N 1
ATOM 2649 C CA . ALA A 1 333 ? 14.347 -20.820 -44.126 1.00 84.12 333 ALA A CA 1
ATOM 2650 C C . ALA A 1 333 ? 15.412 -19.777 -44.518 1.00 84.12 333 ALA A C 1
ATOM 2652 O O . ALA A 1 333 ? 15.719 -19.595 -45.699 1.00 84.12 333 ALA A O 1
ATOM 2653 N N . LEU A 1 334 ? 15.985 -19.075 -43.536 1.00 86.69 334 LEU A N 1
ATOM 2654 C CA . LEU A 1 334 ? 16.960 -18.008 -43.768 1.00 86.69 334 LEU A CA 1
ATOM 2655 C C . LEU A 1 334 ? 18.389 -18.530 -43.924 1.00 86.69 334 LEU A C 1
ATOM 2657 O O . LEU A 1 334 ? 19.165 -17.932 -44.674 1.00 86.69 334 LEU A O 1
ATOM 2661 N N . LYS A 1 335 ? 18.735 -19.646 -43.275 1.00 89.44 335 LYS A N 1
ATOM 2662 C CA . LYS A 1 335 ? 20.090 -20.211 -43.277 1.00 89.44 335 LYS A CA 1
ATOM 2663 C C . LYS A 1 335 ? 20.658 -20.407 -44.693 1.00 89.44 335 LYS A C 1
ATOM 2665 O O . LYS A 1 335 ? 21.713 -19.828 -44.941 1.00 89.44 335 LYS A O 1
ATOM 2670 N N . PRO A 1 336 ? 19.981 -21.062 -45.660 1.00 91.88 336 PRO A N 1
ATOM 2671 C CA . PRO A 1 336 ? 20.542 -21.258 -47.003 1.00 91.88 336 PRO A CA 1
ATOM 2672 C C . PRO A 1 336 ? 20.792 -19.942 -47.752 1.00 91.88 336 PRO A C 1
ATOM 2674 O O . PRO A 1 336 ? 21.779 -19.793 -48.472 1.00 91.88 336 PRO A O 1
ATOM 2677 N N . ARG A 1 337 ? 19.911 -18.948 -47.564 1.00 89.88 337 ARG A N 1
ATOM 2678 C CA . ARG A 1 337 ? 20.050 -17.619 -48.180 1.00 89.88 337 ARG A CA 1
ATOM 2679 C C . ARG A 1 337 ? 21.232 -16.853 -47.596 1.00 89.88 337 ARG A C 1
ATOM 2681 O O . ARG A 1 337 ? 21.993 -16.242 -48.347 1.00 89.88 337 ARG A O 1
ATOM 2688 N N . ILE A 1 338 ? 21.394 -16.900 -46.274 1.00 89.38 338 ILE A N 1
ATOM 2689 C CA . ILE A 1 338 ? 22.522 -16.277 -45.577 1.00 89.38 338 ILE A CA 1
ATOM 2690 C C . ILE A 1 338 ? 23.827 -16.991 -45.949 1.00 89.38 338 ILE A C 1
ATOM 2692 O O . ILE A 1 338 ? 24.810 -16.322 -46.250 1.00 89.38 338 ILE A O 1
ATOM 2696 N N . GLU A 1 339 ? 23.843 -18.322 -46.006 1.00 91.50 339 GLU A N 1
ATOM 2697 C CA . GLU A 1 339 ? 25.013 -19.108 -46.414 1.00 91.50 339 GLU A CA 1
ATOM 2698 C C . GLU A 1 339 ? 25.449 -18.789 -47.846 1.00 91.50 339 GLU A C 1
ATOM 2700 O O . GLU A 1 339 ? 26.636 -18.551 -48.083 1.00 91.50 339 GLU A O 1
ATOM 2705 N N . ASN A 1 340 ? 24.507 -18.694 -48.789 1.00 91.50 340 ASN A N 1
ATOM 2706 C CA . ASN A 1 340 ? 24.804 -18.295 -50.165 1.00 91.50 340 ASN A CA 1
ATOM 2707 C C . ASN A 1 340 ? 25.356 -16.859 -50.231 1.00 91.50 340 ASN A C 1
ATOM 2709 O O . ASN A 1 340 ? 26.386 -16.612 -50.867 1.00 91.50 340 ASN A O 1
ATOM 2713 N N . LEU A 1 341 ? 24.741 -15.917 -49.509 1.00 88.06 341 LEU A N 1
ATOM 2714 C CA . LEU A 1 341 ? 25.235 -14.542 -49.426 1.00 88.06 341 LEU A CA 1
ATOM 2715 C C . LEU A 1 341 ? 26.670 -14.503 -48.882 1.00 88.06 341 LEU A C 1
ATOM 2717 O O . LEU A 1 341 ? 27.547 -13.909 -49.507 1.00 88.06 341 LEU A O 1
ATOM 2721 N N . VAL A 1 342 ? 26.929 -15.173 -47.759 1.00 88.56 342 VAL A N 1
ATOM 2722 C CA . VAL A 1 342 ? 28.258 -15.236 -47.133 1.00 88.56 342 VAL A CA 1
ATOM 2723 C C . VAL A 1 342 ? 29.275 -15.910 -48.059 1.00 88.56 342 VAL A C 1
ATOM 2725 O O . VAL A 1 342 ? 30.413 -15.447 -48.150 1.00 88.56 342 VAL A O 1
ATOM 2728 N N . SER A 1 343 ? 28.885 -16.965 -48.777 1.00 89.38 343 SER A N 1
ATOM 2729 C CA . SER A 1 343 ? 29.723 -17.642 -49.776 1.00 89.38 343 SER A CA 1
ATOM 2730 C C . SER A 1 343 ? 30.102 -16.706 -50.929 1.00 89.38 343 SER A C 1
ATOM 2732 O O . SER A 1 343 ? 31.285 -16.512 -51.220 1.00 89.38 343 SER A O 1
ATOM 2734 N N . THR A 1 344 ? 29.116 -16.028 -51.518 1.00 88.94 344 THR A N 1
ATOM 2735 C CA . THR A 1 344 ? 29.320 -15.058 -52.604 1.00 88.94 344 THR A CA 1
ATOM 2736 C C . THR A 1 344 ? 30.231 -13.911 -52.162 1.00 88.94 344 THR A C 1
ATOM 2738 O O . THR A 1 344 ? 31.169 -13.538 -52.870 1.00 88.94 344 THR A O 1
ATOM 2741 N N . GLN A 1 345 ? 30.017 -13.389 -50.952 1.00 85.69 345 GLN A N 1
ATOM 2742 C CA . GLN A 1 345 ? 30.860 -12.350 -50.364 1.00 85.69 345 GLN A CA 1
ATOM 2743 C C . GLN A 1 345 ? 32.307 -12.825 -50.148 1.00 85.69 345 GLN A C 1
ATOM 2745 O O . GLN A 1 345 ? 33.243 -12.091 -50.474 1.00 85.69 345 GLN A O 1
ATOM 2750 N N . ARG A 1 346 ? 32.518 -14.057 -49.656 1.00 87.12 346 ARG A N 1
ATOM 2751 C CA . ARG A 1 346 ? 33.861 -14.655 -49.512 1.00 87.12 346 ARG A CA 1
ATOM 2752 C C . ARG A 1 346 ? 34.581 -14.756 -50.854 1.00 87.12 346 ARG A C 1
ATOM 2754 O O . ARG A 1 346 ? 35.740 -14.349 -50.943 1.00 87.12 346 ARG A O 1
ATOM 2761 N N . ASN A 1 347 ? 33.899 -15.246 -51.887 1.00 88.06 347 ASN A N 1
ATOM 2762 C CA . ASN A 1 347 ? 34.473 -15.407 -53.225 1.00 88.06 347 ASN A CA 1
ATOM 2763 C C . ASN A 1 347 ? 34.862 -14.059 -53.844 1.00 88.06 347 ASN A C 1
ATOM 2765 O O . ASN A 1 347 ? 35.966 -13.909 -54.377 1.00 88.06 347 ASN A O 1
ATOM 2769 N N . TYR A 1 348 ? 34.007 -13.046 -53.698 1.00 87.25 348 TYR A N 1
ATOM 2770 C CA . TYR A 1 348 ? 34.321 -11.691 -54.143 1.00 87.25 348 TYR A CA 1
ATOM 2771 C C . TYR A 1 348 ? 35.538 -11.115 -53.405 1.00 87.25 348 TYR A C 1
ATOM 2773 O O . TYR A 1 348 ? 36.467 -10.621 -54.041 1.00 87.25 348 TYR A O 1
ATOM 2781 N N . ILE A 1 349 ? 35.595 -11.241 -52.073 1.00 87.12 349 ILE A N 1
ATOM 2782 C CA . ILE A 1 349 ? 36.742 -10.770 -51.281 1.00 87.12 349 ILE A CA 1
ATOM 2783 C C . ILE A 1 349 ? 38.035 -11.475 -51.710 1.00 87.12 349 ILE A C 1
ATOM 2785 O O . ILE A 1 349 ? 39.048 -10.802 -51.877 1.00 87.12 349 ILE A O 1
ATOM 2789 N N . ASN A 1 350 ? 38.014 -12.792 -51.943 1.00 88.19 350 ASN A N 1
ATOM 2790 C CA . ASN A 1 350 ? 39.176 -13.533 -52.450 1.00 88.19 350 ASN A CA 1
ATOM 2791 C C . ASN A 1 350 ? 39.668 -12.988 -53.798 1.00 88.19 350 ASN A C 1
ATOM 2793 O O . ASN A 1 350 ? 40.868 -12.779 -53.972 1.00 88.19 350 ASN A O 1
ATOM 2797 N N . THR A 1 351 ? 38.745 -12.697 -54.715 1.00 89.19 351 THR A N 1
ATOM 2798 C CA . THR A 1 351 ? 39.062 -12.128 -56.035 1.00 89.19 351 THR A CA 1
ATOM 2799 C C . THR A 1 351 ? 39.720 -10.754 -55.901 1.00 89.19 351 THR A C 1
ATOM 2801 O O . THR A 1 351 ? 40.743 -10.479 -56.524 1.00 89.19 351 THR A O 1
ATOM 2804 N N . VAL A 1 352 ? 39.182 -9.903 -55.027 1.00 88.00 352 VAL A N 1
ATOM 2805 C CA . VAL A 1 352 ? 39.713 -8.557 -54.778 1.00 88.00 352 VAL A CA 1
ATOM 2806 C C . VAL A 1 352 ? 41.084 -8.602 -54.082 1.00 88.00 352 VAL A C 1
ATOM 2808 O O . VAL A 1 352 ? 41.948 -7.778 -54.383 1.00 88.00 352 VAL A O 1
ATOM 2811 N N . ILE A 1 353 ? 41.321 -9.570 -53.186 1.00 88.44 353 ILE A N 1
ATOM 2812 C CA . ILE A 1 353 ? 42.646 -9.806 -52.581 1.00 88.44 353 ILE A CA 1
ATOM 2813 C C . ILE A 1 353 ? 43.652 -10.246 -53.649 1.00 88.44 353 ILE A C 1
ATOM 2815 O O . ILE A 1 353 ? 44.784 -9.765 -53.647 1.00 88.44 353 ILE A O 1
ATOM 2819 N N . ALA A 1 354 ? 43.258 -11.146 -54.553 1.00 90.50 354 ALA A N 1
ATOM 2820 C CA . ALA A 1 354 ? 44.119 -11.614 -55.636 1.00 90.50 354 ALA A CA 1
ATOM 2821 C C . ALA A 1 354 ? 44.488 -10.480 -56.609 1.00 90.50 354 ALA A C 1
ATOM 2823 O O . ALA A 1 354 ? 45.660 -10.343 -56.953 1.00 90.50 354 ALA A O 1
ATOM 2824 N N . ASP A 1 355 ? 43.530 -9.620 -56.979 1.00 87.81 355 ASP A N 1
ATOM 2825 C CA . ASP A 1 355 ? 43.782 -8.423 -57.799 1.00 87.81 355 ASP A CA 1
ATOM 2826 C C . ASP A 1 355 ? 44.756 -7.454 -57.106 1.00 87.81 355 ASP A C 1
ATOM 2828 O O . ASP A 1 355 ? 45.716 -6.986 -57.718 1.00 87.81 355 ASP A O 1
ATOM 2832 N N . ALA A 1 356 ? 44.576 -7.215 -55.799 1.00 88.12 356 ALA A N 1
ATOM 2833 C CA . ALA A 1 356 ? 45.504 -6.398 -55.017 1.00 88.12 356 ALA A CA 1
ATOM 2834 C C . ALA A 1 356 ? 46.931 -6.977 -55.036 1.00 88.12 356 ALA A C 1
ATOM 2836 O O . ALA A 1 356 ? 47.885 -6.244 -55.287 1.00 88.12 356 ALA A O 1
ATOM 2837 N N . LYS A 1 357 ? 47.077 -8.291 -54.818 1.00 88.00 357 LYS A N 1
ATOM 2838 C CA . LYS A 1 357 ? 48.375 -8.987 -54.851 1.00 88.00 357 LYS A CA 1
ATOM 2839 C C . LYS A 1 357 ? 49.042 -8.908 -56.222 1.00 88.00 357 LYS A C 1
ATOM 2841 O O . LYS A 1 357 ? 50.227 -8.601 -56.297 1.00 88.00 357 LYS A O 1
ATOM 2846 N N . LYS A 1 358 ? 48.283 -9.142 -57.298 1.00 91.25 358 LYS A N 1
ATOM 2847 C CA . LYS A 1 358 ? 48.784 -9.082 -58.677 1.00 91.25 358 LYS A CA 1
ATOM 2848 C C . LYS A 1 358 ? 49.309 -7.687 -59.023 1.00 91.25 358 LYS A C 1
ATOM 2850 O O . LYS A 1 358 ? 50.423 -7.560 -59.513 1.00 91.25 358 LYS A O 1
ATOM 2855 N N . LYS A 1 359 ? 48.548 -6.636 -58.705 1.00 87.44 359 LYS A N 1
ATOM 2856 C CA . LYS A 1 359 ? 48.950 -5.244 -58.974 1.00 87.44 359 LYS A CA 1
ATOM 2857 C C . LYS A 1 359 ? 50.189 -4.814 -58.191 1.00 87.44 359 LYS A C 1
ATOM 2859 O O . LYS A 1 359 ? 50.992 -4.053 -58.719 1.00 87.44 359 LYS A O 1
ATOM 2864 N N . ILE A 1 360 ? 50.362 -5.317 -56.967 1.00 86.12 360 ILE A N 1
ATOM 2865 C CA . ILE A 1 360 ? 51.589 -5.099 -56.183 1.00 86.12 360 ILE A CA 1
ATOM 2866 C C . ILE A 1 360 ? 52.776 -5.805 -56.849 1.00 86.12 360 ILE A C 1
ATOM 2868 O O . ILE A 1 360 ? 53.817 -5.183 -57.027 1.00 86.12 360 ILE A O 1
ATOM 2872 N N . ALA A 1 361 ? 52.609 -7.058 -57.284 1.00 87.00 361 ALA A N 1
ATOM 2873 C CA . ALA A 1 361 ? 53.662 -7.809 -57.973 1.00 87.00 361 ALA A CA 1
ATOM 2874 C C . ALA A 1 361 ? 54.075 -7.185 -59.323 1.00 87.00 361 ALA A C 1
ATOM 2876 O O . ALA A 1 361 ? 55.237 -7.260 -59.702 1.00 87.00 361 ALA A O 1
ATOM 2877 N N . GLU A 1 362 ? 53.147 -6.530 -60.028 1.00 88.81 362 GLU A N 1
ATOM 2878 C CA . GLU A 1 362 ? 53.408 -5.781 -61.271 1.00 88.81 362 GLU A CA 1
ATOM 2879 C C . GLU A 1 362 ? 53.998 -4.371 -61.042 1.00 88.81 362 GLU A C 1
ATOM 2881 O O . GLU A 1 362 ? 54.166 -3.617 -62.000 1.00 88.81 362 GLU A O 1
ATOM 2886 N N . GLY A 1 363 ? 54.265 -3.964 -59.794 1.00 81.69 363 GLY A N 1
ATOM 2887 C CA . GLY A 1 363 ? 54.787 -2.630 -59.461 1.00 81.69 363 GLY A CA 1
ATOM 2888 C C . GLY A 1 363 ? 53.763 -1.488 -59.568 1.00 81.69 363 GLY A C 1
ATOM 2889 O O . GLY A 1 363 ? 54.114 -0.316 -59.431 1.00 81.69 363 GLY A O 1
ATOM 2890 N N . LYS A 1 364 ? 52.475 -1.794 -59.773 1.00 84.12 364 LYS A N 1
ATOM 2891 C CA . LYS A 1 364 ? 51.373 -0.820 -59.901 1.00 84.12 364 LYS A CA 1
ATOM 2892 C C . LYS A 1 364 ? 50.756 -0.482 -58.541 1.00 84.12 364 LYS A C 1
ATOM 2894 O O . LYS A 1 364 ? 49.551 -0.625 -58.315 1.00 84.12 364 LYS A O 1
ATOM 2899 N N . GLU A 1 365 ? 51.578 -0.008 -57.610 1.00 77.94 365 GLU A N 1
ATOM 2900 C CA . GLU A 1 365 ? 51.173 0.236 -56.216 1.00 77.94 365 GLU A CA 1
ATOM 2901 C C . GLU A 1 365 ? 50.010 1.233 -56.065 1.00 77.94 365 GLU A C 1
ATOM 2903 O O . GLU A 1 365 ? 49.137 1.055 -55.209 1.00 77.94 365 GLU A O 1
ATOM 2908 N N . ASN A 1 366 ? 49.951 2.261 -56.920 1.00 76.12 366 ASN A N 1
ATOM 2909 C CA . ASN A 1 366 ? 48.882 3.266 -56.894 1.00 76.12 366 ASN A CA 1
ATOM 2910 C C . ASN A 1 366 ? 47.507 2.682 -57.278 1.00 76.12 366 ASN A C 1
ATOM 2912 O O . ASN A 1 366 ? 46.479 3.185 -56.823 1.00 76.12 366 ASN A O 1
ATOM 2916 N N . GLU A 1 367 ? 47.474 1.592 -58.050 1.00 78.81 367 GLU A N 1
ATOM 2917 C CA . GLU A 1 367 ? 46.243 0.908 -58.469 1.00 78.81 367 GLU A CA 1
ATOM 2918 C C . GLU A 1 367 ? 45.852 -0.248 -57.534 1.00 78.81 367 GLU A C 1
ATOM 2920 O O . GLU A 1 367 ? 44.684 -0.648 -57.492 1.00 78.81 367 GLU A O 1
ATOM 2925 N N . ALA A 1 368 ? 46.801 -0.770 -56.750 1.00 83.69 368 ALA A N 1
ATOM 2926 C CA . ALA A 1 368 ? 46.574 -1.856 -55.796 1.00 83.69 368 ALA A CA 1
ATOM 2927 C C . ALA A 1 368 ? 45.838 -1.418 -54.518 1.00 83.69 368 ALA A C 1
ATOM 2929 O O . ALA A 1 368 ? 45.147 -2.222 -53.882 1.00 83.69 368 ALA A O 1
ATOM 2930 N N . GLY A 1 369 ? 45.949 -0.141 -54.141 1.00 82.31 369 GLY A N 1
ATOM 2931 C CA . GLY A 1 369 ? 45.383 0.370 -52.893 1.00 82.31 369 GLY A CA 1
ATOM 2932 C C . GLY A 1 369 ? 43.853 0.260 -52.810 1.00 82.31 369 GLY A C 1
ATOM 2933 O O . GLY A 1 369 ? 43.311 -0.064 -51.751 1.00 82.31 369 GLY A O 1
ATOM 2934 N N . LEU A 1 370 ? 43.130 0.524 -53.906 1.00 81.94 370 LEU A N 1
ATOM 2935 C CA . LEU A 1 370 ? 41.661 0.515 -53.905 1.00 81.94 370 LEU A CA 1
ATOM 2936 C C . LEU A 1 370 ? 41.069 -0.907 -53.767 1.00 81.94 370 LEU A C 1
ATOM 2938 O O . LEU A 1 370 ? 40.190 -1.085 -52.916 1.00 81.94 370 LEU A O 1
ATOM 2942 N N . PRO A 1 371 ? 41.532 -1.930 -54.517 1.00 84.06 371 PRO A N 1
ATOM 2943 C CA . PRO A 1 371 ? 41.196 -3.330 -54.251 1.00 84.06 371 PRO A CA 1
ATOM 2944 C C . PRO A 1 371 ? 41.524 -3.747 -52.812 1.00 84.06 371 PRO A C 1
ATOM 2946 O O . PRO A 1 371 ? 40.665 -4.279 -52.108 1.00 84.06 371 PRO A O 1
ATOM 2949 N N . LEU A 1 372 ? 42.713 -3.406 -52.311 1.00 85.06 372 LEU A N 1
ATOM 2950 C CA . LEU A 1 372 ? 43.118 -3.755 -50.948 1.00 85.06 372 LEU A CA 1
ATOM 2951 C C . LEU A 1 372 ? 42.184 -3.142 -49.887 1.00 85.06 372 LEU A C 1
ATOM 2953 O O . LEU A 1 372 ? 41.784 -3.818 -48.936 1.00 85.06 372 LEU A O 1
ATOM 2957 N N . LEU A 1 373 ? 41.756 -1.889 -50.078 1.00 83.94 373 LEU A N 1
ATOM 2958 C CA . LEU A 1 373 ? 40.803 -1.213 -49.193 1.00 83.94 373 LEU A CA 1
ATOM 2959 C C . LEU A 1 373 ? 39.403 -1.840 -49.252 1.00 83.94 373 LEU A C 1
ATOM 2961 O O . LEU A 1 373 ? 38.743 -1.958 -48.215 1.00 83.94 373 LEU A O 1
ATOM 2965 N N . ARG A 1 374 ? 38.955 -2.275 -50.436 1.00 83.81 374 ARG A N 1
ATOM 2966 C CA . ARG A 1 374 ? 37.684 -2.999 -50.615 1.00 83.81 374 ARG A CA 1
ATOM 2967 C C . ARG A 1 374 ? 37.706 -4.339 -49.884 1.00 83.81 374 ARG A C 1
ATOM 2969 O O . ARG A 1 374 ? 36.775 -4.621 -49.135 1.00 83.81 374 ARG A O 1
ATOM 2976 N N . ALA A 1 375 ? 38.781 -5.114 -50.018 1.00 85.44 375 ALA A N 1
ATOM 2977 C CA . ALA A 1 375 ? 38.955 -6.355 -49.266 1.00 85.44 375 ALA A CA 1
ATOM 2978 C C . ALA A 1 375 ? 39.012 -6.100 -47.747 1.00 85.44 375 ALA A C 1
ATOM 2980 O O . ALA A 1 375 ? 38.396 -6.831 -46.975 1.00 85.44 375 ALA A O 1
ATOM 2981 N N . PHE A 1 376 ? 39.680 -5.024 -47.306 1.00 84.75 376 PHE A N 1
ATOM 2982 C CA . PHE A 1 376 ? 39.778 -4.652 -45.887 1.00 84.75 376 PHE A CA 1
ATOM 2983 C C . PHE A 1 376 ? 38.448 -4.210 -45.269 1.00 84.75 376 PHE A C 1
ATOM 2985 O O . PHE A 1 376 ? 38.237 -4.391 -44.069 1.00 84.75 376 PHE A O 1
ATOM 2992 N N . ARG A 1 377 ? 37.542 -3.621 -46.052 1.00 83.75 377 ARG A N 1
ATOM 2993 C CA . ARG A 1 377 ? 36.190 -3.250 -45.598 1.00 83.75 377 ARG A CA 1
ATOM 2994 C C . ARG A 1 377 ? 35.158 -4.365 -45.804 1.00 83.75 377 ARG A C 1
ATOM 2996 O O . ARG A 1 377 ? 34.071 -4.263 -45.243 1.00 83.75 377 ARG A O 1
ATOM 3003 N N . GLY A 1 378 ? 35.492 -5.397 -46.577 1.00 81.94 378 GLY A N 1
ATOM 3004 C CA . GLY A 1 378 ? 34.621 -6.530 -46.870 1.00 81.94 378 GLY A CA 1
ATOM 3005 C C . GLY A 1 378 ? 34.363 -7.434 -45.661 1.00 81.94 378 GLY A C 1
ATOM 3006 O O . GLY A 1 378 ? 35.218 -7.611 -44.788 1.00 81.94 378 GLY A O 1
ATOM 3007 N N . LEU A 1 379 ? 33.169 -8.026 -45.640 1.00 82.50 379 LEU A N 1
ATOM 3008 C CA . LEU A 1 379 ? 32.764 -9.084 -44.718 1.00 82.50 379 LEU A CA 1
ATOM 3009 C C . LEU A 1 379 ? 32.369 -10.339 -45.513 1.00 82.50 379 LEU A C 1
ATOM 3011 O O . LEU A 1 379 ? 31.828 -10.180 -46.603 1.00 82.50 379 LEU A O 1
ATOM 3015 N N . PRO A 1 380 ? 32.597 -11.554 -44.981 1.00 83.50 380 PRO A N 1
ATOM 3016 C CA . PRO A 1 380 ? 33.256 -11.839 -43.704 1.00 83.50 380 PRO A CA 1
ATOM 3017 C C . PRO A 1 380 ? 34.773 -11.591 -43.754 1.00 83.50 380 PRO A C 1
ATOM 3019 O O . PRO A 1 380 ? 35.397 -11.622 -44.815 1.00 83.50 380 PRO A O 1
ATOM 3022 N N . ARG A 1 381 ? 35.377 -11.341 -42.585 1.00 82.38 381 ARG A N 1
ATOM 3023 C CA . ARG A 1 381 ? 36.819 -11.074 -42.463 1.00 82.38 381 ARG A CA 1
ATOM 3024 C C . ARG A 1 381 ? 37.636 -12.256 -42.990 1.00 82.38 381 ARG A C 1
ATOM 3026 O O . ARG A 1 381 ? 37.449 -13.390 -42.560 1.00 82.38 381 ARG A O 1
ATOM 3033 N N . ASN A 1 382 ? 38.566 -11.975 -43.899 1.00 84.19 382 ASN A N 1
ATOM 3034 C CA . ASN A 1 382 ? 39.389 -12.991 -44.545 1.00 84.19 382 ASN A CA 1
ATOM 3035 C C . ASN A 1 382 ? 40.774 -13.102 -43.882 1.00 84.19 382 ASN A C 1
ATOM 3037 O O . ASN A 1 382 ? 41.527 -12.128 -43.851 1.00 84.19 382 ASN A O 1
ATOM 3041 N N . LYS A 1 383 ? 41.137 -14.295 -43.386 1.00 85.94 383 LYS A N 1
ATOM 3042 C CA . LYS A 1 383 ? 42.434 -14.548 -42.728 1.00 85.94 383 LYS A CA 1
ATOM 3043 C C . LYS A 1 383 ? 43.634 -14.322 -43.657 1.00 85.94 383 LYS A C 1
ATOM 3045 O O . LYS A 1 383 ? 44.660 -13.820 -43.203 1.00 85.94 383 LYS A O 1
ATOM 3050 N N . ALA A 1 384 ? 43.505 -14.631 -44.949 1.00 84.19 384 ALA A N 1
ATOM 3051 C CA . ALA A 1 384 ? 44.575 -14.431 -45.926 1.00 84.19 384 ALA A CA 1
ATOM 3052 C C . ALA A 1 384 ? 44.884 -12.943 -46.138 1.00 84.19 384 ALA A C 1
ATOM 3054 O O . ALA A 1 384 ? 46.046 -12.576 -46.289 1.00 84.19 384 ALA A O 1
ATOM 3055 N N . LEU A 1 385 ? 43.862 -12.081 -46.081 1.00 85.88 385 LEU A N 1
ATOM 3056 C CA . LEU A 1 385 ? 44.060 -10.633 -46.096 1.00 85.88 385 LEU A CA 1
ATOM 3057 C C . LEU A 1 385 ? 44.752 -10.147 -44.822 1.00 85.88 385 LEU A C 1
ATOM 3059 O O . LEU A 1 385 ? 45.649 -9.323 -44.914 1.00 85.88 385 LEU A O 1
ATOM 3063 N N . ILE A 1 386 ? 44.351 -10.643 -43.647 1.00 85.06 386 ILE A N 1
ATOM 3064 C CA . ILE A 1 386 ? 44.974 -10.247 -42.373 1.00 85.06 386 ILE A CA 1
ATOM 3065 C C . ILE A 1 386 ? 46.474 -10.553 -42.405 1.00 85.06 386 ILE A C 1
ATOM 3067 O O . ILE A 1 386 ? 47.270 -9.677 -42.088 1.00 85.06 386 ILE A O 1
ATOM 3071 N N . LYS A 1 387 ? 46.854 -11.756 -42.856 1.00 86.25 387 LYS A N 1
ATOM 3072 C CA . LYS A 1 387 ? 48.263 -12.139 -43.020 1.00 86.25 387 LYS A CA 1
ATOM 3073 C C . LYS A 1 387 ? 48.982 -11.242 -44.032 1.00 86.25 387 LYS A C 1
ATOM 3075 O O . LYS A 1 387 ? 50.068 -10.763 -43.741 1.00 86.25 387 LYS A O 1
ATOM 3080 N N . PHE A 1 388 ? 48.348 -10.970 -45.173 1.00 86.44 388 PHE A N 1
ATOM 3081 C CA . PHE A 1 388 ? 48.923 -10.131 -46.225 1.00 86.44 388 PHE A CA 1
ATOM 3082 C C . PHE A 1 388 ? 49.144 -8.675 -45.780 1.00 86.44 388 PHE A C 1
ATOM 3084 O O . PHE A 1 388 ? 50.147 -8.063 -46.115 1.00 86.44 388 PHE A O 1
ATOM 3091 N N . LEU A 1 389 ? 48.244 -8.117 -44.967 1.00 85.62 389 LEU A N 1
ATOM 3092 C CA . LEU A 1 389 ? 48.389 -6.764 -44.416 1.00 85.62 389 LEU A CA 1
ATOM 3093 C C . LEU A 1 389 ? 49.505 -6.632 -43.372 1.00 85.62 389 LEU A C 1
ATOM 3095 O O . LEU A 1 389 ? 49.863 -5.504 -43.029 1.00 85.62 389 LEU A O 1
ATOM 3099 N N . SER A 1 390 ? 50.017 -7.747 -42.850 1.00 85.88 390 SER A N 1
ATOM 3100 C CA . SER A 1 390 ? 51.158 -7.768 -41.931 1.00 85.88 390 SER A CA 1
ATOM 3101 C C . SER A 1 390 ? 52.508 -7.780 -42.656 1.00 85.88 390 SER A C 1
ATOM 3103 O O . SER A 1 390 ? 53.534 -7.611 -42.005 1.00 85.88 390 SER A O 1
ATOM 3105 N N . GLU A 1 391 ? 52.528 -7.969 -43.978 1.00 87.12 391 GLU A N 1
ATOM 3106 C CA . GLU A 1 391 ? 53.747 -7.877 -44.786 1.00 87.12 391 GLU A CA 1
ATOM 3107 C C . GLU A 1 391 ? 54.216 -6.413 -44.903 1.00 87.12 391 GLU A C 1
ATOM 3109 O O . GLU A 1 391 ? 53.418 -5.466 -44.866 1.00 87.12 391 GLU A O 1
ATOM 3114 N N . GLN A 1 392 ? 55.533 -6.215 -45.014 1.00 81.31 392 GLN A N 1
ATOM 3115 C CA . GLN A 1 392 ? 56.150 -4.888 -44.987 1.00 81.31 392 GLN A CA 1
ATOM 3116 C C . GLN A 1 392 ? 55.638 -4.018 -46.148 1.00 81.31 392 GLN A C 1
ATOM 3118 O O . GLN A 1 392 ? 55.566 -4.453 -47.291 1.00 81.31 392 GLN A O 1
ATOM 3123 N N . GLY A 1 393 ? 55.241 -2.777 -45.850 1.00 78.62 393 GLY A N 1
ATOM 3124 C CA . GLY A 1 393 ? 54.767 -1.809 -46.850 1.00 78.62 393 GLY A CA 1
ATOM 3125 C C . GLY A 1 393 ? 53.308 -1.982 -47.304 1.00 78.62 393 GLY A C 1
ATOM 3126 O O . GLY A 1 393 ? 52.657 -0.988 -47.630 1.00 78.62 393 GLY A O 1
ATOM 3127 N N . VAL A 1 394 ? 52.722 -3.182 -47.215 1.00 82.44 394 VAL A N 1
ATOM 3128 C CA . VAL A 1 394 ? 51.363 -3.472 -47.725 1.00 82.44 394 VAL A CA 1
ATOM 3129 C C . VAL A 1 394 ? 50.281 -2.665 -46.996 1.00 82.44 394 VAL A C 1
ATOM 3131 O O . VAL A 1 394 ? 49.343 -2.148 -47.609 1.00 82.44 394 VAL A O 1
ATOM 3134 N N . ARG A 1 395 ? 50.419 -2.469 -45.680 1.00 83.00 395 ARG A N 1
ATOM 3135 C CA . ARG A 1 395 ? 49.465 -1.669 -44.892 1.00 83.00 395 ARG A CA 1
ATOM 3136 C C . ARG A 1 395 ? 49.498 -0.176 -45.235 1.00 83.00 395 ARG A C 1
ATOM 3138 O O . ARG A 1 395 ? 48.477 0.494 -45.083 1.00 83.00 395 ARG A O 1
ATOM 3145 N N . ALA A 1 396 ? 50.626 0.350 -45.713 1.00 82.88 396 ALA A N 1
ATOM 3146 C CA . ALA A 1 396 ? 50.738 1.749 -46.130 1.00 82.88 396 ALA A CA 1
ATOM 3147 C C . ALA A 1 396 ? 49.960 2.012 -47.434 1.00 82.88 396 ALA A C 1
ATOM 3149 O O . ALA A 1 396 ? 49.339 3.068 -47.584 1.00 82.88 396 ALA A O 1
ATOM 3150 N N . LEU A 1 397 ? 49.876 1.013 -48.322 1.00 81.69 397 LEU A N 1
ATOM 3151 C CA . LEU A 1 397 ? 49.112 1.078 -49.576 1.00 81.69 397 LEU A CA 1
ATOM 3152 C C . LEU A 1 397 ? 47.598 1.258 -49.358 1.00 81.69 397 LEU A C 1
ATOM 3154 O O . LEU A 1 397 ? 46.908 1.795 -50.223 1.00 81.69 397 LEU A O 1
ATOM 3158 N N . LEU A 1 398 ? 47.074 0.885 -48.182 1.00 76.38 398 LEU A N 1
ATOM 3159 C CA . LEU A 1 398 ? 45.687 1.163 -47.783 1.00 76.38 398 LEU A CA 1
ATOM 3160 C C . LEU A 1 398 ? 45.423 2.644 -47.482 1.00 76.38 398 LEU A C 1
ATOM 3162 O O . LEU A 1 398 ? 44.279 3.097 -47.581 1.00 76.38 398 LEU A O 1
ATOM 3166 N N . GLN A 1 399 ? 46.438 3.391 -47.041 1.00 76.38 399 GLN A N 1
ATOM 3167 C CA . GLN A 1 399 ? 46.243 4.739 -46.503 1.00 76.38 399 GLN A CA 1
ATOM 3168 C C . GLN A 1 399 ? 45.991 5.764 -47.610 1.00 76.38 399 GLN A C 1
ATOM 3170 O O . GLN A 1 399 ? 45.079 6.577 -47.475 1.00 76.38 399 GLN A O 1
ATOM 3175 N N . LYS A 1 400 ? 46.716 5.673 -48.732 1.00 72.94 400 LYS A N 1
ATOM 3176 C CA . LYS A 1 400 ? 46.561 6.561 -49.898 1.00 72.94 400 LYS A CA 1
ATOM 3177 C C . LYS A 1 400 ? 45.106 6.643 -50.410 1.00 72.94 400 LYS A C 1
ATOM 3179 O O . LYS A 1 400 ? 44.529 7.727 -50.357 1.00 72.94 400 LYS A O 1
ATOM 3184 N N . PRO A 1 401 ? 44.445 5.540 -50.816 1.00 67.88 401 PRO A N 1
ATOM 3185 C CA . PRO A 1 401 ? 43.058 5.581 -51.285 1.00 67.88 401 PRO A CA 1
ATOM 3186 C C . PRO A 1 401 ? 42.070 5.947 -50.173 1.00 67.88 401 PRO A C 1
ATOM 3188 O O . PRO A 1 401 ? 41.059 6.586 -50.449 1.00 67.88 401 PRO A O 1
ATOM 3191 N N . LYS A 1 402 ? 42.349 5.588 -48.911 1.00 62.62 402 LYS A N 1
ATOM 3192 C CA . LYS A 1 402 ? 41.509 5.968 -47.765 1.00 62.62 402 LYS A CA 1
ATOM 3193 C C . LYS A 1 402 ? 41.493 7.487 -47.572 1.00 62.62 402 LYS A C 1
ATOM 3195 O O . LYS A 1 402 ? 40.422 8.048 -47.373 1.00 62.62 402 LYS A O 1
ATOM 3200 N N . ILE A 1 403 ? 42.646 8.146 -47.682 1.00 63.16 403 ILE A N 1
ATOM 3201 C CA . ILE A 1 403 ? 42.776 9.608 -47.593 1.00 63.16 403 ILE A CA 1
ATOM 3202 C C . ILE A 1 403 ? 42.116 10.281 -48.800 1.00 63.16 403 ILE A C 1
ATOM 3204 O O . ILE A 1 403 ? 41.374 11.243 -48.619 1.00 63.16 403 ILE A O 1
ATOM 3208 N N . THR A 1 404 ? 42.317 9.757 -50.013 1.00 64.81 404 THR A N 1
ATOM 3209 C CA . THR A 1 404 ? 41.677 10.276 -51.233 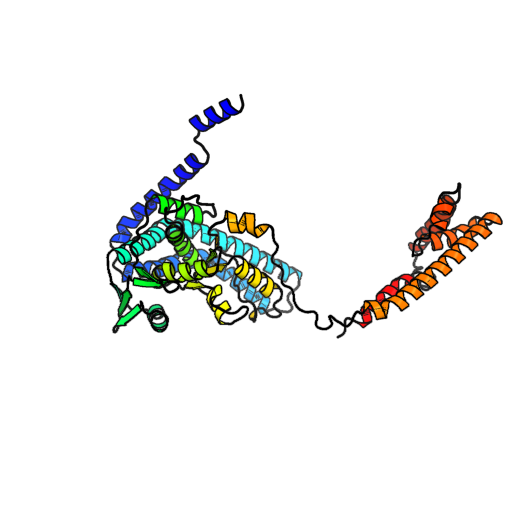1.00 64.81 404 THR A CA 1
ATOM 3210 C C . THR A 1 404 ? 40.153 10.186 -51.155 1.00 64.81 404 THR A C 1
ATOM 3212 O O . THR A 1 404 ? 39.470 11.171 -51.417 1.00 64.81 404 THR A O 1
ATOM 3215 N N . ILE A 1 405 ? 39.603 9.050 -50.714 1.00 62.06 405 ILE A N 1
ATOM 3216 C CA . ILE A 1 405 ? 38.156 8.885 -50.515 1.00 62.06 405 ILE A CA 1
ATOM 3217 C C . ILE A 1 405 ? 37.652 9.824 -49.414 1.00 62.06 405 ILE A C 1
ATOM 3219 O O . ILE A 1 405 ? 36.647 10.490 -49.633 1.00 62.06 405 ILE A O 1
ATOM 3223 N N . CYS A 1 406 ? 38.360 9.935 -48.283 1.00 58.31 406 CYS A N 1
ATOM 3224 C CA . CYS A 1 406 ? 37.999 10.844 -47.190 1.00 58.31 406 CYS A CA 1
ATOM 3225 C C . CYS A 1 406 ? 38.013 12.327 -47.610 1.00 58.31 406 CYS A C 1
ATOM 3227 O O . CYS A 1 406 ? 37.126 13.079 -47.208 1.00 58.31 406 CYS A O 1
ATOM 3229 N N . ARG A 1 407 ? 38.971 12.745 -48.450 1.00 54.12 407 ARG A N 1
ATOM 3230 C CA . ARG A 1 407 ? 39.028 14.102 -49.026 1.00 54.12 407 ARG A CA 1
ATOM 3231 C C . ARG A 1 407 ? 37.876 14.365 -49.999 1.00 54.12 407 ARG A C 1
ATOM 3233 O O . ARG A 1 407 ? 37.295 15.443 -49.962 1.00 54.12 407 ARG A O 1
ATOM 3240 N N . ILE A 1 408 ? 37.516 13.384 -50.828 1.00 55.38 408 ILE A N 1
ATOM 3241 C CA . ILE A 1 408 ? 36.403 13.492 -51.788 1.00 55.38 408 ILE A CA 1
ATOM 3242 C C . ILE A 1 408 ? 35.041 13.478 -51.074 1.00 55.38 408 ILE A C 1
ATOM 3244 O O . ILE A 1 408 ? 34.109 14.146 -51.517 1.00 55.38 408 ILE A O 1
ATOM 3248 N N . SER A 1 409 ? 34.905 12.783 -49.941 1.00 49.62 409 SER A N 1
ATOM 3249 C CA . SER A 1 409 ? 33.647 12.736 -49.179 1.00 49.62 409 SER A CA 1
ATOM 3250 C C . SER A 1 409 ? 33.222 14.063 -48.533 1.00 49.62 409 SER A C 1
ATOM 3252 O O . SER A 1 409 ? 32.074 14.155 -48.110 1.00 49.62 409 SER A O 1
ATOM 3254 N N . ASN A 1 410 ? 34.071 15.100 -48.532 1.00 47.50 410 ASN A N 1
ATOM 3255 C CA . ASN A 1 410 ? 33.671 16.466 -48.164 1.00 47.50 410 ASN A CA 1
ATOM 3256 C C . ASN A 1 410 ? 32.991 17.243 -49.313 1.00 47.50 410 ASN A C 1
ATOM 3258 O O . ASN A 1 410 ? 32.466 18.328 -49.079 1.00 47.50 410 ASN A O 1
ATOM 3262 N N . VAL A 1 411 ? 32.943 16.709 -50.544 1.00 43.16 411 VAL A N 1
ATOM 3263 C CA . VAL A 1 411 ? 32.327 17.376 -51.706 1.00 43.16 411 VAL A CA 1
ATOM 3264 C C . VAL A 1 411 ? 31.352 16.430 -52.410 1.00 43.16 411 VAL A C 1
ATOM 3266 O O . VAL A 1 411 ? 31.766 15.598 -53.206 1.00 43.16 411 VAL A O 1
ATOM 3269 N N . LYS A 1 412 ? 30.047 16.565 -52.114 1.00 40.72 412 LYS A N 1
ATOM 3270 C CA . LYS A 1 412 ? 28.858 16.222 -52.946 1.00 40.72 412 LYS A CA 1
ATOM 3271 C C . LYS A 1 412 ? 28.819 14.899 -53.759 1.00 40.72 412 LYS A C 1
ATOM 3273 O O . LYS A 1 412 ? 27.885 14.696 -54.530 1.00 40.72 412 LYS A O 1
ATOM 3278 N N . CYS A 1 413 ? 29.716 13.940 -53.549 1.00 39.53 413 CYS A N 1
ATOM 3279 C CA . CYS A 1 413 ? 29.819 12.691 -54.315 1.00 39.53 413 CYS A CA 1
ATOM 3280 C C . CYS A 1 413 ? 29.214 11.481 -53.582 1.00 39.53 413 CYS A C 1
ATOM 3282 O O . CYS A 1 413 ? 29.771 10.386 -53.558 1.00 39.53 413 CYS A O 1
ATOM 3284 N N . ILE A 1 414 ? 28.018 11.664 -53.019 1.00 46.19 414 ILE A N 1
ATOM 3285 C CA . ILE A 1 414 ? 27.166 10.557 -52.553 1.00 46.19 414 ILE A CA 1
ATOM 3286 C C . ILE A 1 414 ? 26.438 9.871 -53.731 1.00 46.19 414 ILE A C 1
ATOM 3288 O O . ILE A 1 414 ? 25.957 8.753 -53.586 1.00 46.19 414 ILE A O 1
ATOM 3292 N N . LYS A 1 415 ? 26.385 10.466 -54.933 1.00 37.47 415 LYS A N 1
ATOM 3293 C CA . LYS A 1 415 ? 25.363 10.078 -55.924 1.00 37.47 415 LYS A CA 1
ATOM 3294 C C . LYS A 1 415 ? 25.737 9.023 -56.979 1.00 37.47 415 LYS A C 1
ATOM 3296 O O . LYS A 1 415 ? 24.813 8.468 -57.562 1.00 37.47 415 LYS A O 1
ATOM 3301 N N . LEU A 1 416 ? 27.011 8.677 -57.217 1.00 36.50 416 LEU A N 1
ATOM 3302 C CA . LEU A 1 416 ? 27.342 7.688 -58.272 1.00 36.50 416 LEU A CA 1
ATOM 3303 C C . LEU A 1 416 ? 28.291 6.540 -57.891 1.00 36.50 416 LEU A C 1
ATOM 3305 O O . LEU A 1 416 ? 28.072 5.427 -58.351 1.00 36.50 416 LEU A O 1
ATOM 3309 N N . MET A 1 417 ? 29.292 6.728 -57.027 1.00 40.03 417 MET A N 1
ATOM 3310 C CA . MET A 1 417 ? 30.299 5.670 -56.799 1.00 40.03 417 MET A CA 1
ATOM 3311 C C . MET A 1 417 ? 30.073 4.832 -55.526 1.00 40.03 417 MET A C 1
ATOM 3313 O O . MET A 1 417 ? 30.493 3.677 -55.460 1.00 40.03 417 MET A O 1
ATOM 3317 N N . LEU A 1 418 ? 29.357 5.377 -54.532 1.00 42.75 418 LEU A N 1
ATOM 3318 C CA . LEU A 1 418 ? 28.893 4.637 -53.346 1.00 42.75 418 LEU A CA 1
ATOM 3319 C C . LEU A 1 418 ? 27.627 3.800 -53.611 1.00 42.75 418 LEU A C 1
ATOM 3321 O O . LEU A 1 418 ? 27.340 2.874 -52.848 1.00 42.75 418 LEU A O 1
ATOM 3325 N N . ASN A 1 419 ? 26.898 4.098 -54.693 1.00 39.81 419 ASN A N 1
ATOM 3326 C CA . ASN A 1 419 ? 25.567 3.549 -54.955 1.00 39.81 419 ASN A CA 1
ATOM 3327 C C . ASN A 1 419 ? 25.536 2.049 -55.291 1.00 39.81 419 ASN A C 1
ATOM 3329 O O . ASN A 1 419 ? 24.496 1.430 -55.098 1.00 39.81 419 ASN A O 1
ATOM 3333 N N . PHE A 1 420 ? 26.648 1.429 -55.708 1.00 40.75 420 PHE A N 1
ATOM 3334 C CA . PHE A 1 420 ? 26.614 0.025 -56.149 1.00 40.75 420 PHE A CA 1
ATOM 3335 C C . PHE A 1 420 ? 27.248 -0.995 -55.189 1.00 40.75 420 PHE A C 1
ATOM 3337 O O . PHE A 1 420 ? 26.822 -2.142 -55.159 1.00 40.75 420 PHE A O 1
ATOM 3344 N N . ILE A 1 421 ? 28.229 -0.613 -54.359 1.00 46.25 421 ILE A N 1
ATOM 3345 C CA . ILE A 1 421 ? 29.009 -1.596 -53.568 1.00 46.25 421 ILE A CA 1
ATOM 3346 C C . ILE A 1 421 ? 28.747 -1.491 -52.055 1.00 46.25 421 ILE A C 1
ATOM 3348 O O . ILE A 1 421 ? 28.727 -2.506 -51.363 1.00 46.25 421 ILE A O 1
ATOM 3352 N N . LEU A 1 422 ? 28.473 -0.293 -51.527 1.00 45.09 422 LEU A N 1
ATOM 3353 C CA . LEU A 1 422 ? 28.174 -0.100 -50.097 1.00 45.09 422 LEU A CA 1
ATOM 3354 C C . LEU A 1 422 ? 26.684 -0.281 -49.774 1.00 45.09 422 LEU A C 1
ATOM 3356 O O . LEU A 1 422 ? 26.348 -0.797 -48.707 1.00 45.09 422 LEU A O 1
ATOM 3360 N N . LEU A 1 423 ? 25.795 0.064 -50.711 1.00 42.34 423 LEU A N 1
ATOM 3361 C CA . LEU A 1 423 ? 24.358 -0.179 -50.581 1.00 42.34 423 LEU A CA 1
ATOM 3362 C C . LEU A 1 423 ? 23.997 -1.662 -50.769 1.00 42.34 423 LEU A C 1
ATOM 3364 O O . LEU A 1 423 ? 23.176 -2.150 -50.008 1.00 42.34 423 LEU A O 1
ATOM 3368 N N . LEU A 1 424 ? 24.639 -2.444 -51.646 1.00 43.78 424 LEU A N 1
ATOM 3369 C CA . LEU A 1 424 ? 24.295 -3.874 -51.744 1.00 43.78 424 LEU A CA 1
ATOM 3370 C C . LEU A 1 424 ? 24.719 -4.686 -50.506 1.00 43.78 424 LEU A C 1
ATOM 3372 O O . LEU A 1 424 ? 23.963 -5.543 -50.059 1.00 43.78 424 LEU A O 1
ATOM 3376 N N . MET A 1 425 ? 25.870 -4.394 -49.890 1.00 42.53 425 MET A N 1
ATOM 3377 C CA . MET A 1 425 ? 26.349 -5.179 -48.739 1.00 42.53 425 MET A CA 1
ATOM 3378 C C . MET A 1 425 ? 25.705 -4.814 -47.391 1.00 42.53 425 MET A C 1
ATOM 3380 O O . MET A 1 425 ? 25.765 -5.620 -46.467 1.00 42.53 425 MET A O 1
ATOM 3384 N N . ARG A 1 426 ? 25.081 -3.632 -47.260 1.00 41.09 426 ARG A N 1
ATOM 3385 C CA . ARG A 1 426 ? 24.311 -3.239 -46.058 1.00 41.09 426 ARG A CA 1
ATOM 3386 C C . ARG A 1 426 ? 22.794 -3.253 -46.270 1.00 41.09 426 ARG A C 1
ATOM 3388 O O . ARG A 1 426 ? 22.064 -3.563 -45.335 1.00 41.09 426 ARG A O 1
ATOM 3395 N N . ARG A 1 427 ? 22.297 -2.942 -47.473 1.00 38.41 427 ARG A N 1
ATOM 3396 C CA . ARG A 1 427 ? 20.855 -2.836 -47.759 1.00 38.41 427 ARG A CA 1
ATOM 3397 C C . ARG A 1 427 ? 20.215 -4.181 -48.104 1.00 38.41 427 ARG A C 1
ATOM 3399 O O . ARG A 1 427 ? 19.041 -4.327 -47.815 1.00 38.41 427 ARG A O 1
ATOM 3406 N N . ILE A 1 428 ? 20.947 -5.187 -48.601 1.00 42.50 428 ILE A N 1
ATOM 3407 C CA . ILE A 1 428 ? 20.416 -6.569 -48.697 1.00 42.50 428 ILE A CA 1
ATOM 3408 C C . ILE A 1 428 ? 20.212 -7.174 -47.299 1.00 42.50 428 ILE A C 1
ATOM 3410 O O . ILE A 1 428 ? 19.273 -7.935 -47.079 1.00 42.50 428 ILE A O 1
ATOM 3414 N N . THR A 1 429 ? 21.026 -6.754 -46.329 1.00 40.38 429 THR A N 1
ATOM 3415 C CA . THR A 1 429 ? 20.870 -7.109 -44.915 1.00 40.38 429 THR A CA 1
ATOM 3416 C C . THR A 1 429 ? 19.664 -6.413 -44.270 1.00 40.38 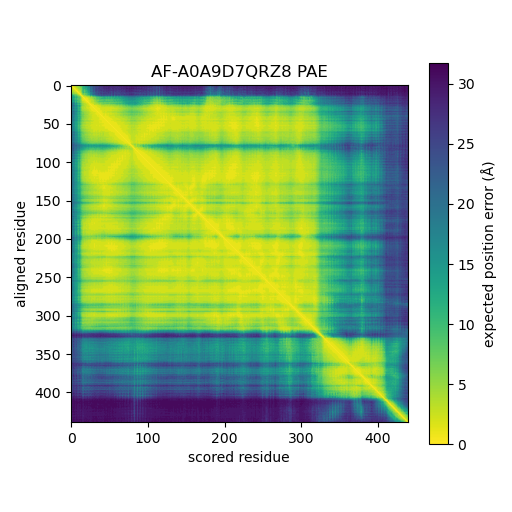429 THR A C 1
ATOM 3418 O O . THR A 1 429 ? 19.042 -6.995 -43.397 1.00 40.38 429 THR A O 1
ATOM 3421 N N . LEU A 1 430 ? 19.283 -5.205 -44.715 1.00 37.22 430 LEU A N 1
ATOM 3422 C CA . LEU A 1 430 ? 18.182 -4.410 -44.133 1.00 37.22 430 LEU A CA 1
ATOM 3423 C C . LEU A 1 430 ? 16.827 -4.544 -44.864 1.00 37.22 430 LEU A C 1
ATOM 3425 O O . LEU A 1 430 ? 15.785 -4.546 -44.214 1.00 37.22 430 LEU A O 1
ATOM 3429 N N . LEU A 1 431 ? 16.800 -4.714 -46.192 1.00 36.66 431 LEU A N 1
ATOM 3430 C CA . LEU A 1 431 ? 15.556 -4.777 -46.985 1.00 36.66 431 LEU A CA 1
ATOM 3431 C C . LEU A 1 431 ? 14.766 -6.084 -46.810 1.00 36.66 431 LEU A C 1
ATOM 3433 O O . LEU A 1 431 ? 13.557 -6.085 -47.024 1.00 36.66 431 LEU A O 1
ATOM 3437 N N . ASN A 1 432 ? 15.407 -7.175 -46.381 1.00 37.97 432 ASN A N 1
ATOM 3438 C CA . ASN A 1 432 ? 14.696 -8.409 -46.022 1.00 37.97 432 ASN A CA 1
ATOM 3439 C C . ASN A 1 432 ? 14.203 -8.424 -44.564 1.00 37.97 432 ASN A C 1
ATOM 3441 O O . ASN A 1 432 ? 13.337 -9.228 -44.240 1.00 37.97 432 ASN A O 1
ATOM 3445 N N . LEU A 1 433 ? 14.702 -7.521 -43.711 1.00 37.94 433 LEU A N 1
ATOM 3446 C CA . LEU A 1 433 ? 14.192 -7.311 -42.350 1.00 37.94 433 LEU A CA 1
ATOM 3447 C C . LEU A 1 433 ? 12.989 -6.351 -42.339 1.00 37.94 433 LEU A C 1
ATOM 3449 O O . LEU A 1 433 ? 12.043 -6.567 -41.591 1.00 37.94 433 LEU A O 1
ATOM 3453 N N . GLN A 1 434 ? 12.954 -5.345 -43.224 1.00 34.25 434 GLN A N 1
ATOM 3454 C CA . GLN A 1 434 ? 11.834 -4.392 -43.289 1.00 34.25 434 GLN A CA 1
ATOM 3455 C C . GLN A 1 434 ? 10.560 -4.920 -43.971 1.00 34.25 434 GLN A C 1
ATOM 3457 O O . GLN A 1 434 ? 9.495 -4.357 -43.750 1.00 34.25 434 GLN A O 1
ATOM 3462 N N . LYS A 1 435 ? 10.607 -6.020 -44.739 1.00 35.31 435 LYS A N 1
ATOM 3463 C CA . LYS A 1 435 ? 9.389 -6.644 -45.305 1.00 35.31 435 LYS A CA 1
ATOM 3464 C C . LYS A 1 435 ? 8.618 -7.552 -44.331 1.00 35.31 435 LYS A C 1
ATOM 3466 O O . LYS A 1 435 ? 7.660 -8.190 -44.750 1.00 35.31 435 LYS A O 1
ATOM 3471 N N . LYS A 1 436 ? 9.005 -7.609 -43.050 1.00 43.75 436 LYS A N 1
ATOM 3472 C CA . LYS A 1 436 ? 8.308 -8.384 -42.006 1.00 43.75 436 LYS A CA 1
ATOM 3473 C C . LYS A 1 436 ? 7.794 -7.568 -40.815 1.00 43.75 436 LYS A C 1
ATOM 3475 O O . LYS A 1 436 ? 7.243 -8.161 -39.902 1.00 43.75 436 LYS A O 1
ATOM 3480 N N . VAL A 1 437 ? 7.896 -6.236 -40.831 1.00 33.66 437 VAL A N 1
ATOM 3481 C CA . VAL A 1 437 ? 7.299 -5.371 -39.784 1.00 33.66 437 VAL A CA 1
ATOM 3482 C C . VAL A 1 437 ? 5.961 -4.770 -40.251 1.00 33.66 437 VAL A C 1
ATOM 3484 O O . VAL A 1 437 ? 5.585 -3.656 -39.908 1.00 33.66 437 VAL A O 1
ATOM 3487 N N . SER A 1 438 ? 5.233 -5.503 -41.091 1.00 38.19 438 SER A N 1
ATOM 3488 C CA . SER A 1 438 ? 3.847 -5.190 -41.457 1.00 38.19 438 SER A CA 1
ATOM 3489 C C . SER A 1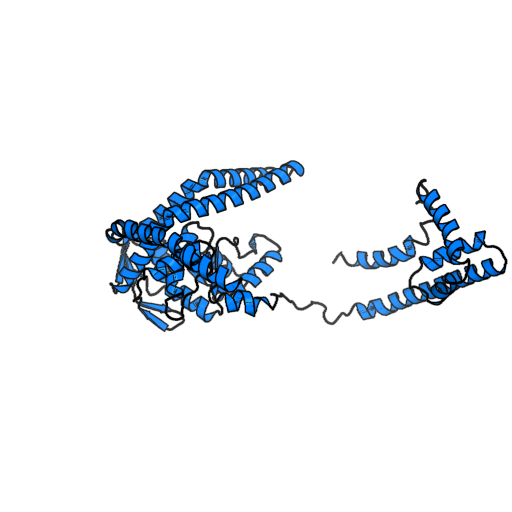 438 ? 3.052 -6.486 -41.595 1.00 38.19 438 SER A C 1
ATOM 3491 O O . SER A 1 438 ? 2.610 -6.810 -42.694 1.00 38.19 438 SER A O 1
ATOM 3493 N N . ILE A 1 439 ? 2.966 -7.243 -40.495 1.00 36.25 439 ILE A N 1
ATOM 3494 C CA . ILE A 1 439 ? 1.822 -8.070 -40.066 1.00 36.25 439 ILE A CA 1
ATOM 3495 C C . ILE A 1 439 ? 1.807 -8.018 -38.542 1.00 36.25 439 ILE A C 1
ATOM 3497 O O . ILE A 1 439 ? 2.898 -8.242 -37.966 1.00 36.25 439 ILE A O 1
#

Secondary structure (DSSP, 8-state):
-HHHHHHHHHHHH--HHHHHHHHHHHHHHHHHHHHHHHTTS-HHHHHHHHHHHHHHHHHHHHHHHHHHHHHHHHHHH-TT--HHHHHHHHHHHHHHHHHHHHHHHHHHHHHHHHHHHHHHHHHHHHHH-SEEEEEPPHHHHHHHTT-TTEEEETTEEEEESEEEETTEEEE------HHHHHHHHHHHTT------TTS-HHHHTHHHHHHHHTTSS-EEEEESSHHHHHHHHHHTHHHHHHTT--EEEGGGS-TT-HHHHHHHHSSEEEEEHHHHHHHHHHHTT-SSGGG-------EEEETTHHIIIIIGGGS--------TTTT--HHHHHHHHHHHHHHHHHHHHHHHHHHHHHHHHTT-HHHHHHHHHHHHH-SSPPHHHHHHHTSTTHHHHTHHHHHHHHHHTTTTTTSSSSTTTHHHHHHHHHHHHHTTS--